Protein 6GPA (pdb70)

InterPro domains:
  IPR011683 Glycosyl hydrolase family 53 [PF07745] (46-301)
  IPR011683 Glycosyl hydrolase family 53 [PTHR34983] (1-351)
  IPR017853 Glycoside hydrolase superfamily [SSF51445] (43-347)

Solvent-accessible surface area: 24020 Å² total; per-residue (Å²): 124,128,88,80,168,52,56,0,46,0,0,0,0,2,14,0,15,46,0,28,9,100,28,61,96,8,45,4,60,56,167,99,99,104,105,48,58,0,0,34,0,0,63,75,68,2,16,3,3,0,0,1,0,2,0,26,22,72,17,185,90,4,27,6,14,44,14,6,0,13,30,0,0,65,24,0,48,162,12,8,1,10,2,0,0,0,0,7,1,1,33,65,79,2,43,47,64,116,9,89,16,0,117,76,20,82,174,69,64,52,90,68,4,56,92,20,0,20,105,22,0,71,57,1,0,66,4,0,134,22,33,52,1,88,2,59,6,0,0,2,0,8,19,3,15,27,0,4,2,61,104,42,0,14,16,122,51,36,117,60,5,4,31,0,5,26,16,0,36,68,2,0,54,66,37,4,97,129,2,92,0,0,5,0,0,35,33,0,42,53,64,154,12,0,36,73,3,0,62,23,2,142,80,52,51,17,89,16,31,3,0,0,0,2,2,54,0,39,93,0,78,134,120,62,99,124,44,20,33,88,88,8,0,60,54,0,35,45,0,0,125,46,0,61,153,89,27,126,63,44,0,0,0,0,11,0,1,0,9,47,99,45,26,98,19,1,59,84,0,0,65,63,0,51,158,14,71,9,76,0,0,0,0,26,0,0,1,1,44,78,40,29,91,127,46,37,59,37,1,2,3,74,110,66,8,13,29,74,0,3,48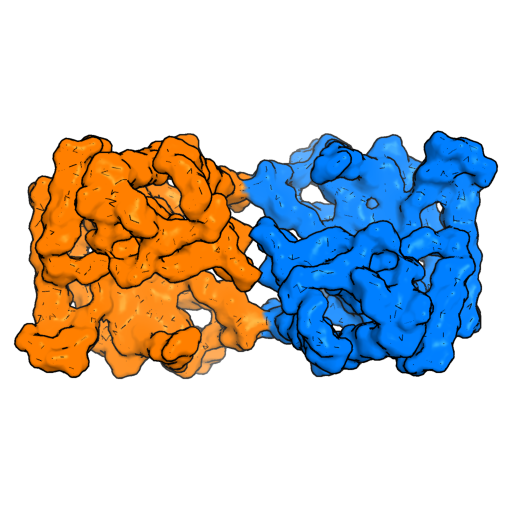,18,7,149,199,51,57,0,69,0,0,1,0,2,14,0,14,49,0,26,7,103,29,48,67,8,50,1,58,46,171,104,87,92,87,40,61,0,0,37,0,0,90,81,62,2,16,4,31,0,0,1,0,3,0,25,22,72,17,197,113,3,29,6,14,46,15,5,0,14,28,0,0,55,16,0,84,170,28,65,7,38,3,0,0,0,0,7,1,1,28,55,83,3,42,46,62,114,8,83,16,0,109,64,19,87,149,67,62,55,94,71,2,61,96,17,0,22,102,23,0,82,62,2,0,68,4,0,128,38,31,50,1,90,1,46,6,0,0,1,0,6,18,3,12,29,0,4,1,60,100,36,0,18,14,122,48,44,99,54,4,5,28,0,5,26,15,0,34,68,1,0,56,58,39,5,93,129,1,89,0,0,5,0,0,35,36,0,29,53,64,186,18,0,41,95,3,0,64,25,2,100,86,65,50,15,89,5,38,5,0,0,0,2,2,51,0,41,89,0,83,124,129,66,79,118,50,8,32,103,86,1,4,70,44,0,29,46,0,1,130,51,0,48,139,89,14,121,54,42,0,0,0,0,11,0,1,0,5,45,93,63,21,98,19,1,58,87,1,0,59,95,0,55,148,14,85,9,64,0,0,0,0,25,0,0,1,0,39,78,40,28,98,147,45,48,53,38,1,4,4,82,106,61,6,12,28,75,0,2,49,14,10,144

B-factor: mean 11.2, std 7.57, range [1.04, 49.15]

Radius of gyration: 27.36 Å; Cα contacts (8 Å, |Δi|>4): 1375; chains: 2; bounding box: 63×51×84 Å

Structure (mmCIF, N/CA/C/O backbone):
data_6GPA
#
_entry.id   6GPA
#
_cell.length_a   47.544
_cell.length_b   45.632
_cell.length_c   138.760
_cell.angle_alpha   90.000
_cell.angle_beta   99.800
_cell.angle_gamma   90.000
#
_symmetry.space_group_name_H-M   'P 1 21 1'
#
loop_
_entity.id
_entity.type
_entity.pdbx_description
1 polymer 'Arabinogalactan endo-beta-1,4-galactanase'
2 non-polymer beta-D-galactopyranose
3 water water
#
loop_
_atom_site.group_PDB
_atom_site.id
_atom_site.type_symbol
_atom_site.label_atom_id
_atom_site.label_alt_id
_atom_site.label_comp_id
_atom_site.label_asym_id
_atom_site.label_entity_id
_atom_site.label_seq_id
_atom_site.pdbx_PDB_ins_code
_atom_site.Cartn_x
_atom_site.Cartn_y
_atom_site.Cartn_z
_atom_site.occupancy
_atom_site.B_iso_or_equiv
_atom_site.auth_seq_id
_atom_site.auth_comp_id
_atom_site.auth_asym_id
_atom_site.auth_atom_id
_atom_site.pdbx_PDB_model_num
ATOM 1 N N . VAL A 1 1 ? 2.153 -29.057 -44.727 1.00 23.42 38 VAL A N 1
ATOM 2 C CA . VAL A 1 1 ? 1.558 -28.161 -45.765 1.00 23.10 38 VAL A CA 1
ATOM 3 C C . VAL A 1 1 ? 2.695 -27.676 -46.669 1.00 22.68 38 VAL A C 1
ATOM 4 O O . VAL A 1 1 ? 3.823 -27.499 -46.217 1.00 24.30 38 VAL A O 1
ATOM 8 N N . VAL A 1 2 ? 2.396 -27.516 -47.962 1.00 21.39 39 VAL A N 1
ATOM 9 C CA . VAL A 1 2 ? 3.362 -26.994 -48.897 1.00 22.21 39 VAL A CA 1
ATOM 10 C C . VAL A 1 2 ? 2.669 -25.874 -49.669 1.00 20.06 39 VAL A C 1
ATOM 11 O O . VAL A 1 2 ? 1.455 -25.866 -49.769 1.00 19.60 39 VAL A O 1
ATOM 15 N N . LYS A 1 3 ? 3.483 -24.938 -50.160 1.00 19.11 40 LYS A N 1
ATOM 16 C CA . LYS A 1 3 ? 3.016 -23.856 -50.984 1.00 17.96 40 LYS A CA 1
ATOM 17 C C . LYS A 1 3 ? 2.555 -24.426 -52.322 1.00 19.06 40 LYS A C 1
ATOM 18 O O . LYS A 1 3 ? 3.194 -25.321 -52.857 1.00 17.08 40 LYS A O 1
ATOM 24 N N . GLU A 1 4 ? 1.445 -23.876 -52.838 1.00 19.62 41 GLU A N 1
ATOM 25 C CA . GLU A 1 4 ? 0.954 -24.184 -54.172 1.00 19.83 41 GLU A CA 1
ATOM 26 C C . GLU A 1 4 ? 1.823 -23.467 -55.212 1.00 21.61 41 GLU A C 1
ATOM 27 O O . GLU A 1 4 ? 2.559 -22.508 -54.912 1.00 21.60 41 GLU A O 1
ATOM 33 N N . GLU A 1 5 ? 1.795 -23.995 -56.435 1.00 21.62 42 GLU A N 1
ATOM 34 C CA . GLU A 1 5 ? 2.357 -23.333 -57.584 1.00 20.90 42 GLU A CA 1
ATOM 35 C C . GLU A 1 5 ? 1.178 -22.853 -58.453 1.00 17.88 42 GLU A C 1
ATOM 36 O O . GLU A 1 5 ? 0.011 -23.215 -58.209 1.00 17.37 42 GLU A O 1
ATOM 42 N N . GLY A 1 6 ? 1.505 -22.049 -59.463 1.00 13.84 43 GLY A N 1
ATOM 43 C CA . GLY A 1 6 ? 0.567 -21.628 -60.492 1.00 12.28 43 GLY A CA 1
ATOM 44 C C . GLY A 1 6 ? -0.235 -20.402 -60.055 1.00 10.55 43 GLY A C 1
ATOM 45 O O . GLY A 1 6 ? 0.258 -19.570 -59.301 1.00 9.56 43 GLY A O 1
ATOM 46 N N . PHE A 1 7 ? -1.489 -20.345 -60.519 1.00 8.89 44 PHE A N 1
ATOM 47 C CA . PHE A 1 7 ? -2.353 -19.204 -60.351 1.00 7.64 44 PHE A CA 1
ATOM 48 C C . PHE A 1 7 ? -2.458 -18.831 -58.865 1.00 7.38 44 PHE A C 1
ATOM 49 O O . PHE A 1 7 ? -2.762 -19.668 -57.998 1.00 7.16 44 PHE A O 1
ATOM 57 N N . ALA A 1 8 ? -2.267 -17.546 -58.583 1.00 6.54 45 ALA A N 1
ATOM 58 C CA . ALA A 1 8 ? -2.303 -17.042 -57.224 1.00 6.30 45 ALA A CA 1
ATOM 59 C C . ALA A 1 8 ? -3.751 -16.657 -56.885 1.00 6.14 45 ALA A C 1
ATOM 60 O O . ALA A 1 8 ? -4.385 -15.836 -57.577 1.00 5.91 45 ALA A O 1
ATOM 62 N N . ARG A 1 9 ? -4.305 -17.337 -55.866 1.00 5.84 46 ARG A N 1
ATOM 63 C CA . ARG A 1 9 ? -5.623 -17.006 -55.346 1.00 5.65 46 ARG A CA 1
ATOM 64 C C . ARG A 1 9 ? -5.352 -16.359 -53.999 1.00 5.08 46 ARG A C 1
ATOM 65 O O . ARG A 1 9 ? -5.104 -17.042 -53.012 1.00 4.45 46 ARG A O 1
ATOM 73 N N . GLY A 1 10 ? -5.413 -15.033 -53.974 1.00 4.48 47 GLY A N 1
ATOM 74 C CA . GLY A 1 10 ? -4.807 -14.325 -52.875 1.00 4.14 47 GLY A CA 1
ATOM 75 C C . GLY A 1 10 ? -5.778 -13.539 -52.027 1.00 3.82 47 GLY A C 1
ATOM 76 O O . GLY A 1 10 ? -6.876 -13.229 -52.441 1.00 3.78 47 GLY A O 1
ATOM 77 N N . ALA A 1 11 ? -5.297 -13.142 -50.845 1.00 3.69 48 ALA A N 1
ATOM 78 C CA . ALA A 1 11 ? -5.959 -12.140 -50.032 1.00 3.62 48 ALA A CA 1
ATOM 79 C C . ALA A 1 11 ? -4.916 -11.204 -49.428 1.00 3.74 48 ALA A C 1
ATOM 80 O O . ALA A 1 11 ? -3.882 -11.667 -48.953 1.00 3.39 48 ALA A O 1
ATOM 82 N N . ASP A 1 12 ? -5.223 -9.907 -49.427 1.00 3.79 49 ASP A N 1
ATOM 83 C CA . ASP A 1 12 ? -4.499 -8.957 -48.600 1.00 4.15 49 ASP A CA 1
ATOM 84 C C . ASP A 1 12 ? -5.139 -8.971 -47.204 1.00 4.15 49 ASP A C 1
ATOM 85 O O . ASP A 1 12 ? -6.330 -8.729 -47.067 1.00 4.17 49 ASP A O 1
ATOM 90 N N . VAL A 1 13 ? -4.373 -9.338 -46.179 1.00 4.19 50 VAL A N 1
ATOM 91 C CA . VAL A 1 13 ? -4.874 -9.398 -44.845 1.00 4.34 50 VAL A CA 1
ATOM 92 C C . VAL A 1 13 ? -4.034 -8.498 -43.924 1.00 4.36 50 VAL A C 1
ATOM 93 O O . VAL A 1 13 ? -3.874 -8.776 -42.742 1.00 4.42 50 VAL A O 1
ATOM 97 N N . SER A 1 14 ? -3.557 -7.350 -44.438 1.00 4.34 51 SER A N 1
ATOM 98 C CA . SER A 1 14 ? -2.674 -6.490 -43.626 1.00 4.39 51 SER A CA 1
ATOM 99 C C . SER A 1 14 ? -3.333 -6.043 -42.322 1.00 4.31 51 SER A C 1
ATOM 100 O O . SER A 1 14 ? -2.622 -5.883 -41.348 1.00 4.27 51 SER A O 1
ATOM 103 N N . TRP A 1 15 ? -4.666 -5.834 -42.297 1.00 4.13 52 TRP A N 1
ATOM 104 C CA . TRP A 1 15 ? -5.376 -5.345 -41.125 1.00 4.16 52 TRP A CA 1
ATOM 105 C C . TRP A 1 15 ? -5.453 -6.412 -40.023 1.00 4.22 52 TRP A C 1
ATOM 106 O O . TRP A 1 15 ? -5.835 -6.087 -38.883 1.00 4.30 52 TRP A O 1
ATOM 117 N N . LEU A 1 16 ? -5.079 -7.663 -40.336 1.00 4.49 53 LEU A N 1
ATOM 118 C CA . LEU A 1 16 ? -5.419 -8.791 -39.476 1.00 4.67 53 LEU A CA 1
ATOM 119 C C . LEU A 1 16 ? -4.832 -8.603 -38.071 1.00 4.84 53 LEU A C 1
ATOM 120 O O . LEU A 1 16 ? -5.546 -8.866 -37.103 1.00 4.91 53 LEU A O 1
ATOM 125 N N . THR A 1 17 ? -3.559 -8.211 -37.942 1.00 5.04 54 THR A N 1
ATOM 126 C CA . THR A 1 17 ? -2.964 -8.089 -36.585 1.00 5.32 54 THR A CA 1
ATOM 127 C C . THR A 1 17 ? -3.704 -7.014 -35.752 1.00 5.71 54 THR A C 1
ATOM 128 O O . THR A 1 17 ? -3.887 -7.188 -34.558 1.00 5.63 54 THR A O 1
ATOM 132 N N . GLN A 1 18 ? -4.119 -5.908 -36.358 1.00 6.21 55 GLN A N 1
ATOM 133 C CA . GLN A 1 18 ? -4.849 -4.817 -35.659 1.00 6.75 55 GLN A CA 1
ATOM 134 C C . GLN A 1 18 ? -6.214 -5.337 -35.225 1.00 6.59 55 GLN A C 1
ATOM 135 O O . GLN A 1 18 ? -6.629 -5.071 -34.099 1.00 6.05 55 GLN A O 1
ATOM 141 N N . MET A 1 19 ? -6.917 -6.042 -36.138 1.00 6.18 56 MET A N 1
ATOM 142 C CA . MET A 1 19 ? -8.233 -6.604 -35.848 1.00 6.52 56 MET A CA 1
ATOM 143 C C . MET A 1 19 ? -8.153 -7.611 -34.683 1.00 6.57 56 MET A C 1
ATOM 144 O O . MET A 1 19 ? -9.017 -7.616 -33.805 1.00 6.91 56 MET A O 1
ATOM 149 N N . GLU A 1 20 ? -7.125 -8.467 -34.675 1.00 6.78 57 GLU A N 1
ATOM 150 C CA . GLU A 1 20 ? -6.934 -9.442 -33.622 1.00 7.30 57 GLU A CA 1
ATOM 151 C C . GLU A 1 20 ? -6.758 -8.722 -32.275 1.00 7.35 57 GLU A C 1
ATOM 152 O O . GLU A 1 20 ? -7.330 -9.122 -31.310 1.00 7.25 57 GLU A O 1
ATOM 158 N N . ALA A 1 21 ? -5.969 -7.650 -32.271 1.00 7.32 58 ALA A N 1
ATOM 159 C CA . ALA A 1 21 ? -5.686 -6.829 -31.079 1.00 8.29 58 ALA A CA 1
ATOM 160 C C . ALA A 1 21 ? -6.947 -6.132 -30.567 1.00 9.11 58 ALA A C 1
ATOM 161 O O . ALA A 1 21 ? -7.091 -5.903 -29.353 1.00 9.65 58 ALA A O 1
ATOM 163 N N . GLU A 1 22 ? -7.846 -5.781 -31.495 1.00 9.88 59 GLU A N 1
ATOM 164 C CA . GLU A 1 22 ? -9.062 -5.104 -31.202 1.00 11.13 59 GLU A CA 1
ATOM 165 C C . GLU A 1 22 ? -10.150 -6.110 -30.780 1.00 10.97 59 GLU A C 1
ATOM 166 O O . GLU A 1 22 ? -11.212 -5.702 -30.348 1.00 12.62 59 GLU A O 1
ATOM 172 N N . GLY A 1 23 ? -9.907 -7.403 -30.984 1.00 10.35 60 GLY A N 1
ATOM 173 C CA . GLY A 1 23 ? -10.709 -8.482 -30.483 1.00 10.59 60 GLY A CA 1
ATOM 174 C C . GLY A 1 23 ? -11.660 -9.089 -31.513 1.00 10.95 60 GLY A C 1
ATOM 175 O O . GLY A 1 23 ? -12.480 -9.862 -31.156 1.00 10.83 60 GLY A O 1
ATOM 176 N N . LEU A 1 24 ? -11.519 -8.792 -32.809 1.00 11.46 61 LEU A N 1
ATOM 177 C CA . LEU A 1 24 ? -12.423 -9.414 -33.795 1.00 12.07 61 LEU A CA 1
ATOM 178 C C . LEU A 1 24 ? -12.159 -10.913 -33.876 1.00 11.57 61 LEU A C 1
ATOM 179 O O . LEU A 1 24 ? -11.018 -11.368 -33.781 1.00 11.35 61 LEU A O 1
ATOM 184 N N . LYS A 1 25 ? -13.244 -11.660 -34.074 1.00 11.74 62 LYS A N 1
ATOM 185 C CA . LYS A 1 25 ? -13.218 -13.073 -34.305 1.00 12.99 62 LYS A CA 1
ATOM 186 C C . LYS A 1 25 ? -13.798 -13.400 -35.685 1.00 11.52 62 LYS A C 1
ATOM 187 O O . LYS A 1 25 ? -14.594 -12.634 -36.207 1.00 11.28 62 LYS A O 1
ATOM 193 N N . PHE A 1 26 ? -13.371 -14.537 -36.230 1.00 10.21 63 PHE A N 1
ATOM 1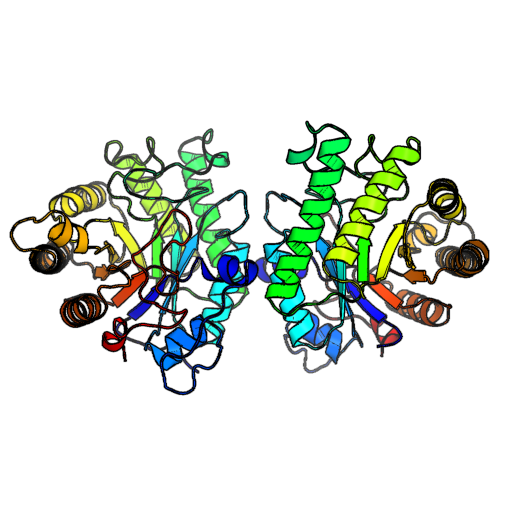94 C CA . PHE A 1 26 ? -13.778 -15.001 -37.528 1.00 10.76 63 PHE A CA 1
ATOM 195 C C . PHE A 1 26 ? -14.259 -16.440 -37.362 1.00 11.58 63 PHE A C 1
ATOM 196 O O . PHE A 1 26 ? -13.694 -17.186 -36.541 1.00 11.26 63 PHE A O 1
ATOM 204 N N . TYR A 1 27 ? -15.304 -16.809 -38.138 1.00 11.84 64 TYR A N 1
ATOM 205 C CA . TYR A 1 27 ? -15.915 -18.122 -37.996 1.00 12.10 64 TYR A CA 1
ATOM 206 C C . TYR A 1 27 ? -16.040 -18.800 -39.356 1.00 11.62 64 TYR A C 1
ATOM 207 O O . TYR A 1 27 ? -16.081 -18.132 -40.353 1.00 10.22 64 TYR A O 1
ATOM 216 N N . THR A 1 28 ? -16.083 -20.130 -39.342 1.00 11.10 65 THR A N 1
ATOM 217 C CA . THR A 1 28 ? -16.344 -20.937 -40.542 1.00 11.53 65 THR A CA 1
ATOM 218 C C . THR A 1 28 ? -17.734 -20.630 -41.074 1.00 11.84 65 THR A C 1
ATOM 219 O O . THR A 1 28 ? -18.673 -20.410 -40.325 1.00 11.34 65 THR A O 1
ATOM 223 N N . PRO A 1 29 ? -17.921 -20.637 -42.406 1.00 12.44 66 PRO A N 1
ATOM 224 C CA . PRO A 1 29 ? -19.215 -20.292 -42.994 1.00 14.25 66 PRO A CA 1
ATOM 225 C C . PRO A 1 29 ? -20.185 -21.483 -43.099 1.00 16.50 66 PRO A C 1
ATOM 226 O O . PRO A 1 29 ? -21.275 -21.305 -43.580 1.00 20.30 66 PRO A O 1
ATOM 230 N N . ASP A 1 30 ? -19.778 -22.661 -42.628 1.00 18.33 67 ASP A N 1
ATOM 231 C CA . ASP A 1 30 ? -20.579 -23.893 -42.670 1.00 20.72 67 ASP A CA 1
ATOM 232 C C . ASP A 1 30 ? -21.547 -23.965 -41.469 1.00 21.93 67 ASP A C 1
ATOM 233 O O . ASP A 1 30 ? -21.737 -23.005 -40.707 1.00 20.23 67 ASP A O 1
ATOM 238 N N . GLU A 1 31 ? -22.182 -25.124 -41.285 1.00 24.84 68 GLU A N 1
ATOM 239 C CA . GLU A 1 31 ? -23.203 -25.294 -40.218 1.00 29.34 68 GLU A CA 1
ATOM 240 C C . GLU A 1 31 ? -22.574 -25.186 -38.814 1.00 28.62 68 GLU A C 1
ATOM 241 O O . GLU A 1 31 ? -23.257 -24.759 -37.902 1.00 28.52 68 GLU A O 1
ATOM 247 N N . ASN A 1 32 ? -21.303 -25.599 -38.659 1.00 28.77 69 ASN A N 1
ATOM 248 C CA . ASN A 1 32 ? -20.619 -25.721 -37.365 1.00 31.37 69 ASN A CA 1
ATOM 249 C C . ASN A 1 32 ? -20.208 -24.355 -36.788 1.00 33.08 69 ASN A C 1
ATOM 250 O O . ASN A 1 32 ? -20.040 -24.226 -35.575 1.00 34.38 69 ASN A O 1
ATOM 255 N N . ARG A 1 33 ? -19.997 -23.357 -37.655 1.00 28.74 70 ARG A N 1
ATOM 256 C CA . ARG A 1 33 ? -19.602 -21.998 -37.262 1.00 28.23 70 ARG A CA 1
ATOM 257 C C . ARG A 1 33 ? -18.513 -22.065 -36.177 1.00 26.64 70 ARG A C 1
ATOM 258 O O . ARG A 1 33 ? -18.673 -21.568 -35.067 1.00 30.39 70 ARG A O 1
ATOM 266 N N . GLN A 1 34 ? -17.391 -22.692 -36.515 1.00 26.09 71 GLN A N 1
ATOM 267 C CA . GLN A 1 34 ? -16.259 -22.750 -35.606 1.00 27.68 71 GLN A CA 1
ATOM 268 C C . GLN A 1 34 ? -15.463 -21.436 -35.723 1.00 25.47 71 GLN A C 1
ATOM 269 O O . GLN A 1 34 ? -15.188 -20.944 -36.820 1.00 21.50 71 GLN A O 1
ATOM 275 N N . GLU A 1 35 ? -15.169 -20.853 -34.555 1.00 24.08 72 GLU A N 1
ATOM 276 C CA . GLU A 1 35 ? -14.215 -19.770 -34.379 1.00 22.69 72 GLU A CA 1
ATOM 277 C C . GLU A 1 35 ? -12.851 -20.238 -34.910 1.00 20.29 72 GLU A C 1
ATOM 278 O O . GLU A 1 35 ? -12.437 -21.366 -34.670 1.00 20.72 72 GLU A O 1
ATOM 284 N N . MET A 1 36 ? -12.148 -19.375 -35.653 1.00 17.48 73 MET A N 1
ATOM 285 C CA . MET A 1 36 ? -10.960 -19.807 -36.366 1.00 15.50 73 MET A CA 1
ATOM 286 C C . MET A 1 36 ? -10.026 -18.606 -36.612 1.00 13.61 73 MET A C 1
ATOM 287 O O . MET A 1 36 ? -10.500 -17.465 -36.749 1.00 11.76 73 MET A O 1
ATOM 292 N N . GLU A 1 37 ? -8.715 -18.877 -36.671 1.00 12.08 74 GLU A N 1
ATOM 293 C CA . GLU A 1 37 ? -7.715 -17.878 -37.081 1.00 12.02 74 GLU A CA 1
ATOM 294 C C . GLU A 1 37 ? -7.950 -17.572 -38.564 1.00 11.26 74 GLU A C 1
ATOM 295 O O . GLU A 1 37 ? -8.224 -18.473 -39.356 1.00 10.17 74 GLU A O 1
ATOM 301 N N . CYS A 1 38 ? -7.864 -16.292 -38.936 1.00 10.22 75 CYS A N 1
ATOM 302 C CA . CYS A 1 38 ? -8.341 -15.819 -40.241 1.00 10.72 75 CYS A CA 1
ATOM 303 C C . CYS A 1 38 ? -7.563 -16.389 -41.442 1.00 10.24 75 CYS A C 1
ATOM 304 O O . CYS A 1 38 ? -8.193 -16.767 -42.451 1.00 9.00 75 CYS A O 1
ATOM 307 N N . MET A 1 39 ? -6.219 -16.434 -41.402 1.00 10.31 76 MET A N 1
ATOM 308 C CA . MET A 1 39 ? -5.475 -17.001 -42.546 1.00 11.27 76 MET A CA 1
ATOM 309 C C . MET A 1 39 ? -5.847 -18.484 -42.763 1.00 11.29 76 MET A C 1
ATOM 310 O O . MET A 1 39 ? -6.019 -18.988 -43.901 1.00 10.18 76 MET A O 1
ATOM 315 N N . ASP A 1 40 ? -5.956 -19.216 -41.657 1.00 11.39 77 ASP A N 1
ATOM 316 C CA . ASP A 1 40 ? -6.255 -20.626 -41.723 1.00 12.72 77 ASP A CA 1
ATOM 317 C C . ASP A 1 40 ? -7.660 -20.782 -42.315 1.00 10.81 77 ASP A C 1
ATOM 318 O O . ASP A 1 40 ? -7.902 -21.661 -43.141 1.00 9.68 77 ASP A O 1
ATOM 323 N N . LEU A 1 41 ? -8.573 -19.881 -41.928 1.00 9.08 78 LEU A N 1
ATOM 324 C CA . LEU A 1 41 ? -9.942 -19.900 -42.449 1.00 8.69 78 LEU A CA 1
ATOM 325 C C . LEU A 1 41 ? -9.927 -19.634 -43.965 1.00 8.24 78 LEU A C 1
ATOM 326 O O . LEU A 1 41 ? -10.627 -20.310 -44.734 1.00 7.99 78 LEU A O 1
ATOM 331 N N . LEU A 1 42 ? -9.128 -18.653 -44.401 1.00 7.34 79 LEU A N 1
ATOM 332 C CA . LEU A 1 42 ? -9.110 -18.307 -45.815 1.00 7.41 79 LEU A CA 1
ATOM 333 C C . LEU A 1 42 ? -8.523 -19.460 -46.635 1.00 7.52 79 LEU A C 1
ATOM 334 O O . LEU A 1 42 ? -8.992 -19.761 -47.741 1.00 7.55 79 LEU A O 1
ATOM 339 N N . ARG A 1 43 ? -7.496 -20.127 -46.107 1.00 8.23 80 ARG A N 1
ATOM 340 C CA . ARG A 1 43 ? -6.860 -21.231 -46.813 1.00 9.42 80 ARG A CA 1
ATOM 341 C C . ARG A 1 43 ? -7.837 -22.403 -46.931 1.00 9.24 80 ARG A C 1
ATOM 342 O O . ARG A 1 43 ? -8.017 -22.961 -47.982 1.00 8.02 80 ARG A O 1
ATOM 350 N N . ASP A 1 44 ? -8.484 -22.734 -45.831 1.00 10.48 81 ASP A N 1
ATOM 351 C CA . ASP A 1 44 ? -9.193 -24.010 -45.714 1.00 12.59 81 ASP A CA 1
ATOM 352 C C . ASP A 1 44 ? -10.638 -23.898 -46.217 1.00 12.64 81 ASP A C 1
ATOM 353 O O . ASP A 1 44 ? -11.198 -24.931 -46.600 1.00 12.13 81 ASP A O 1
ATOM 358 N N . TYR A 1 45 ? -11.243 -22.697 -46.203 1.00 11.69 82 TYR A N 1
ATOM 359 C CA . TYR A 1 45 ? -12.644 -22.550 -46.587 1.00 13.10 82 TYR A CA 1
ATOM 360 C C . TYR A 1 45 ? -12.846 -21.619 -47.774 1.00 13.03 82 TYR A C 1
ATOM 361 O O . TYR A 1 45 ? -13.971 -21.510 -48.252 1.00 15.17 82 TYR A O 1
ATOM 370 N N . CYS A 1 46 ? -11.815 -20.887 -48.181 1.00 11.75 83 CYS A N 1
ATOM 371 C CA . CYS A 1 46 ? -11.985 -19.892 -49.260 1.00 11.20 83 CYS A CA 1
ATOM 372 C C . CYS A 1 46 ? -10.964 -20.079 -50.372 1.00 9.89 83 CYS A C 1
ATOM 373 O O . CYS A 1 46 ? -10.819 -19.172 -51.208 1.00 10.21 83 CYS A O 1
ATOM 376 N N . GLY A 1 47 ? -10.211 -21.179 -50.324 1.00 8.16 84 GLY A N 1
ATOM 377 C CA . GLY A 1 47 ? -9.311 -21.587 -51.388 1.00 7.41 84 GLY A CA 1
ATOM 378 C C . GLY A 1 47 ? -8.110 -20.669 -51.615 1.00 6.41 84 GLY A C 1
ATOM 379 O O . GLY A 1 47 ? -7.550 -20.649 -52.701 1.00 6.21 84 GLY A O 1
ATOM 380 N N . VAL A 1 48 ? -7.743 -19.882 -50.608 1.00 5.49 85 VAL A N 1
ATOM 381 C CA . VAL A 1 48 ? -6.667 -18.885 -50.739 1.00 4.96 85 VAL A CA 1
ATOM 382 C C . VAL A 1 48 ? -5.317 -19.618 -50.606 1.00 4.48 85 VAL A C 1
ATOM 383 O O . VAL A 1 48 ? -5.163 -20.486 -49.726 1.00 4.36 85 VAL A O 1
ATOM 387 N N . ASN A 1 49 ? -4.366 -19.296 -51.497 1.00 4.05 86 ASN A N 1
ATOM 388 C CA . ASN A 1 49 ? -3.007 -19.923 -51.515 1.00 3.89 86 ASN A CA 1
ATOM 389 C C . ASN A 1 49 ? -1.898 -18.853 -51.406 1.00 3.55 86 ASN A C 1
ATOM 390 O O . ASN A 1 49 ? -0.721 -19.209 -51.406 1.00 3.44 86 ASN A O 1
ATOM 395 N N . SER A 1 50 ? -2.276 -17.562 -51.325 1.00 3.34 87 SER A N 1
ATOM 396 C CA . SER A 1 50 ? -1.364 -16.450 -51.368 1.00 3.20 87 SER A CA 1
ATOM 397 C C . SER A 1 50 ? -1.892 -15.316 -50.487 1.00 3.08 87 SER A C 1
ATOM 398 O O . SER A 1 50 ? -3.087 -15.091 -50.378 1.00 3.01 87 SER A O 1
ATOM 401 N N . ILE A 1 51 ? -0.950 -14.592 -49.884 1.00 3.03 88 ILE A N 1
ATOM 402 C CA . ILE A 1 51 ? -1.219 -13.502 -48.951 1.00 3.04 88 ILE A CA 1
ATOM 403 C C . ILE A 1 51 ? -0.393 -12.278 -49.378 1.00 2.94 88 ILE A C 1
ATOM 404 O O . ILE A 1 51 ? 0.802 -12.374 -49.579 1.00 2.94 88 ILE A O 1
ATOM 409 N N . ARG A 1 52 ? -1.024 -11.109 -49.392 1.00 2.77 89 ARG A N 1
ATOM 410 C CA . ARG A 1 52 ? -0.401 -9.852 -49.686 1.00 2.69 89 ARG A CA 1
ATOM 411 C C . ARG A 1 52 ? -0.358 -8.989 -48.422 1.00 2.72 89 ARG A C 1
ATOM 412 O O . ARG A 1 52 ? -1.316 -8.949 -47.661 1.00 2.73 89 ARG A O 1
ATOM 420 N N . LEU A 1 53 ? 0.748 -8.274 -48.220 1.00 2.73 90 LEU A N 1
ATOM 421 C CA . LEU A 1 53 ? 0.948 -7.410 -47.053 1.00 2.78 90 LEU A CA 1
ATOM 422 C C . LEU A 1 53 ? 1.514 -6.043 -47.435 1.00 2.76 90 LEU A C 1
ATOM 423 O O . LEU A 1 53 ? 2.500 -5.998 -48.091 1.00 2.79 90 LEU A O 1
ATOM 428 N N . ARG A 1 54 ? 0.928 -4.962 -46.921 1.00 2.88 91 ARG A N 1
ATOM 429 C CA . ARG A 1 54 ? 1.470 -3.615 -47.168 1.00 3.00 91 ARG A CA 1
ATOM 430 C C . ARG A 1 54 ? 2.570 -3.265 -46.166 1.00 3.10 91 ARG A C 1
ATOM 431 O O . ARG A 1 54 ? 2.562 -3.688 -45.026 1.00 3.00 91 ARG A O 1
ATOM 439 N N . VAL A 1 55 ? 3.473 -2.393 -46.600 1.00 3.22 92 VAL A N 1
ATOM 440 C CA . VAL A 1 55 ? 4.569 -1.925 -45.782 1.00 3.39 92 VAL A CA 1
ATOM 441 C C . VAL A 1 55 ? 4.562 -0.406 -45.741 1.00 3.44 92 VAL A C 1
ATOM 442 O O . VAL A 1 55 ? 4.573 0.242 -46.779 1.00 3.23 92 VAL A O 1
ATOM 446 N N . TRP A 1 56 ? 4.520 0.118 -44.519 1.00 3.76 93 TRP A N 1
ATOM 447 C CA . TRP A 1 56 ? 4.665 1.544 -44.246 1.00 3.95 93 TRP A CA 1
ATOM 448 C C . TRP A 1 56 ? 5.961 1.749 -43.472 1.00 4.41 93 TRP A C 1
ATOM 449 O O . TRP A 1 56 ? 6.390 0.833 -42.792 1.00 4.42 93 TRP A O 1
ATOM 460 N N . VAL A 1 57 ? 6.595 2.912 -43.646 1.00 4.70 94 VAL A N 1
ATOM 461 C CA . VAL A 1 57 ? 7.963 3.094 -43.233 1.00 5.46 94 VAL A CA 1
ATOM 462 C C . VAL A 1 57 ? 8.038 3.409 -41.727 1.00 6.13 94 VAL A C 1
ATOM 463 O O . VAL A 1 57 ? 8.590 2.600 -40.944 1.00 6.70 94 VAL A O 1
ATOM 467 N N . ASN A 1 58 ? 7.468 4.536 -41.313 1.00 7.11 95 ASN A N 1
ATOM 468 C CA . ASN A 1 58 ? 7.502 4.960 -39.901 1.00 8.02 95 ASN A CA 1
ATOM 469 C C . ASN A 1 58 ? 6.097 5.270 -39.414 1.00 8.74 95 ASN A C 1
ATOM 470 O O . ASN A 1 58 ? 5.806 6.402 -39.030 1.00 9.43 95 ASN A O 1
ATOM 475 N N . PRO A 1 59 ? 5.164 4.290 -39.454 1.00 9.05 96 PRO A N 1
ATOM 476 C CA . PRO A 1 59 ? 3.778 4.542 -39.081 1.00 9.67 96 PRO A CA 1
ATOM 477 C C . PRO A 1 59 ? 3.625 4.763 -37.570 1.00 11.35 96 PRO A C 1
ATOM 478 O O . PRO A 1 59 ? 4.200 4.015 -36.755 1.00 10.35 96 PRO A O 1
ATOM 482 N N . LYS A 1 60 ? 2.798 5.744 -37.218 1.00 13.58 97 LYS A N 1
ATOM 483 C CA . LYS A 1 60 ? 2.636 6.226 -35.865 1.00 17.13 97 LYS A CA 1
ATOM 484 C C . LYS A 1 60 ? 2.222 5.079 -34.923 1.00 16.35 97 LYS A C 1
ATOM 485 O O . LYS A 1 60 ? 2.807 4.899 -33.861 1.00 16.60 97 LYS A O 1
ATOM 491 N N . ASP A 1 61 ? 1.243 4.278 -35.344 1.00 16.09 98 ASP A N 1
ATOM 492 C CA . ASP A 1 61 ? 0.676 3.207 -34.492 1.00 16.45 98 ASP A CA 1
ATOM 493 C C . ASP A 1 61 ? 1.401 1.862 -34.700 1.00 13.12 98 ASP A C 1
ATOM 494 O O . ASP A 1 61 ? 0.994 0.824 -34.159 1.00 13.32 98 ASP A O 1
ATOM 499 N N . GLY A 1 62 ? 2.450 1.843 -35.509 1.00 10.03 99 GLY A N 1
ATOM 500 C CA . GLY A 1 62 ? 3.238 0.635 -35.697 1.00 8.85 99 GLY A CA 1
ATOM 501 C C . GLY A 1 62 ? 2.691 -0.343 -36.734 1.00 8.05 99 GLY A C 1
ATOM 502 O O . GLY A 1 62 ? 3.458 -1.106 -37.295 1.00 7.25 99 GLY A O 1
ATOM 503 N N . TRP A 1 63 ? 1.382 -0.389 -36.973 1.00 7.64 100 TRP A N 1
ATOM 504 C CA . TRP A 1 63 ? 0.862 -1.403 -37.887 1.00 7.18 100 TRP A CA 1
ATOM 505 C C . TRP A 1 63 ? 1.425 -1.140 -39.292 1.00 6.31 100 TRP A C 1
ATOM 506 O O . TRP A 1 63 ? 1.630 -0.028 -39.693 1.00 5.77 100 TRP A O 1
ATOM 517 N N . ASN A 1 64 ? 1.756 -2.225 -40.001 1.00 5.76 101 ASN A N 1
ATOM 518 C CA . ASN A 1 64 ? 2.299 -2.242 -41.330 1.00 5.65 101 ASN A CA 1
ATOM 519 C C . ASN A 1 64 ? 3.780 -1.880 -41.358 1.00 5.48 101 ASN A C 1
ATOM 520 O O . ASN A 1 64 ? 4.348 -1.813 -42.446 1.00 5.04 101 ASN A O 1
ATOM 525 N N . ASN A 1 65 ? 4.416 -1.674 -40.186 1.00 5.13 102 ASN A N 1
ATOM 526 C CA . ASN A 1 65 ? 5.835 -1.487 -40.176 1.00 5.56 102 ASN A CA 1
ATOM 527 C C . ASN A 1 65 ? 6.512 -2.836 -40.426 1.00 5.74 102 ASN A C 1
ATOM 528 O O . ASN A 1 65 ? 5.846 -3.876 -40.517 1.00 5.49 102 ASN A O 1
ATOM 533 N N . MET A 1 66 ? 7.830 -2.800 -40.609 1.00 6.63 103 MET A N 1
ATOM 534 C CA . MET A 1 66 ? 8.619 -4.030 -40.918 1.00 7.45 103 MET A CA 1
ATOM 535 C C . MET A 1 66 ? 8.288 -5.134 -39.915 1.00 6.77 103 MET A C 1
ATOM 536 O O . MET A 1 66 ? 8.065 -6.297 -40.279 1.00 6.27 103 MET A O 1
ATOM 541 N N . ASN A 1 67 ? 8.234 -4.736 -38.639 1.00 6.48 104 ASN A N 1
ATOM 542 C CA . ASN A 1 67 ? 8.061 -5.681 -37.509 1.00 6.10 104 ASN A CA 1
ATOM 543 C C . ASN A 1 67 ? 6.745 -6.441 -37.650 1.00 5.55 104 ASN A C 1
ATOM 544 O O . ASN A 1 67 ? 6.705 -7.657 -37.554 1.00 5.75 104 ASN A O 1
ATOM 549 N N . ASP A 1 68 ? 5.671 -5.702 -37.949 1.00 4.99 105 ASP A N 1
ATOM 550 C CA . ASP A 1 68 ? 4.354 -6.268 -38.086 1.00 4.58 105 ASP A CA 1
ATOM 551 C C . ASP A 1 68 ? 4.270 -7.155 -39.342 1.00 4.54 105 ASP A C 1
ATOM 552 O O . ASP A 1 68 ? 3.589 -8.213 -39.373 1.00 4.40 105 ASP A O 1
ATOM 557 N N . VAL A 1 69 ? 4.931 -6.708 -40.406 1.00 4.43 106 VAL A N 1
ATOM 558 C CA . VAL A 1 69 ? 4.909 -7.419 -41.629 1.00 4.46 106 VAL A CA 1
ATOM 559 C C . VAL A 1 69 ? 5.584 -8.781 -41.471 1.00 4.37 106 VAL A C 1
ATOM 560 O O . VAL A 1 69 ? 5.103 -9.783 -42.042 1.00 4.30 106 VAL A O 1
ATOM 564 N N . ILE A 1 70 ? 6.675 -8.813 -40.709 1.00 4.35 107 ILE A N 1
ATOM 565 C CA . ILE A 1 70 ? 7.392 -10.043 -40.428 1.00 4.39 107 ILE A CA 1
ATOM 566 C C . ILE A 1 70 ? 6.465 -11.048 -39.765 1.00 4.48 107 ILE A C 1
ATOM 567 O O . ILE A 1 70 ? 6.456 -12.241 -40.132 1.00 4.25 107 ILE A O 1
ATOM 572 N N . VAL A 1 71 ? 5.688 -10.582 -38.784 1.00 4.72 108 VAL A N 1
ATOM 573 C CA . VAL A 1 71 ? 4.766 -11.455 -38.022 1.00 5.00 108 VAL A CA 1
ATOM 574 C C . VAL A 1 71 ? 3.806 -12.145 -39.000 1.00 4.96 108 VAL A C 1
ATOM 575 O O . VAL A 1 71 ? 3.626 -13.388 -38.986 1.00 4.80 108 VAL A O 1
ATOM 579 N N . LYS A 1 72 ? 3.166 -11.335 -39.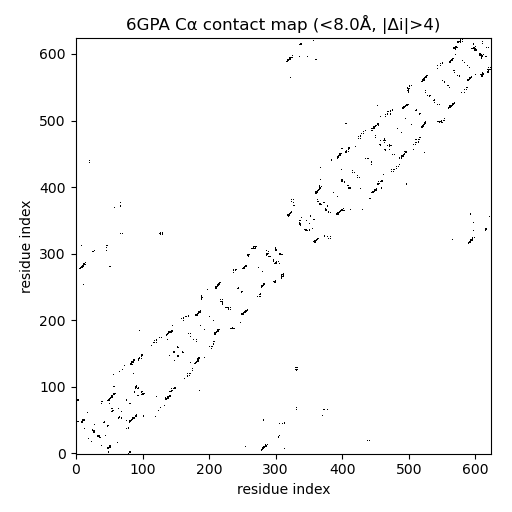855 1.00 5.12 109 LYS A N 1
ATOM 580 C CA . LYS A 1 72 ? 2.092 -11.863 -40.738 1.00 5.23 109 LYS A CA 1
ATOM 581 C C . LYS A 1 72 ? 2.704 -12.755 -41.820 1.00 5.05 109 LYS A C 1
ATOM 582 O O . LYS A 1 72 ? 2.117 -13.769 -42.230 1.00 4.52 109 LYS A O 1
ATOM 588 N N . ALA A 1 73 ? 3.880 -12.374 -42.304 1.00 5.24 110 ALA A N 1
ATOM 589 C CA . ALA A 1 73 ? 4.567 -13.139 -43.380 1.00 5.68 110 ALA A CA 1
ATOM 590 C C . ALA A 1 73 ? 5.046 -14.488 -42.835 1.00 5.95 110 ALA A C 1
ATOM 591 O O . ALA A 1 73 ? 4.916 -15.527 -43.517 1.00 6.06 110 ALA A O 1
ATOM 593 N N . LYS A 1 74 ? 5.533 -14.507 -41.595 1.00 5.98 111 LYS A N 1
ATOM 594 C CA . LYS A 1 74 ? 5.897 -15.782 -40.961 1.00 6.54 111 LYS A CA 1
ATOM 595 C C . LYS A 1 74 ? 4.700 -16.710 -40.804 1.00 6.59 111 LYS A C 1
ATOM 596 O O . LYS A 1 74 ? 4.825 -17.937 -41.008 1.00 6.41 111 LYS A O 1
ATOM 602 N N . ARG A 1 75 ? 3.545 -16.139 -40.451 1.00 7.03 112 ARG A N 1
ATOM 603 C CA . ARG A 1 75 ? 2.324 -16.911 -40.259 1.00 7.32 112 ARG A CA 1
ATOM 604 C C . ARG A 1 75 ? 1.871 -17.474 -41.607 1.00 6.99 112 ARG A C 1
ATOM 605 O O . ARG A 1 75 ? 1.520 -18.668 -41.698 1.00 6.90 112 ARG A O 1
ATOM 613 N N . ALA A 1 76 ? 1.888 -16.640 -42.643 1.00 6.64 113 ALA A N 1
ATOM 614 C CA . ALA A 1 76 ? 1.573 -17.095 -44.030 1.00 6.64 113 ALA A CA 1
ATOM 615 C C . ALA A 1 76 ? 2.473 -18.278 -44.417 1.00 6.86 113 ALA A C 1
ATOM 616 O O . ALA A 1 76 ? 2.013 -19.311 -44.929 1.00 6.21 113 ALA A O 1
ATOM 618 N N . GLU A 1 77 ? 3.768 -18.109 -44.197 1.00 7.55 114 GLU A N 1
ATOM 619 C CA . GLU A 1 77 ? 4.765 -19.106 -44.566 1.00 8.68 114 GLU A CA 1
ATOM 620 C C . GLU A 1 77 ? 4.482 -20.431 -43.840 1.00 8.23 114 GLU A C 1
ATOM 621 O O . GLU A 1 77 ? 4.476 -21.492 -44.460 1.00 7.78 114 GLU A O 1
ATOM 627 N N . ARG A 1 78 ? 4.258 -20.365 -42.532 1.00 8.37 115 ARG A N 1
ATOM 628 C CA . ARG A 1 78 ? 3.999 -21.556 -41.704 1.00 9.36 115 ARG A CA 1
ATOM 629 C C . ARG A 1 78 ? 2.756 -22.310 -42.207 1.00 8.78 115 ARG A C 1
ATOM 630 O O . ARG A 1 78 ? 2.737 -23.567 -42.169 1.00 8.41 115 ARG A O 1
ATOM 638 N N . LEU A 1 79 ? 1.737 -21.570 -42.679 1.00 7.67 116 LEU A N 1
ATOM 639 C CA . LEU A 1 79 ? 0.464 -22.138 -43.208 1.00 7.62 116 LEU A CA 1
ATOM 640 C C . LEU A 1 79 ? 0.577 -22.527 -44.687 1.00 7.22 116 LEU A C 1
ATOM 641 O O . LEU A 1 79 ? -0.458 -22.957 -45.265 1.00 7.49 116 LEU A O 1
ATOM 646 N N . GLY A 1 80 ? 1.754 -22.379 -45.303 1.00 6.10 117 GLY A N 1
ATOM 647 C CA . GLY A 1 80 ? 1.993 -22.849 -46.667 1.00 6.03 117 GLY A CA 1
ATOM 648 C C . GLY A 1 80 ? 1.421 -21.913 -47.706 1.00 5.70 117 GLY A C 1
ATOM 649 O O . GLY A 1 80 ? 0.973 -22.361 -48.781 1.00 5.74 117 GLY A O 1
ATOM 650 N N . LEU A 1 81 ? 1.444 -20.614 -47.404 1.00 5.29 118 LEU A N 1
ATOM 651 C CA . LEU A 1 81 ? 0.905 -19.564 -48.267 1.00 5.42 118 LEU A CA 1
ATOM 652 C C . LEU A 1 81 ? 2.071 -18.770 -48.869 1.00 5.27 118 LEU A C 1
ATOM 653 O O . LEU A 1 81 ? 3.049 -18.469 -48.179 1.00 5.58 118 LEU A O 1
ATOM 658 N N . ARG A 1 82 ? 1.986 -18.479 -50.175 1.00 4.64 119 ARG A N 1
ATOM 659 C CA . ARG A 1 82 ? 2.941 -17.631 -50.895 1.00 4.75 119 ARG A CA 1
ATOM 660 C C . ARG A 1 82 ? 2.725 -16.166 -50.482 1.00 4.76 119 ARG A C 1
ATOM 661 O O . ARG A 1 82 ? 1.627 -15.792 -50.190 1.00 5.02 119 ARG A O 1
ATOM 669 N N . THR A 1 83 ? 3.750 -15.322 -50.544 1.00 5.01 120 THR A N 1
ATOM 670 C CA . THR A 1 83 ? 3.623 -13.959 -50.022 1.00 5.18 120 THR A CA 1
ATOM 671 C C . THR A 1 83 ? 3.989 -12.948 -51.105 1.00 4.84 120 THR A C 1
ATOM 672 O O . THR A 1 83 ? 4.871 -13.143 -51.891 1.00 3.99 120 THR A O 1
ATOM 676 N N . MET A 1 84 ? 3.247 -11.844 -51.088 1.00 4.78 121 MET A N 1
ATOM 677 C CA . MET A 1 84 ? 3.521 -10.661 -51.866 1.00 5.28 121 MET A CA 1
ATOM 678 C C . MET A 1 84 ? 3.723 -9.526 -50.872 1.00 4.78 121 MET A C 1
ATOM 679 O O . MET A 1 84 ? 2.909 -9.363 -50.004 1.00 4.75 121 MET A O 1
ATOM 684 N N . ILE A 1 85 ? 4.804 -8.770 -51.014 1.00 4.57 122 ILE A N 1
ATOM 685 C CA . ILE A 1 85 ? 5.065 -7.637 -50.158 1.00 4.51 122 ILE A CA 1
ATOM 686 C C . ILE A 1 85 ? 4.816 -6.369 -50.966 1.00 4.53 122 ILE A C 1
ATOM 687 O O . ILE A 1 85 ? 5.379 -6.218 -52.018 1.00 4.53 122 ILE A O 1
ATOM 692 N N . ASP A 1 86 ? 4.003 -5.464 -50.433 1.00 4.47 123 ASP A N 1
ATOM 693 C CA . ASP A 1 86 ? 3.619 -4.248 -51.156 1.00 4.73 123 ASP A CA 1
ATOM 694 C C . ASP A 1 86 ? 4.151 -3.003 -50.455 1.00 4.38 123 ASP A C 1
ATOM 695 O O . ASP A 1 86 ? 3.598 -2.560 -49.470 1.00 4.41 123 ASP A O 1
ATOM 700 N N . PHE A 1 87 ? 5.237 -2.443 -50.981 1.00 4.20 124 PHE A N 1
ATOM 701 C CA . PHE A 1 87 ? 5.836 -1.236 -50.437 1.00 3.89 124 PHE A CA 1
ATOM 702 C C . PHE A 1 87 ? 5.056 -0.006 -50.898 1.00 3.86 124 PHE A C 1
ATOM 703 O O . PHE A 1 87 ? 5.012 0.268 -52.087 1.00 4.07 124 PHE A O 1
ATOM 711 N N . HIS A 1 88 ? 4.496 0.737 -49.938 1.00 3.73 125 HIS A N 1
ATOM 712 C CA . HIS A 1 88 ? 3.769 1.990 -50.162 1.00 3.74 125 HIS A CA 1
ATOM 713 C C . HIS A 1 88 ? 4.728 3.179 -50.280 1.00 4.01 125 HIS A C 1
ATOM 714 O O . HIS A 1 88 ? 4.321 4.229 -50.854 1.00 4.23 125 HIS A O 1
ATOM 721 N N . PHE A 1 89 ? 5.914 3.059 -49.667 1.00 4.35 126 PHE A N 1
ATOM 722 C CA . PHE A 1 89 ? 6.908 4.170 -49.609 1.00 4.81 126 PHE A CA 1
ATOM 723 C C . PHE A 1 89 ? 6.249 5.433 -49.044 1.00 4.97 126 PHE A C 1
ATOM 724 O O . PHE A 1 89 ? 6.270 6.521 -49.639 1.00 5.31 126 PHE A O 1
ATOM 732 N N . SER A 1 90 ? 5.635 5.245 -47.895 1.00 5.12 127 SER A N 1
ATOM 733 C CA . SER A 1 90 ? 4.912 6.274 -47.174 1.00 5.14 127 SER A CA 1
ATOM 734 C C . SER A 1 90 ? 4.801 5.786 -45.744 1.00 5.26 127 SER A C 1
ATOM 735 O O . SER A 1 90 ? 5.025 4.602 -45.492 1.00 4.81 127 SER A O 1
ATOM 738 N N . ASP A 1 91 ? 4.422 6.705 -44.854 1.00 5.46 128 ASP A N 1
ATOM 739 C CA . ASP A 1 91 ? 4.154 6.380 -43.459 1.00 6.11 128 ASP A CA 1
ATOM 740 C C . ASP A 1 91 ? 2.701 5.946 -43.271 1.00 5.89 128 ASP A C 1
ATOM 741 O O . ASP A 1 91 ? 2.350 5.471 -42.185 1.00 5.65 128 ASP A O 1
ATOM 746 N N . THR A 1 92 ? 1.868 6.173 -44.307 1.00 5.98 129 THR A N 1
ATOM 747 C CA . THR A 1 92 ? 0.455 5.934 -44.293 1.00 6.19 129 THR A CA 1
ATOM 748 C C . THR A 1 92 ? 0.020 5.451 -45.685 1.00 5.96 129 THR A C 1
ATOM 749 O O . THR A 1 92 ? 0.843 5.091 -46.537 1.00 5.72 129 THR A O 1
ATOM 753 N N . TRP A 1 93 ? -1.291 5.385 -45.875 1.00 5.74 130 TRP A N 1
ATOM 754 C CA . TRP A 1 93 ? -1.891 4.854 -47.089 1.00 5.67 130 TRP A CA 1
ATOM 755 C C . TRP A 1 93 ? -1.308 5.570 -48.297 1.00 5.77 130 TRP A C 1
ATOM 756 O O . TRP A 1 93 ? -1.352 6.789 -48.328 1.00 6.06 130 TRP A O 1
ATOM 767 N N . ALA A 1 94 ? -0.877 4.803 -49.309 1.00 5.73 131 ALA A N 1
ATOM 768 C CA . ALA A 1 94 ? -0.511 5.306 -50.620 1.00 5.98 131 ALA A CA 1
ATOM 769 C C . ALA A 1 94 ? -1.582 4.885 -51.615 1.00 6.39 131 ALA A C 1
ATOM 770 O O . ALA A 1 94 ? -1.946 3.711 -51.689 1.00 6.55 131 ALA A O 1
ATOM 772 N N . ASP A 1 95 ? -2.123 5.865 -52.325 1.00 6.87 132 ASP A N 1
ATOM 773 C CA . ASP A 1 95 ? -3.157 5.649 -53.317 1.00 7.88 132 ASP A CA 1
ATOM 774 C C . ASP A 1 95 ? -3.092 6.796 -54.319 1.00 7.74 132 ASP A C 1
ATOM 775 O O . ASP A 1 95 ? -2.273 7.689 -54.198 1.00 7.37 132 ASP A O 1
ATOM 780 N N . PRO A 1 96 ? -3.909 6.788 -55.377 1.00 8.25 133 PRO A N 1
ATOM 781 C CA . PRO A 1 96 ? -3.740 7.788 -56.440 1.00 8.95 133 PRO A CA 1
ATOM 782 C C . PRO A 1 96 ? -3.821 9.234 -55.948 1.00 9.67 133 PRO A C 1
ATOM 783 O O . PRO A 1 96 ? -3.198 10.121 -56.559 1.00 10.80 133 PRO A O 1
ATOM 787 N N . GLY A 1 97 ? -4.559 9.479 -54.863 1.00 9.60 134 GLY A N 1
ATOM 788 C CA . GLY A 1 97 ? -4.714 10.866 -54.380 1.00 10.06 134 GLY A CA 1
ATOM 789 C C . GLY A 1 97 ? -3.715 11.206 -53.286 1.00 10.34 134 GLY A C 1
ATOM 790 O O . GLY A 1 97 ? -3.687 12.339 -52.828 1.00 10.72 134 GLY A O 1
ATOM 791 N N . HIS A 1 98 ? -2.951 10.212 -52.820 1.00 10.27 135 HIS A N 1
ATOM 792 C CA . HIS A 1 98 ? -2.088 10.342 -51.624 1.00 11.03 135 HIS A CA 1
ATOM 793 C C . HIS A 1 98 ? -0.824 9.511 -51.818 1.00 9.95 135 HIS A C 1
ATOM 794 O O . HIS A 1 98 ? -0.841 8.303 -51.580 1.00 9.43 135 HIS A O 1
ATOM 801 N N . GLN A 1 99 ? 0.248 10.143 -52.291 1.00 8.38 136 GLN A N 1
ATOM 802 C CA . GLN A 1 99 ? 1.527 9.465 -52.440 1.00 7.92 136 GLN A CA 1
ATOM 803 C C . GLN A 1 99 ? 2.552 10.340 -51.719 1.00 8.39 136 GLN A C 1
ATOM 804 O O . GLN A 1 99 ? 3.297 11.063 -52.341 1.00 8.02 136 GLN A O 1
ATOM 810 N N . GLU A 1 100 ? 2.529 10.312 -50.395 1.00 9.22 137 GLU A N 1
ATOM 811 C CA . GLU A 1 100 ? 3.403 11.198 -49.631 1.00 9.95 137 GLU A CA 1
ATOM 812 C C . GLU A 1 100 ? 4.602 10.392 -49.117 1.00 9.15 137 GLU A C 1
ATOM 813 O O . GLU A 1 100 ? 4.427 9.395 -48.434 1.00 8.76 137 GLU A O 1
ATOM 819 N N . MET A 1 101 ? 5.825 10.838 -49.398 1.00 8.69 138 MET A N 1
ATOM 820 C CA . MET A 1 101 ? 6.972 10.116 -48.883 1.00 9.11 138 MET A CA 1
ATOM 821 C C . MET A 1 101 ? 6.993 10.180 -47.356 1.00 8.31 138 MET A C 1
ATOM 822 O O . MET A 1 101 ? 6.347 11.014 -46.732 1.00 7.60 138 MET A O 1
ATOM 827 N N . PRO A 1 102 ? 7.685 9.236 -46.694 1.00 8.31 139 PRO A N 1
ATOM 828 C CA . PRO A 1 102 ? 7.816 9.255 -45.235 1.00 8.01 139 PRO A CA 1
ATOM 829 C C . PRO A 1 102 ? 8.387 10.617 -44.813 1.00 8.57 139 PRO A C 1
ATOM 830 O O . PRO A 1 102 ? 9.221 11.194 -45.539 1.00 7.78 139 PRO A O 1
ATOM 834 N N . GLU A 1 103 ? 7.906 11.129 -43.677 1.00 10.01 140 GLU A N 1
ATOM 835 C CA . GLU A 1 103 ? 8.333 12.426 -43.164 1.00 11.54 140 GLU A CA 1
ATOM 836 C C . GLU A 1 103 ? 9.858 12.465 -42.992 1.00 11.91 140 GLU A C 1
ATOM 837 O O . GLU A 1 103 ? 10.464 13.476 -43.315 1.00 12.91 140 GLU A O 1
ATOM 843 N N . ALA A 1 104 ? 10.484 11.362 -42.569 1.00 10.63 141 ALA A N 1
ATOM 844 C CA . ALA A 1 104 ? 11.935 11.307 -42.346 1.00 10.91 141 ALA A CA 1
ATOM 845 C C . ALA A 1 104 ? 12.746 11.450 -43.643 1.00 10.98 141 ALA A C 1
ATOM 846 O O . ALA A 1 104 ? 13.951 11.712 -43.557 1.00 10.24 141 ALA A O 1
ATOM 848 N N . TRP A 1 105 ? 12.123 11.283 -44.827 1.00 9.70 142 TRP A N 1
ATOM 849 C CA . TRP A 1 105 ? 12.866 11.332 -46.085 1.00 9.71 142 TRP A CA 1
ATOM 850 C C . TRP A 1 105 ? 12.761 12.705 -46.751 1.00 10.20 142 TRP A C 1
ATOM 851 O O . TRP A 1 105 ? 13.436 12.933 -47.753 1.00 10.66 142 TRP A O 1
ATOM 862 N N . LYS A 1 106 ? 11.952 13.606 -46.195 1.00 11.79 143 LYS A N 1
ATOM 863 C CA . LYS A 1 106 ? 11.510 14.839 -46.908 1.00 14.36 143 LYS A CA 1
ATOM 864 C C . LYS A 1 106 ? 12.611 15.879 -47.151 1.00 16.21 143 LYS A C 1
ATOM 865 O O . LYS A 1 106 ? 12.413 16.754 -48.005 1.00 16.56 143 LYS A O 1
ATOM 871 N N . GLU A 1 107 ? 13.739 15.807 -46.448 1.00 18.69 144 GLU A N 1
ATOM 872 C CA . GLU A 1 107 ? 14.808 16.813 -46.641 1.00 19.62 144 GLU A CA 1
ATOM 873 C C . GLU A 1 107 ? 16.069 16.170 -47.240 1.00 18.10 144 GLU A C 1
ATOM 874 O O . GLU A 1 107 ? 17.110 16.796 -47.312 1.00 18.84 144 GLU A O 1
ATOM 880 N N . LEU A 1 108 ? 15.976 14.916 -47.698 1.00 14.56 145 LEU A N 1
ATOM 881 C CA . LEU A 1 108 ? 17.126 14.238 -48.303 1.00 13.64 145 LEU A CA 1
ATOM 882 C C . LEU A 1 108 ? 17.326 14.795 -49.711 1.00 12.87 145 LEU A C 1
ATOM 883 O O . LEU A 1 108 ? 16.341 15.136 -50.378 1.00 11.90 145 LEU A O 1
ATOM 888 N N . SER A 1 109 ? 18.590 14.839 -50.149 1.00 12.59 146 SER A N 1
ATOM 889 C CA . SER A 1 109 ? 18.923 14.998 -51.541 1.00 12.92 146 SER A CA 1
ATOM 890 C C . SER A 1 109 ? 18.256 13.867 -52.344 1.00 13.40 146 SER A C 1
ATOM 891 O O . SER A 1 109 ? 17.808 12.859 -51.778 1.00 14.04 146 SER A O 1
ATOM 894 N N . PHE A 1 110 ? 18.137 14.048 -53.655 1.00 12.75 147 PHE A N 1
ATOM 895 C CA . PHE A 1 110 ? 17.582 13.006 -54.489 1.00 13.02 147 PHE A CA 1
ATOM 896 C C . PHE A 1 110 ? 18.438 11.732 -54.390 1.00 13.12 147 PHE A C 1
ATOM 897 O O . PHE A 1 110 ? 17.916 10.604 -54.254 1.00 12.20 147 PHE A O 1
ATOM 905 N N . ASP A 1 111 ? 19.756 11.899 -54.383 1.00 14.38 148 ASP A N 1
ATOM 906 C CA . ASP A 1 111 ? 20.639 10.765 -54.237 1.00 15.96 148 ASP A CA 1
ATOM 907 C C . ASP A 1 111 ? 20.449 10.061 -52.882 1.00 14.74 148 ASP A C 1
ATOM 908 O O . ASP A 1 111 ? 20.475 8.832 -52.826 1.00 13.68 148 ASP A O 1
ATOM 913 N N . ASP A 1 112 ? 20.258 10.804 -51.797 1.00 13.22 149 ASP A N 1
ATOM 914 C CA . ASP A 1 112 ? 20.040 10.165 -50.509 1.00 13.67 149 ASP A CA 1
ATOM 915 C C . ASP A 1 112 ? 18.635 9.570 -50.371 1.00 11.20 149 ASP A C 1
ATOM 916 O O . ASP A 1 112 ? 18.449 8.656 -49.560 1.00 9.72 149 ASP A O 1
ATOM 921 N N . LEU A 1 113 ? 17.656 10.142 -51.085 1.00 9.59 150 LEU A N 1
ATOM 922 C CA . LEU A 1 113 ? 16.302 9.634 -51.106 1.00 9.59 150 LEU A CA 1
ATOM 923 C C . LEU A 1 113 ? 16.294 8.258 -51.779 1.00 9.46 150 LEU A C 1
ATOM 924 O O . LEU A 1 113 ? 15.617 7.320 -51.315 1.00 8.62 150 LEU A O 1
ATOM 929 N N . LYS A 1 114 ? 17.051 8.138 -52.870 1.00 9.93 151 LYS A N 1
ATOM 930 C CA . LYS A 1 114 ? 17.118 6.841 -53.553 1.00 10.53 151 LYS A CA 1
ATOM 931 C C . LYS A 1 114 ? 17.724 5.810 -52.605 1.00 9.65 151 LYS A C 1
ATOM 932 O O . LYS A 1 114 ? 17.262 4.683 -52.529 1.00 9.26 151 LYS A O 1
ATOM 938 N N . ILE A 1 115 ? 18.759 6.223 -51.881 1.00 9.18 152 ILE A N 1
ATOM 939 C CA . ILE A 1 115 ? 19.446 5.332 -50.980 1.00 9.14 152 ILE A CA 1
ATOM 940 C C . ILE A 1 115 ? 18.520 4.939 -49.827 1.00 7.94 152 ILE A C 1
ATOM 941 O O . ILE A 1 115 ? 18.494 3.759 -49.412 1.00 7.92 152 ILE A O 1
ATOM 946 N N . ALA A 1 116 ? 17.741 5.889 -49.294 1.00 7.15 153 ALA A N 1
ATOM 947 C CA . ALA A 1 116 ? 16.810 5.543 -48.188 1.00 6.80 153 ALA A CA 1
ATOM 948 C C . ALA A 1 116 ? 15.723 4.567 -48.662 1.00 6.48 153 ALA A C 1
ATOM 949 O O . ALA A 1 116 ? 15.349 3.671 -47.903 1.00 5.73 153 ALA A O 1
ATOM 951 N N . LEU A 1 117 ? 15.174 4.799 -49.864 1.00 6.28 154 LEU A N 1
ATOM 952 C CA . LEU A 1 117 ? 14.188 3.908 -50.454 1.00 6.37 154 LEU A CA 1
ATOM 953 C C . LEU A 1 117 ? 14.783 2.496 -50.572 1.00 6.89 154 LEU A C 1
ATOM 954 O O . LEU A 1 117 ? 14.166 1.478 -50.136 1.00 6.59 154 LEU A O 1
ATOM 959 N N . SER A 1 118 ? 15.956 2.430 -51.194 1.00 7.36 155 SER A N 1
ATOM 960 C CA . SER A 1 118 ? 16.718 1.141 -51.375 1.00 8.47 155 SER A CA 1
ATOM 961 C C . SER A 1 118 ? 16.974 0.435 -50.030 1.00 8.32 155 SER A C 1
ATOM 962 O O . SER A 1 118 ? 16.730 -0.782 -49.857 1.00 7.35 155 SER A O 1
ATOM 965 N N . GLU A 1 119 ? 17.406 1.204 -49.044 1.00 8.66 156 GLU A N 1
ATOM 966 C CA . GLU A 1 119 ? 17.738 0.623 -47.758 1.00 9.76 156 GLU A CA 1
ATOM 967 C C . GLU A 1 119 ? 16.475 0.086 -47.063 1.00 7.64 156 GLU A C 1
ATOM 968 O O . GLU A 1 119 ? 16.539 -0.976 -46.456 1.00 6.78 156 GLU A O 1
ATOM 974 N N . HIS A 1 120 ? 15.347 0.814 -47.155 1.00 6.38 157 HIS A N 1
ATOM 975 C CA . HIS A 1 120 ? 14.046 0.373 -46.609 1.00 5.71 157 HIS A CA 1
ATOM 976 C C . HIS A 1 120 ? 13.657 -0.986 -47.220 1.00 5.06 157 HIS A C 1
ATOM 977 O O . HIS A 1 120 ? 13.326 -1.943 -46.490 1.00 4.82 157 HIS A O 1
ATOM 984 N N . VAL A 1 121 ? 13.690 -1.061 -48.543 1.00 4.86 158 VAL A N 1
ATOM 985 C CA . VAL A 1 121 ? 13.330 -2.327 -49.263 1.00 4.91 158 VAL A CA 1
ATOM 986 C C . VAL A 1 121 ? 14.225 -3.477 -48.800 1.00 5.06 158 VAL A C 1
ATOM 987 O O . VAL A 1 121 ? 13.725 -4.545 -48.359 1.00 4.89 158 VAL A O 1
ATOM 991 N N . LYS A 1 122 ? 15.529 -3.265 -48.868 1.00 5.74 159 LYS A N 1
ATOM 992 C CA . LYS A 1 122 ? 16.486 -4.311 -48.500 1.00 6.76 159 LYS A CA 1
ATOM 993 C C . LYS A 1 122 ? 16.330 -4.712 -47.022 1.00 6.77 159 LYS A C 1
ATOM 994 O O . LYS A 1 122 ? 16.345 -5.898 -46.697 1.00 6.82 159 LYS A O 1
ATOM 1000 N N . SER A 1 123 ? 16.150 -3.760 -46.113 1.00 6.58 160 SER A N 1
ATOM 1001 C CA . SER A 1 123 ? 16.077 -4.116 -44.719 1.00 7.08 160 SER A CA 1
ATOM 1002 C C . SER A 1 123 ? 14.842 -4.986 -44.430 1.00 6.46 160 SER A C 1
ATOM 1003 O O . SER A 1 123 ? 14.920 -5.949 -43.653 1.00 6.29 160 SER A O 1
ATOM 1006 N N . VAL A 1 124 ? 13.724 -4.697 -45.099 1.00 5.64 161 VAL A N 1
ATOM 1007 C CA . VAL A 1 124 ? 12.524 -5.478 -44.922 1.00 5.30 161 VAL A CA 1
ATOM 1008 C C . VAL A 1 124 ? 12.721 -6.880 -45.510 1.00 5.00 161 VAL A C 1
ATOM 1009 O O . VAL A 1 124 ? 12.351 -7.893 -44.860 1.00 5.01 161 VAL A O 1
ATOM 1013 N N . LEU A 1 125 ? 13.254 -6.966 -46.727 1.00 4.66 162 LEU A N 1
ATOM 1014 C CA . LEU A 1 125 ? 13.398 -8.250 -47.365 1.00 4.71 162 LEU A CA 1
ATOM 1015 C C . LEU A 1 125 ? 14.450 -9.096 -46.645 1.00 4.71 162 LEU A C 1
ATOM 1016 O O . LEU A 1 125 ? 14.333 -10.313 -46.589 1.00 4.82 162 LEU A O 1
ATOM 1021 N N . THR A 1 126 ? 15.479 -8.440 -46.123 1.00 4.86 163 THR A N 1
ATOM 1022 C CA . THR A 1 126 ? 16.538 -9.141 -45.437 1.00 5.19 163 THR A CA 1
ATOM 1023 C C . THR A 1 126 ? 15.980 -9.762 -44.162 1.00 4.95 163 THR A C 1
ATOM 1024 O O . THR A 1 126 ? 16.359 -10.908 -43.829 1.00 4.97 163 THR A O 1
ATOM 1028 N N . ALA A 1 127 ? 15.129 -9.003 -43.437 1.00 4.91 164 ALA A N 1
ATOM 1029 C CA . ALA A 1 127 ? 14.520 -9.477 -42.166 1.00 4.89 164 ALA A CA 1
ATOM 1030 C C . ALA A 1 127 ? 13.606 -10.666 -42.478 1.00 4.90 164 ALA A C 1
ATOM 1031 O O . ALA A 1 127 ? 13.642 -11.686 -41.782 1.00 4.86 164 ALA A O 1
ATOM 1033 N N . LEU A 1 128 ? 12.840 -10.571 -43.574 1.00 5.04 165 LEU A N 1
ATOM 1034 C CA . LEU A 1 128 ? 11.983 -11.702 -44.022 1.00 5.48 165 LEU A CA 1
ATOM 1035 C C . LEU A 1 128 ? 12.850 -12.929 -44.326 1.00 5.93 165 LEU A C 1
ATOM 1036 O O . LEU A 1 128 ? 12.496 -14.025 -43.901 1.00 6.07 165 LEU A O 1
ATOM 1041 N N . LYS A 1 129 ? 13.949 -12.751 -45.055 1.00 6.66 166 LYS A N 1
ATOM 1042 C CA . LYS A 1 129 ? 14.860 -13.863 -45.364 1.00 7.81 166 LYS A CA 1
ATOM 1043 C C . LYS A 1 129 ? 15.348 -14.519 -44.058 1.00 7.29 166 LYS A C 1
ATOM 1044 O O . LYS A 1 129 ? 15.341 -15.743 -43.914 1.00 8.13 166 LYS A O 1
ATOM 1050 N N . ALA A 1 130 ? 15.724 -13.699 -43.091 1.00 6.87 167 ALA A N 1
ATOM 1051 C CA . ALA A 1 130 ? 16.263 -14.190 -41.812 1.00 6.93 167 ALA A CA 1
ATOM 1052 C C . ALA A 1 130 ? 15.238 -15.075 -41.092 1.00 6.76 167 ALA A C 1
ATOM 1053 O O . ALA A 1 130 ? 15.637 -16.029 -40.418 1.00 7.25 167 ALA A O 1
ATOM 1055 N N . VAL A 1 131 ? 13.938 -14.769 -41.202 1.00 6.24 168 VAL A N 1
ATOM 1056 C CA . VAL A 1 131 ? 12.923 -15.539 -40.463 1.00 6.47 168 VAL A CA 1
ATOM 1057 C C . VAL A 1 131 ? 12.289 -16.632 -41.338 1.00 6.61 168 VAL A C 1
ATOM 1058 O O . VAL A 1 131 ? 11.352 -17.305 -40.898 1.00 6.53 168 VAL A O 1
ATOM 1062 N N . GLY A 1 132 ? 12.824 -16.845 -42.547 1.00 6.80 169 GLY A N 1
ATOM 1063 C CA . GLY A 1 132 ? 12.489 -18.014 -43.333 1.00 6.85 169 GLY A CA 1
ATOM 1064 C C . GLY A 1 132 ? 11.512 -17.711 -44.456 1.00 6.80 169 GLY A C 1
ATOM 1065 O O . GLY A 1 132 ? 10.965 -18.631 -45.040 1.00 6.69 169 GLY A O 1
ATOM 1066 N N . VAL A 1 133 ? 11.283 -16.422 -44.766 1.00 6.59 170 VAL A N 1
ATOM 1067 C CA . VAL A 1 133 ? 10.244 -16.038 -45.740 1.00 6.81 170 VAL A CA 1
ATOM 1068 C C . VAL A 1 133 ? 10.924 -15.456 -46.982 1.00 6.95 170 VAL A C 1
ATOM 1069 O O . VAL A 1 133 ? 11.714 -14.495 -46.870 1.00 7.56 170 VAL A O 1
ATOM 1073 N N . THR A 1 134 ? 10.592 -16.007 -48.153 1.00 6.92 171 THR A N 1
ATOM 1074 C CA . THR A 1 134 ? 11.049 -15.431 -49.424 1.00 6.90 171 THR A CA 1
ATOM 1075 C C . THR A 1 134 ? 9.819 -15.054 -50.246 1.00 6.25 171 THR A C 1
ATOM 1076 O O . THR A 1 134 ? 9.127 -15.926 -50.759 1.00 5.82 171 THR A O 1
ATOM 1080 N N . PRO A 1 135 ? 9.502 -13.760 -50.397 1.00 5.91 172 PRO A N 1
ATOM 1081 C CA . PRO A 1 135 ? 8.311 -13.360 -51.131 1.00 5.60 172 PRO A CA 1
ATOM 1082 C C . PRO A 1 135 ? 8.424 -13.781 -52.585 1.00 5.18 172 PRO A C 1
ATOM 1083 O O . PRO A 1 135 ? 9.497 -13.714 -53.142 1.00 5.45 172 PRO A O 1
ATOM 1087 N N . GLU A 1 136 ? 7.299 -14.173 -53.171 1.00 5.01 173 GLU A N 1
ATOM 1088 C CA . GLU A 1 136 ? 7.242 -14.544 -54.569 1.00 4.96 173 GLU A CA 1
ATOM 1089 C C . GLU A 1 136 ? 7.162 -13.299 -55.461 1.00 4.20 173 GLU A C 1
ATOM 1090 O O . GLU A 1 136 ? 7.651 -13.304 -56.589 1.00 3.90 173 GLU A O 1
ATOM 1096 N N . TRP A 1 137 ? 6.528 -12.252 -54.926 1.00 3.78 174 TRP A N 1
ATOM 1097 C CA . TRP A 1 137 ? 6.252 -11.008 -55.631 1.00 3.47 174 TRP A CA 1
ATOM 1098 C C . TRP A 1 137 ? 6.529 -9.830 -54.719 1.00 3.26 174 TRP A C 1
ATOM 1099 O O . TRP A 1 137 ? 6.219 -9.919 -53.554 1.00 3.01 174 TRP A O 1
ATOM 1110 N N . VAL A 1 138 ? 6.956 -8.704 -55.293 1.00 3.08 175 VAL A N 1
ATOM 1111 C CA . VAL A 1 138 ? 7.082 -7.512 -54.486 1.00 3.15 175 VAL A CA 1
ATOM 1112 C C . VAL A 1 138 ? 6.538 -6.334 -55.270 1.00 3.29 175 VAL A C 1
ATOM 1113 O O . VAL A 1 138 ? 6.966 -6.125 -56.383 1.00 3.24 175 VAL A O 1
ATOM 1117 N N . GLN A 1 139 ? 5.687 -5.508 -54.664 1.00 3.50 176 GLN A N 1
ATOM 1118 C CA . GLN A 1 139 ? 5.330 -4.281 -55.371 1.00 3.81 176 GLN A CA 1
ATOM 1119 C C . GLN A 1 139 ? 6.253 -3.150 -54.948 1.00 3.97 176 GLN A C 1
ATOM 1120 O O . GLN A 1 139 ? 6.423 -2.899 -53.755 1.00 3.99 176 GLN A O 1
ATOM 1126 N N . VAL A 1 140 ? 6.725 -2.433 -55.965 1.00 4.29 177 VAL A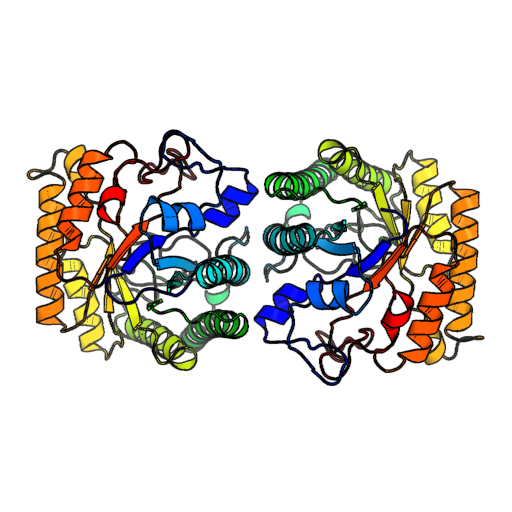 N 1
ATOM 1127 C CA . VAL A 1 140 ? 7.475 -1.174 -55.795 1.00 4.52 177 VAL A CA 1
ATOM 1128 C C . VAL A 1 140 ? 6.494 -0.009 -55.987 1.00 4.33 177 VAL A C 1
ATOM 1129 O O . VAL A 1 140 ? 6.241 0.462 -57.151 1.00 4.21 177 VAL A O 1
ATOM 1133 N N . GLY A 1 141 ? 5.884 0.379 -54.868 1.00 4.00 178 GLY A N 1
ATOM 1134 C CA . GLY A 1 141 ? 4.792 1.308 -54.833 1.00 4.07 178 GLY A CA 1
ATOM 1135 C C . GLY A 1 141 ? 3.419 0.643 -54.832 1.00 4.04 178 GLY A C 1
ATOM 1136 O O . GLY A 1 141 ? 3.236 -0.524 -55.197 1.00 3.86 178 GLY A O 1
ATOM 1137 N N . ASN A 1 142 ? 2.399 1.421 -54.466 1.00 4.10 179 ASN A N 1
ATOM 1138 C CA . ASN A 1 142 ? 1.007 0.972 -54.415 1.00 4.33 179 ASN A CA 1
ATOM 1139 C C . ASN A 1 142 ? 0.116 1.983 -55.124 1.00 4.62 179 ASN A C 1
ATOM 1140 O O . ASN A 1 142 ? 0.068 3.152 -54.701 1.00 4.25 179 ASN A O 1
ATOM 1145 N N . GLU A 1 143 ? -0.588 1.524 -56.160 1.00 5.02 180 GLU A N 1
ATOM 1146 C CA . GLU A 1 143 ? -1.466 2.355 -56.985 1.00 5.78 180 GLU A CA 1
ATOM 1147 C C . GLU A 1 143 ? -0.770 3.685 -57.312 1.00 5.47 180 GLU A C 1
ATOM 1148 O O . GLU A 1 143 ? -1.323 4.787 -57.098 1.00 5.36 180 GLU A O 1
ATOM 1154 N N . THR A 1 144 ? 0.356 3.565 -58.005 1.00 5.26 181 THR A N 1
ATOM 1155 C CA . THR A 1 144 ? 1.193 4.723 -58.342 1.00 5.39 181 THR A CA 1
ATOM 1156 C C . THR A 1 144 ? 0.740 5.364 -59.664 1.00 5.44 181 THR A C 1
ATOM 1157 O O . THR A 1 144 ? 1.554 5.803 -60.438 1.00 5.29 181 THR A O 1
ATOM 1161 N N . THR A 1 145 ? -0.573 5.474 -59.859 1.00 5.74 182 THR A N 1
ATOM 1162 C CA . THR A 1 145 ? -1.138 6.056 -61.062 1.00 6.16 182 THR A CA 1
ATOM 1163 C C . THR A 1 145 ? -0.500 7.415 -61.385 1.00 6.23 182 THR A C 1
ATOM 1164 O O . THR A 1 145 ? -0.231 7.662 -62.559 1.00 5.88 182 THR A O 1
ATOM 1168 N N . PRO A 1 146 ? -0.334 8.354 -60.417 1.00 5.99 183 PRO A N 1
ATOM 1169 C CA . PRO A 1 146 ? 0.292 9.660 -60.685 1.00 6.16 183 PRO A CA 1
ATOM 1170 C C . PRO A 1 146 ? 1.804 9.739 -60.424 1.00 5.97 183 PRO A C 1
ATOM 1171 O O . PRO A 1 146 ? 2.444 10.796 -60.574 1.00 5.73 183 PRO A O 1
ATOM 1175 N N . GLY A 1 147 ? 2.394 8.582 -60.154 1.00 6.08 184 GLY A N 1
ATOM 1176 C CA . GLY A 1 147 ? 3.738 8.502 -59.628 1.00 6.07 184 GLY A CA 1
ATOM 1177 C C . GLY A 1 147 ? 3.702 8.110 -58.175 1.00 6.22 184 GLY A C 1
ATOM 1178 O O . GLY A 1 147 ? 2.669 7.702 -57.678 1.00 5.97 184 GLY A O 1
ATOM 1179 N N . MET A 1 148 ? 4.862 8.218 -57.532 1.00 7.01 185 MET A N 1
ATOM 1180 C CA . MET A 1 148 ? 5.032 7.939 -56.111 1.00 8.12 185 MET A CA 1
ATOM 1181 C C . MET A 1 148 ? 5.777 9.117 -55.473 1.00 7.72 185 MET A C 1
ATOM 1182 O O . MET A 1 148 ? 6.403 9.912 -56.160 1.00 7.16 185 MET A O 1
ATOM 1187 N N . MET A 1 149 ? 5.663 9.240 -54.153 1.00 7.80 186 MET A N 1
ATOM 1188 C CA . MET A 1 149 ? 6.436 10.213 -53.385 1.00 8.46 186 MET A CA 1
ATOM 1189 C C . MET A 1 149 ? 6.417 11.579 -54.090 1.00 7.89 186 MET A C 1
ATOM 1190 O O . MET A 1 149 ? 7.452 12.184 -54.414 1.00 7.27 186 MET A O 1
ATOM 1195 N N . LEU A 1 150 ? 5.202 12.060 -54.301 1.00 8.07 187 LEU A N 1
ATOM 1196 C CA . LEU A 1 150 ? 4.965 13.318 -55.027 1.00 8.73 187 LEU A CA 1
ATOM 1197 C C . LEU A 1 150 ? 5.378 14.481 -54.131 1.00 8.91 187 LEU A C 1
ATOM 1198 O O . LEU A 1 150 ? 5.169 14.419 -52.911 1.00 8.65 187 LEU A O 1
ATOM 1203 N N . PRO A 1 151 ? 5.942 15.545 -54.728 1.00 9.26 188 PRO A N 1
ATOM 1204 C CA . PRO A 1 151 ? 6.022 15.766 -56.160 1.00 9.53 188 PRO A CA 1
ATOM 1205 C C . PRO A 1 151 ? 7.225 15.127 -56.874 1.00 9.48 188 PRO A C 1
ATOM 1206 O O . PRO A 1 151 ? 7.303 15.142 -58.113 1.00 9.01 188 PRO A O 1
ATOM 1210 N N . VAL A 1 152 ? 8.201 14.657 -56.095 1.00 9.47 189 VAL A N 1
ATOM 1211 C CA . VAL A 1 152 ? 9.515 14.252 -56.621 1.00 9.84 189 VAL A CA 1
ATOM 1212 C C . VAL A 1 152 ? 9.356 13.097 -57.618 1.00 9.21 189 VAL A C 1
ATOM 1213 O O . VAL A 1 152 ? 9.992 13.117 -58.639 1.00 9.22 189 VAL A O 1
ATOM 1217 N N . GLY A 1 153 ? 8.551 12.078 -57.278 1.00 8.12 190 GLY A N 1
ATOM 1218 C CA . GLY A 1 153 ? 8.334 10.901 -58.132 1.00 7.73 190 GLY A CA 1
ATOM 1219 C C . GLY A 1 153 ? 7.109 11.019 -59.011 1.00 7.68 190 GLY A C 1
ATOM 1220 O O . GLY A 1 153 ? 6.586 10.036 -59.462 1.00 7.66 190 GLY A O 1
ATOM 1221 N N . SER A 1 154 ? 6.657 12.253 -59.272 1.00 7.36 191 SER A N 1
ATOM 1222 C CA . SER A 1 154 ? 5.552 12.499 -60.164 1.00 7.69 191 SER A CA 1
ATOM 1223 C C . SER A 1 154 ? 5.885 12.004 -61.577 1.00 7.72 191 SER A C 1
ATOM 1224 O O . SER A 1 154 ? 7.045 12.065 -62.026 1.00 7.70 191 SER A O 1
ATOM 1227 N N . VAL A 1 155 ? 4.843 11.583 -62.310 1.00 8.14 192 VAL A N 1
ATOM 1228 C CA . VAL A 1 155 ? 4.960 11.242 -63.719 1.00 9.19 192 VAL A CA 1
ATOM 1229 C C . VAL A 1 155 ? 5.481 12.467 -64.488 1.00 10.07 192 VAL A C 1
ATOM 1230 O O . VAL A 1 155 ? 5.996 12.295 -65.580 1.00 9.79 192 VAL A O 1
ATOM 1234 N N . ASP A 1 156 ? 5.331 13.673 -63.909 1.00 11.85 193 ASP A N 1
ATOM 1235 C CA . ASP A 1 156 ? 5.812 14.947 -64.542 1.00 13.28 193 ASP A CA 1
ATOM 1236 C C . ASP A 1 156 ? 7.325 15.101 -64.412 1.00 12.74 193 ASP A C 1
ATOM 1237 O O . ASP A 1 156 ? 7.900 15.978 -65.088 1.00 11.31 193 ASP A O 1
ATOM 1242 N N . ASN A 1 157 ? 7.949 14.251 -63.565 1.00 11.17 194 ASN A N 1
ATOM 1243 C CA . ASN A 1 157 ? 9.411 14.097 -63.391 1.00 10.54 194 ASN A CA 1
ATOM 1244 C C . ASN A 1 157 ? 9.799 12.668 -63.796 1.00 9.61 194 ASN A C 1
ATOM 1245 O O . ASN A 1 157 ? 10.198 11.836 -62.958 1.00 8.06 194 ASN A O 1
ATOM 1250 N N . PRO A 1 158 ? 9.600 12.324 -65.088 1.00 8.63 195 PRO A N 1
ATOM 1251 C CA . PRO A 1 158 ? 9.720 10.940 -65.562 1.00 8.75 195 PRO A CA 1
ATOM 1252 C C . PRO A 1 158 ? 11.099 10.349 -65.273 1.00 8.49 195 PRO A C 1
ATOM 1253 O O . PRO A 1 158 ? 11.191 9.179 -64.925 1.00 7.94 195 PRO A O 1
ATOM 1257 N N . GLU A 1 159 ? 12.148 11.170 -65.348 1.00 8.54 196 GLU A N 1
ATOM 1258 C CA . GLU A 1 159 ? 13.495 10.669 -65.057 1.00 8.94 196 GLU A CA 1
ATOM 1259 C C . GLU A 1 159 ? 13.605 10.270 -63.576 1.00 8.49 196 GLU A C 1
ATOM 1260 O O . GLU A 1 159 ? 14.146 9.193 -63.247 1.00 7.71 196 GLU A O 1
ATOM 1266 N N . GLN A 1 160 ? 13.076 11.120 -62.697 1.00 7.97 197 GLN A N 1
ATOM 1267 C CA . GLN A 1 160 ? 13.184 10.901 -61.282 1.00 8.03 197 GLN A CA 1
ATOM 1268 C C . GLN A 1 160 ? 12.285 9.741 -60.859 1.00 7.27 197 GLN A C 1
ATOM 1269 O O . GLN A 1 160 ? 12.706 8.890 -60.064 1.00 6.72 197 GLN A O 1
ATOM 1275 N N . LEU A 1 161 ? 11.068 9.716 -61.389 1.00 6.15 198 LEU A N 1
ATOM 1276 C CA . LEU A 1 161 ? 10.171 8.574 -61.117 1.00 6.03 198 LEU A CA 1
ATOM 1277 C C . LEU A 1 161 ? 10.858 7.264 -61.499 1.00 5.45 198 LEU A C 1
ATOM 1278 O O . LEU A 1 161 ? 10.876 6.308 -60.705 1.00 5.34 198 LEU A O 1
ATOM 1283 N N . THR A 1 162 ? 11.419 7.215 -62.709 1.00 5.08 199 THR A N 1
ATOM 1284 C CA . THR A 1 162 ? 12.067 6.011 -63.176 1.00 5.16 199 THR A CA 1
ATOM 1285 C C . THR A 1 162 ? 13.232 5.621 -62.240 1.00 4.90 199 THR A C 1
ATOM 1286 O O . THR A 1 162 ? 13.404 4.416 -61.883 1.00 4.68 199 THR A O 1
ATOM 1290 N N . ALA A 1 163 ? 14.025 6.612 -61.818 1.00 4.76 200 ALA A N 1
ATOM 1291 C CA . ALA A 1 163 ? 15.179 6.363 -60.943 1.00 4.75 200 ALA A CA 1
ATOM 1292 C C . ALA A 1 163 ? 14.742 5.782 -59.594 1.00 4.82 200 ALA A C 1
ATOM 1293 O O . ALA A 1 163 ? 15.405 4.874 -59.055 1.00 4.83 200 ALA A O 1
ATOM 1295 N N . LEU A 1 164 ? 13.625 6.282 -59.053 1.00 4.68 201 LEU A N 1
ATOM 1296 C CA . LEU A 1 164 ? 13.076 5.758 -57.794 1.00 4.61 201 LEU A CA 1
ATOM 1297 C C . LEU A 1 164 ? 12.576 4.327 -58.031 1.00 4.68 201 LEU A C 1
ATOM 1298 O O . LEU A 1 164 ? 12.857 3.434 -57.220 1.00 4.76 201 LEU A O 1
ATOM 1303 N N . ASN A 1 165 ? 11.818 4.126 -59.115 1.00 4.50 202 ASN A N 1
ATOM 1304 C CA . ASN A 1 165 ? 11.363 2.802 -59.494 1.00 4.72 202 ASN A CA 1
ATOM 1305 C C . ASN A 1 165 ? 12.554 1.825 -59.534 1.00 4.52 202 ASN A C 1
ATOM 1306 O O . ASN A 1 165 ? 12.485 0.680 -58.984 1.00 4.37 202 ASN A O 1
ATOM 1311 N N . ASN A 1 166 ? 13.626 2.224 -60.208 1.00 4.51 203 ASN A N 1
ATOM 1312 C CA . ASN A 1 166 ? 14.759 1.311 -60.436 1.00 4.77 203 ASN A CA 1
ATOM 1313 C C . ASN A 1 166 ? 15.530 1.051 -59.137 1.00 4.66 203 ASN A C 1
ATOM 1314 O O . ASN A 1 166 ? 16.045 -0.051 -58.959 1.00 4.50 203 ASN A O 1
ATOM 1319 N N . ALA A 1 167 ? 15.662 2.067 -58.263 1.00 4.56 204 ALA A N 1
ATOM 1320 C CA . ALA A 1 167 ? 16.228 1.834 -56.903 1.00 4.45 204 ALA A CA 1
ATOM 1321 C C . ALA A 1 167 ? 15.447 0.730 -56.187 1.00 4.51 204 ALA A C 1
ATOM 1322 O O . ALA A 1 167 ? 16.071 -0.173 -55.547 1.00 4.62 204 ALA A O 1
ATOM 1324 N N . GLY A 1 168 ? 14.109 0.790 -56.293 1.00 4.23 205 GLY A N 1
ATOM 1325 C CA . GLY A 1 168 ? 13.271 -0.234 -55.716 1.00 4.12 205 GLY A CA 1
ATOM 1326 C C . GLY A 1 168 ? 13.530 -1.594 -56.346 1.00 4.07 205 GLY A C 1
ATOM 1327 O O . GLY A 1 168 ? 13.691 -2.610 -55.643 1.00 3.70 205 GLY A O 1
ATOM 1328 N N . TYR A 1 169 ? 13.487 -1.651 -57.685 1.00 4.11 206 TYR A N 1
ATOM 1329 C CA . TYR A 1 169 ? 13.676 -2.927 -58.386 1.00 4.40 206 TYR A CA 1
ATOM 1330 C C . TYR A 1 169 ? 15.022 -3.547 -57.966 1.00 4.39 206 TYR A C 1
ATOM 1331 O O . TYR A 1 169 ? 15.120 -4.740 -57.622 1.00 3.92 206 TYR A O 1
ATOM 1340 N N . ASP A 1 170 ? 16.072 -2.730 -58.022 1.00 4.50 207 ASP A N 1
ATOM 1341 C CA . ASP A 1 170 ? 17.428 -3.196 -57.710 1.00 5.05 207 ASP A CA 1
ATOM 1342 C C . ASP A 1 170 ? 17.480 -3.754 -56.287 1.00 4.53 207 ASP A C 1
ATOM 1343 O O . ASP A 1 170 ? 18.108 -4.776 -56.060 1.00 4.50 207 ASP A O 1
ATOM 1348 N N . ALA A 1 171 ? 16.809 -3.076 -55.353 1.00 4.15 208 ALA A N 1
ATOM 1349 C CA . ALA A 1 171 ? 16.853 -3.446 -53.954 1.00 4.05 208 ALA A CA 1
ATOM 1350 C C . ALA A 1 171 ? 16.154 -4.800 -53.766 1.00 4.04 208 ALA A C 1
ATOM 1351 O O . ALA A 1 171 ? 16.583 -5.656 -52.984 1.00 3.99 208 ALA A O 1
ATOM 1353 N N . VAL A 1 172 ? 15.075 -5.032 -54.522 1.00 4.04 209 VAL A N 1
ATOM 1354 C CA . VAL A 1 172 ? 14.361 -6.301 -54.393 1.00 4.18 209 VAL A CA 1
ATOM 1355 C C . VAL A 1 172 ? 15.284 -7.419 -54.869 1.00 4.35 209 VAL A C 1
ATOM 1356 O O . VAL A 1 172 ? 15.409 -8.427 -54.207 1.00 4.13 209 VAL A O 1
ATOM 1360 N N . LYS A 1 173 ? 15.829 -7.264 -56.078 1.00 4.64 210 LYS A N 1
ATOM 1361 C CA . LYS A 1 173 ? 16.655 -8.318 -56.703 1.00 5.06 210 LYS A CA 1
ATOM 1362 C C . LYS A 1 173 ? 17.918 -8.590 -55.870 1.00 5.31 210 LYS A C 1
ATOM 1363 O O . LYS A 1 173 ? 18.361 -9.729 -55.843 1.00 5.85 210 LYS A O 1
ATOM 1369 N N . ALA A 1 174 ? 18.405 -7.590 -55.127 1.00 5.21 211 ALA A N 1
ATOM 1370 C CA . ALA A 1 174 ? 19.592 -7.743 -54.322 1.00 5.54 211 ALA A CA 1
ATOM 1371 C C . ALA A 1 174 ? 19.379 -8.878 -53.311 1.00 5.93 211 ALA A C 1
ATOM 1372 O O . ALA A 1 174 ? 20.270 -9.720 -53.122 1.00 6.34 211 ALA A O 1
ATOM 1374 N N . ILE A 1 175 ? 18.219 -8.883 -52.659 1.00 6.18 212 ILE A N 1
ATOM 1375 C CA . ILE A 1 175 ? 17.939 -9.766 -51.504 1.00 6.85 212 ILE A CA 1
ATOM 1376 C C . ILE A 1 175 ? 17.191 -11.005 -51.999 1.00 7.72 212 ILE A C 1
ATOM 1377 O O . ILE A 1 175 ? 17.389 -12.102 -51.473 1.00 7.44 212 ILE A O 1
ATOM 1382 N N . CYS A 1 176 ? 16.317 -10.809 -52.995 1.00 7.92 213 CYS A N 1
ATOM 1383 C CA . CYS A 1 176 ? 15.376 -11.843 -53.462 1.00 8.10 213 CYS A CA 1
ATOM 1384 C C . CYS A 1 176 ? 15.490 -11.925 -54.980 1.00 8.32 213 CYS A C 1
ATOM 1385 O O . CYS A 1 176 ? 14.686 -11.313 -55.689 1.00 7.79 213 CYS A O 1
ATOM 1388 N N . PRO A 1 177 ? 16.527 -12.599 -55.518 1.00 8.30 214 PRO A N 1
ATOM 1389 C CA . PRO A 1 177 ? 16.805 -12.524 -56.950 1.00 8.87 214 PRO A CA 1
ATOM 1390 C C . PRO A 1 177 ? 15.645 -13.077 -57.795 1.00 8.78 214 PRO A C 1
ATOM 1391 O O . PRO A 1 177 ? 15.506 -12.706 -58.955 1.00 9.27 214 PRO A O 1
ATOM 1395 N N . ASP A 1 178 ? 14.803 -13.952 -57.236 1.00 8.78 215 ASP A N 1
ATOM 1396 C CA . ASP A 1 178 ? 13.755 -14.565 -58.063 1.00 9.64 215 ASP A CA 1
ATOM 1397 C C . ASP A 1 178 ? 12.371 -13.911 -57.850 1.00 8.32 215 ASP A C 1
ATOM 1398 O O . ASP A 1 178 ? 11.411 -14.278 -58.534 1.00 7.31 215 ASP A O 1
ATOM 1403 N N . ALA A 1 179 ? 12.280 -12.919 -56.957 1.00 7.08 216 ALA A N 1
ATOM 1404 C CA . ALA A 1 179 ? 11.033 -12.240 -56.700 1.00 6.67 216 ALA A CA 1
ATOM 1405 C C . ALA A 1 179 ? 10.620 -11.448 -57.941 1.00 6.57 216 ALA A C 1
ATOM 1406 O O . ALA A 1 179 ? 11.454 -10.736 -58.480 1.00 6.69 216 ALA A O 1
ATOM 1408 N N . LYS A 1 180 ? 9.344 -11.542 -58.330 1.00 6.31 217 LYS A N 1
ATOM 1409 C CA . LYS A 1 180 ? 8.835 -10.739 -59.452 1.00 6.49 217 LYS A CA 1
ATOM 1410 C C . LYS A 1 180 ? 8.460 -9.344 -58.931 1.00 5.53 217 LYS A C 1
ATOM 1411 O O . LYS A 1 180 ? 7.724 -9.211 -57.991 1.00 5.10 217 LYS A O 1
ATOM 1417 N N . VAL A 1 181 ? 9.005 -8.311 -59.547 1.00 4.76 218 VAL A N 1
ATOM 1418 C CA . VAL A 1 181 ? 8.751 -6.942 -59.128 1.00 4.28 218 VAL A CA 1
ATOM 1419 C C . VAL A 1 181 ? 7.552 -6.398 -59.925 1.00 4.06 218 VAL A C 1
ATOM 1420 O O . VAL A 1 181 ? 7.553 -6.440 -61.175 1.00 3.60 218 VAL A O 1
ATOM 1424 N N . ILE A 1 182 ? 6.552 -5.912 -59.178 1.00 3.81 219 ILE A N 1
ATOM 1425 C CA . ILE A 1 182 ? 5.297 -5.401 -59.709 1.00 3.84 219 ILE A CA 1
ATOM 1426 C C . ILE A 1 182 ? 5.281 -3.854 -59.607 1.00 3.79 219 ILE A C 1
ATOM 1427 O O . ILE A 1 182 ? 5.542 -3.285 -58.541 1.00 3.45 219 ILE A O 1
ATOM 1432 N N . VAL A 1 183 ? 4.924 -3.209 -60.726 1.00 3.89 220 VAL A N 1
ATOM 1433 C CA . VAL A 1 183 ? 4.390 -1.854 -60.768 1.00 4.06 220 VAL A CA 1
ATOM 1434 C C . VAL A 1 183 ? 2.864 -1.935 -60.812 1.00 4.10 220 VAL A C 1
ATOM 1435 O O . VAL A 1 183 ? 2.287 -2.448 -61.781 1.00 3.88 220 VAL A O 1
ATOM 1439 N N . HIS A 1 184 ? 2.210 -1.333 -59.809 1.00 4.05 221 HIS A N 1
ATOM 1440 C CA . HIS A 1 184 ? 0.783 -1.517 -59.580 1.00 4.19 221 HIS A CA 1
ATOM 1441 C C . HIS A 1 184 ? 0.055 -0.173 -59.720 1.00 4.47 221 HIS A C 1
ATOM 1442 O O . HIS A 1 184 ? 0.314 0.776 -58.946 1.00 4.19 221 HIS A O 1
ATOM 1449 N N . LEU A 1 185 ? -0.838 -0.091 -60.704 1.00 4.85 222 LEU A N 1
ATOM 1450 C CA . LEU A 1 185 ? -1.730 1.053 -60.835 1.00 5.41 222 LEU A CA 1
ATOM 1451 C C . LEU A 1 185 ? -3.167 0.686 -60.422 1.00 5.91 222 LEU A C 1
ATOM 1452 O O . LEU A 1 185 ? -3.555 -0.485 -60.331 1.00 6.03 222 LEU A O 1
ATOM 1457 N N . ASP A 1 186 ? -4.006 1.717 -60.232 1.00 6.50 223 ASP A N 1
ATOM 1458 C CA . ASP A 1 186 ? -5.412 1.542 -59.965 1.00 7.26 223 ASP A CA 1
ATOM 1459 C C . ASP A 1 186 ? -6.147 1.405 -61.299 1.00 7.30 223 ASP A C 1
ATOM 1460 O O . ASP A 1 186 ? -5.505 1.320 -62.363 1.00 6.71 223 ASP A O 1
ATOM 1465 N N . ALA A 1 187 ? -7.486 1.381 -61.228 1.00 7.25 224 ALA A N 1
ATOM 1466 C CA . ALA A 1 187 ? -8.388 1.495 -62.418 1.00 7.19 224 ALA A CA 1
ATOM 1467 C C . ALA A 1 187 ? -7.888 0.617 -63.577 1.00 6.95 224 ALA A C 1
ATOM 1468 O O . ALA A 1 187 ? -7.534 1.106 -64.657 1.00 6.84 224 ALA A O 1
ATOM 1470 N N . GLY A 1 188 ? -7.910 -0.705 -63.374 1.00 6.95 225 GLY A N 1
ATOM 1471 C CA . GLY A 1 188 ? -7.492 -1.657 -64.420 1.00 6.90 225 GLY A CA 1
ATOM 1472 C C . GLY A 1 188 ? -8.306 -1.551 -65.711 1.00 7.19 225 GLY A C 1
ATOM 1473 O O . GLY A 1 188 ? -7.841 -2.008 -66.750 1.00 6.80 225 GLY A O 1
ATOM 1474 N N . ASN A 1 189 ? -9.487 -0.915 -65.635 1.00 7.56 226 ASN A N 1
ATOM 1475 C CA . ASN A 1 189 ? -10.355 -0.613 -66.795 1.00 8.12 226 ASN A CA 1
ATOM 1476 C C . ASN A 1 189 ? -9.809 0.514 -67.681 1.00 9.08 226 ASN A C 1
ATOM 1477 O O . ASN A 1 189 ? -10.411 0.786 -68.738 1.00 9.45 226 ASN A O 1
ATOM 1482 N N . ASP A 1 190 ? -8.740 1.200 -67.261 1.00 9.96 227 ASP A N 1
ATOM 1483 C CA . ASP A 1 190 ? -8.352 2.501 -67.892 1.00 11.45 227 ASP A CA 1
ATOM 1484 C C . ASP A 1 190 ? -6.982 2.404 -68.580 1.00 10.12 227 ASP A C 1
ATOM 1485 O O . ASP A 1 190 ? -5.966 2.699 -67.986 1.00 9.89 227 ASP A O 1
ATOM 1490 N N . GLN A 1 191 ? -6.995 2.066 -69.870 1.00 9.64 228 GLN A N 1
ATOM 1491 C CA . GLN A 1 191 ? -5.812 1.918 -70.673 1.00 9.05 228 GLN A CA 1
ATOM 1492 C C . GLN A 1 191 ? -4.936 3.171 -70.594 1.00 8.39 228 GLN A C 1
ATOM 1493 O O . GLN A 1 191 ? -3.729 3.053 -70.515 1.00 7.79 228 GLN A O 1
ATOM 1499 N N . TRP A 1 192 ? -5.533 4.361 -70.620 1.00 8.22 229 TRP A N 1
ATOM 1500 C CA . TRP A 1 192 ? -4.737 5.562 -70.728 1.00 8.18 229 TRP A CA 1
ATOM 1501 C C . TRP A 1 192 ? -3.724 5.665 -69.568 1.00 8.03 229 TRP A C 1
ATOM 1502 O O . TRP A 1 192 ? -2.573 6.035 -69.783 1.00 7.56 229 TRP A O 1
ATOM 1513 N N . VAL A 1 193 ? -4.174 5.375 -68.347 1.00 8.50 230 VAL A N 1
ATOM 1514 C CA . VAL A 1 193 ? -3.331 5.414 -67.136 1.00 9.07 230 VAL A CA 1
ATOM 1515 C C . VAL A 1 193 ? -2.112 4.477 -67.293 1.00 7.55 230 VAL A C 1
ATOM 1516 O O . VAL A 1 193 ? -1.001 4.814 -66.905 1.00 6.74 230 VAL A O 1
ATOM 1520 N N . TYR A 1 194 ? -2.331 3.347 -67.947 1.00 6.67 231 TYR A N 1
ATOM 1521 C CA . TYR A 1 194 ? -1.310 2.295 -68.120 1.00 6.28 231 TYR A CA 1
ATOM 1522 C C . TYR A 1 194 ? -0.322 2.725 -69.210 1.00 6.31 231 TYR A C 1
ATOM 1523 O O . TYR A 1 194 ? 0.885 2.642 -69.026 1.00 5.87 231 TYR A O 1
ATOM 1532 N N . ASN A 1 195 ? -0.858 3.241 -70.324 1.00 6.31 232 ASN A N 1
ATOM 1533 C CA . ASN A 1 195 ? -0.044 3.793 -71.379 1.00 6.72 232 ASN A CA 1
ATOM 1534 C C . ASN A 1 195 ? 0.919 4.861 -70.833 1.00 6.77 232 ASN A C 1
ATOM 1535 O O . ASN A 1 195 ? 2.114 4.871 -71.165 1.00 6.53 232 ASN A O 1
ATOM 1540 N N . ARG A 1 196 ? 0.398 5.799 -70.054 1.00 7.21 233 ARG A N 1
ATOM 1541 C CA . ARG A 1 196 ? 1.213 6.914 -69.628 1.00 7.15 233 ARG A CA 1
ATOM 1542 C C . ARG A 1 196 ? 2.368 6.415 -68.761 1.00 7.01 233 ARG A C 1
ATOM 1543 O O . ARG A 1 196 ? 3.521 6.793 -68.969 1.00 6.66 233 ARG A O 1
ATOM 1551 N N . MET A 1 197 ? 2.075 5.538 -67.795 1.00 6.66 234 MET A N 1
ATOM 1552 C CA . MET A 1 197 ? 3.106 5.102 -66.879 1.00 6.45 234 MET A CA 1
ATOM 1553 C C . MET A 1 197 ? 4.145 4.240 -67.599 1.00 6.10 234 MET A C 1
ATOM 1554 O O . MET A 1 197 ? 5.344 4.395 -67.406 1.00 5.83 234 MET A O 1
ATOM 1559 N N . PHE A 1 198 ? 3.677 3.209 -68.307 1.00 5.77 235 PHE A N 1
ATOM 1560 C CA . PHE A 1 198 ? 4.569 2.237 -68.869 1.00 5.78 235 PHE A CA 1
ATOM 1561 C C . PHE A 1 198 ? 5.367 2.813 -70.057 1.00 6.26 235 PHE A C 1
ATOM 1562 O O . PHE A 1 198 ? 6.466 2.339 -70.321 1.00 6.14 235 PHE A O 1
ATOM 1570 N N . ASP A 1 199 ? 4.844 3.838 -70.752 1.00 7.04 236 ASP A N 1
ATOM 1571 C CA . ASP A 1 199 ? 5.618 4.548 -71.773 1.00 7.93 236 ASP A CA 1
ATOM 1572 C C . ASP A 1 199 ? 6.707 5.412 -71.124 1.00 7.88 236 ASP A C 1
ATOM 1573 O O . ASP A 1 199 ? 7.804 5.567 -71.691 1.00 8.16 236 ASP A O 1
ATOM 1578 N N . ILE A 1 200 ? 6.422 5.991 -69.954 1.00 8.32 237 ILE A N 1
ATOM 1579 C CA . ILE A 1 200 ? 7.497 6.668 -69.158 1.00 8.35 237 ILE A CA 1
ATOM 1580 C C . ILE A 1 200 ? 8.603 5.672 -68.807 1.00 8.52 237 ILE A C 1
ATOM 1581 O O . ILE A 1 200 ? 9.793 5.978 -68.943 1.00 8.51 237 ILE A O 1
ATOM 1586 N N . LEU A 1 201 ? 8.234 4.490 -68.306 1.00 8.65 238 LEU A N 1
ATOM 1587 C CA . LEU A 1 201 ? 9.277 3.542 -67.928 1.00 9.12 238 LEU A CA 1
ATOM 1588 C C . LEU A 1 201 ? 10.054 3.074 -69.173 1.00 9.58 238 LEU A C 1
ATOM 1589 O O . LEU A 1 201 ? 11.282 2.968 -69.136 1.00 8.77 238 LEU A O 1
ATOM 1594 N N . GLN A 1 202 ? 9.363 2.863 -70.294 1.00 10.54 239 GLN A N 1
ATOM 1595 C CA . GLN A 1 202 ? 10.038 2.454 -71.537 1.00 12.34 239 GLN A CA 1
ATOM 1596 C C . GLN A 1 202 ? 11.062 3.523 -71.952 1.00 11.93 239 GLN A C 1
ATOM 1597 O O . GLN A 1 202 ? 12.175 3.183 -72.327 1.00 12.88 239 GLN A O 1
ATOM 1603 N N . ALA A 1 203 ? 10.675 4.799 -71.860 1.00 11.03 240 ALA A N 1
ATOM 1604 C CA . ALA A 1 203 ? 11.467 5.909 -72.341 1.00 11.09 240 ALA A CA 1
ATOM 1605 C C . ALA A 1 203 ? 12.701 6.140 -71.465 1.00 11.23 240 ALA A C 1
ATOM 1606 O O . ALA A 1 203 ? 13.576 6.851 -71.893 1.00 13.02 240 ALA A O 1
ATOM 1608 N N . ASN A 1 204 ? 12.755 5.608 -70.237 1.00 10.47 241 ASN A N 1
ATOM 1609 C CA . ASN A 1 204 ? 13.778 5.984 -69.290 1.00 10.07 241 ASN A CA 1
ATOM 1610 C C . ASN A 1 204 ? 14.486 4.756 -68.697 1.00 9.97 241 ASN A C 1
ATOM 1611 O O . ASN A 1 204 ? 15.242 4.882 -67.726 1.00 11.07 241 ASN A O 1
ATOM 1616 N N . GLY A 1 205 ? 14.234 3.576 -69.260 1.00 9.51 242 GLY A N 1
ATOM 1617 C CA . GLY A 1 205 ? 14.881 2.304 -68.867 1.00 9.20 242 GLY A CA 1
ATOM 1618 C C . GLY A 1 205 ? 14.389 1.788 -67.525 1.00 8.49 242 GLY A C 1
ATOM 1619 O O . GLY A 1 205 ? 15.170 1.272 -66.726 1.00 8.41 242 GLY A O 1
ATOM 1620 N N . GLY A 1 206 ? 13.092 1.935 -67.272 1.00 7.88 243 GLY A N 1
ATOM 1621 C CA . GLY A 1 206 ? 12.456 1.457 -66.069 1.00 7.89 243 GLY A CA 1
ATOM 1622 C C . GLY A 1 206 ? 12.373 -0.061 -66.041 1.00 7.72 243 GLY A C 1
ATOM 1623 O O . GLY A 1 206 ? 12.095 -0.698 -67.050 1.00 8.68 243 GLY A O 1
ATOM 1624 N N . LYS A 1 207 ? 12.710 -0.630 -64.885 1.00 7.30 244 LYS A N 1
ATOM 1625 C CA . LYS A 1 207 ? 12.791 -2.080 -64.656 1.00 7.33 244 LYS A CA 1
ATOM 1626 C C . LYS A 1 207 ? 11.543 -2.520 -63.882 1.00 6.67 244 LYS A C 1
ATOM 1627 O O . LYS A 1 207 ? 11.155 -1.845 -62.916 1.00 6.43 244 LYS A O 1
ATOM 1633 N N . TYR A 1 208 ? 10.881 -3.579 -64.370 1.00 5.86 245 TYR A N 1
ATOM 1634 C CA . TYR A 1 208 ? 9.765 -4.204 -63.719 1.00 5.72 245 TYR A CA 1
ATOM 1635 C C . TYR A 1 208 ? 9.549 -5.554 -64.399 1.00 5.32 245 TYR A C 1
ATOM 1636 O O . TYR A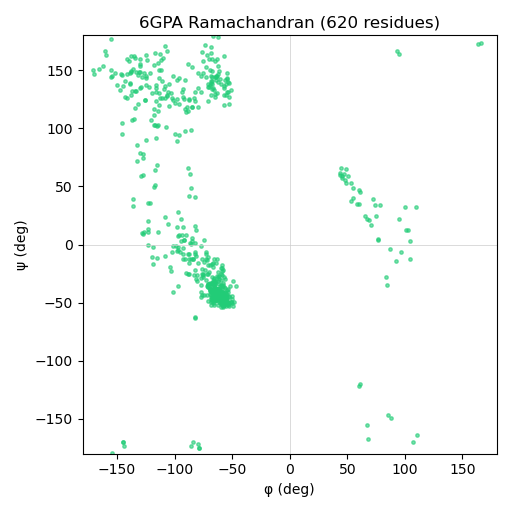 1 208 ? 9.883 -5.693 -65.552 1.00 4.76 245 TYR A O 1
ATOM 1645 N N . ASP A 1 209 ? 9.016 -6.536 -63.665 1.00 5.15 246 ASP A N 1
ATOM 1646 C CA . ASP A 1 209 ? 8.758 -7.847 -64.209 1.00 5.33 246 ASP A CA 1
ATOM 1647 C C . ASP A 1 209 ? 7.275 -8.088 -64.498 1.00 5.16 246 ASP A C 1
ATOM 1648 O O . ASP A 1 209 ? 6.959 -9.041 -65.205 1.00 4.78 246 ASP A O 1
ATOM 1653 N N . MET A 1 210 ? 6.385 -7.306 -63.889 1.00 5.09 247 MET A N 1
ATOM 1654 C CA . MET A 1 210 ? 4.976 -7.601 -63.872 1.00 5.39 247 MET A CA 1
ATOM 1655 C C . MET A 1 210 ? 4.182 -6.303 -63.668 1.00 4.80 247 MET A C 1
ATOM 1656 O O . MET A 1 210 ? 4.603 -5.393 -62.933 1.00 4.35 247 MET A O 1
ATOM 1661 N N . ILE A 1 211 ? 3.039 -6.254 -64.331 1.00 4.29 248 ILE A N 1
ATOM 1662 C CA . ILE A 1 211 ? 2.063 -5.153 -64.252 1.00 4.16 248 ILE A CA 1
ATOM 1663 C C . ILE A 1 211 ? 0.913 -5.568 -63.330 1.00 4.11 248 ILE A C 1
ATOM 1664 O O . ILE A 1 211 ? 0.306 -6.629 -63.524 1.00 3.90 248 ILE A O 1
ATOM 1669 N N . GLY A 1 212 ? 0.670 -4.741 -62.300 1.00 4.05 249 GLY A N 1
ATOM 1670 C CA . GLY A 1 212 ? -0.351 -4.945 -61.304 1.00 4.26 249 GLY A CA 1
ATOM 1671 C C . GLY A 1 212 ? -1.527 -4.016 -61.518 1.00 4.45 249 GLY A C 1
ATOM 1672 O O . GLY A 1 212 ? -1.335 -2.849 -61.851 1.00 4.69 249 GLY A O 1
ATOM 1673 N N . MET A 1 213 ? -2.737 -4.542 -61.359 1.00 4.93 250 MET A N 1
ATOM 1674 C CA . MET A 1 213 ? -3.970 -3.756 -61.488 1.00 5.49 250 MET A CA 1
ATOM 1675 C C . MET A 1 213 ? -4.841 -3.909 -60.251 1.00 5.42 250 MET A C 1
ATOM 1676 O O . MET A 1 213 ? -4.869 -4.942 -59.624 1.00 5.52 250 MET A O 1
ATOM 1681 N N . SER A 1 214 ? -5.566 -2.840 -59.924 1.00 5.55 251 SER A N 1
ATOM 1682 C CA . SER A 1 214 ? -6.711 -2.883 -59.021 1.00 5.61 251 SER A CA 1
ATOM 1683 C C . SER A 1 214 ? -7.995 -2.945 -59.861 1.00 5.77 251 SER A C 1
ATOM 1684 O O . SER A 1 214 ? -8.114 -2.295 -60.893 1.00 5.93 251 SER A O 1
ATOM 1687 N N . LEU A 1 215 ? -8.962 -3.718 -59.391 1.00 5.88 252 LEU A N 1
ATOM 1688 C CA . LEU A 1 215 ? -10.265 -3.781 -60.027 1.00 5.88 252 LEU A CA 1
ATOM 1689 C C . LEU A 1 215 ? -11.349 -3.722 -58.939 1.00 5.69 252 LEU A C 1
ATOM 1690 O O . LEU A 1 215 ? -11.576 -4.690 -58.181 1.00 5.39 252 LEU A O 1
ATOM 1695 N N . TYR A 1 216 ? -12.038 -2.580 -58.883 1.00 5.39 253 TYR A N 1
ATOM 1696 C CA . TYR A 1 216 ? -13.144 -2.361 -57.991 1.00 5.56 253 TYR A CA 1
ATOM 1697 C C . TYR A 1 216 ? -14.291 -1.746 -58.795 1.00 5.29 253 TYR A C 1
ATOM 1698 O O . TYR A 1 216 ? -14.392 -0.536 -58.905 1.00 4.99 253 TYR A O 1
ATOM 1707 N N . PRO A 1 217 ? -15.115 -2.576 -59.437 1.00 5.39 254 PRO A N 1
ATOM 1708 C CA . PRO A 1 217 ? -16.023 -2.069 -60.473 1.00 5.88 254 PRO A CA 1
ATOM 1709 C C . PRO A 1 217 ? -17.435 -1.677 -60.038 1.00 6.23 254 PRO A C 1
ATOM 1710 O O . PRO A 1 217 ? -18.196 -1.156 -60.879 1.00 6.21 254 PRO A O 1
ATOM 1714 N N . TYR A 1 218 ? -17.781 -1.882 -58.757 1.00 6.88 255 TYR A N 1
ATOM 1715 C CA . TYR A 1 218 ? -19.172 -1.773 -58.331 1.00 7.89 255 TYR A CA 1
ATOM 1716 C C . TYR A 1 218 ? -19.682 -0.331 -58.416 1.00 7.35 255 TYR A C 1
ATOM 1717 O O . TYR A 1 218 ? -20.865 -0.148 -58.676 1.00 6.84 255 TYR A O 1
ATOM 1726 N N . TRP A 1 219 ? -18.796 0.654 -58.279 1.00 7.25 256 TRP A N 1
ATOM 1727 C CA . TRP A 1 219 ? -19.160 2.079 -58.427 1.00 7.97 256 TRP A CA 1
ATOM 1728 C C . TRP A 1 219 ? -20.011 2.333 -59.683 1.00 7.92 256 TRP A C 1
ATOM 1729 O O . TRP A 1 219 ? -20.879 3.224 -59.665 1.00 8.41 256 TRP A O 1
ATOM 1740 N N . ALA A 1 220 ? -19.749 1.612 -60.772 1.00 7.80 257 ALA A N 1
ATOM 1741 C CA . ALA A 1 220 ? -20.436 1.862 -62.068 1.00 8.69 257 ALA A CA 1
ATOM 1742 C C . ALA A 1 220 ? -21.898 1.440 -61.970 1.00 9.21 257 ALA A C 1
ATOM 1743 O O . ALA A 1 220 ? -22.747 2.080 -62.566 1.00 9.73 257 ALA A O 1
ATOM 1745 N N . GLU A 1 221 ? -22.184 0.378 -61.196 1.00 10.33 258 GLU A N 1
ATOM 1746 C CA . GLU A 1 221 ? -23.556 -0.004 -60.930 1.00 11.05 258 GLU A CA 1
ATOM 1747 C C . GLU A 1 221 ? -24.221 1.093 -60.090 1.00 11.75 258 GLU A C 1
ATOM 1748 O O . GLU A 1 221 ? -25.333 1.564 -60.393 1.00 10.27 258 GLU A O 1
ATOM 1754 N N . GLN A 1 222 ? -23.547 1.488 -59.015 1.00 12.16 259 GLN A N 1
ATOM 1755 C CA . GLN A 1 222 ? -24.128 2.401 -58.076 1.00 14.04 259 GLN A CA 1
ATOM 1756 C C . GLN A 1 222 ? -24.393 3.772 -58.716 1.00 12.65 259 GLN A C 1
ATOM 1757 O O . GLN A 1 222 ? -25.406 4.394 -58.416 1.00 12.53 259 GLN A O 1
ATOM 1763 N N . GLU A 1 223 ? -23.468 4.258 -59.541 1.00 12.15 260 GLU A N 1
ATOM 1764 C CA . GLU A 1 223 ? -23.604 5.559 -60.226 1.00 12.92 260 GLU A CA 1
ATOM 1765 C C . GLU A 1 223 ? -24.466 5.436 -61.496 1.00 12.32 260 GLU A C 1
ATOM 1766 O O . GLU A 1 223 ? -24.731 6.436 -62.170 1.00 11.25 260 GLU A O 1
ATOM 1772 N N . GLY A 1 224 ? -24.961 4.231 -61.773 1.00 11.17 261 GLY A N 1
ATOM 1773 C CA . GLY A 1 224 ? -25.822 4.007 -62.928 1.00 11.32 261 GLY A CA 1
ATOM 1774 C C . GLY A 1 224 ? -25.124 4.343 -64.228 1.00 11.30 261 GLY A C 1
ATOM 1775 O O . GLY A 1 224 ? -25.771 4.823 -65.151 1.00 11.06 261 GLY A O 1
ATOM 1776 N N . LYS A 1 225 ? -23.810 4.082 -64.312 1.00 10.89 262 LYS A N 1
ATOM 1777 C CA . LYS A 1 225 ? -23.070 4.247 -65.547 1.00 11.44 262 LYS A CA 1
ATOM 1778 C C . LYS A 1 225 ? -23.582 3.187 -66.527 1.00 10.99 262 LYS A C 1
ATOM 1779 O O . LYS A 1 225 ? -23.728 2.004 -66.163 1.00 11.25 262 LYS A O 1
ATOM 1785 N N . THR A 1 226 ? -23.852 3.572 -67.773 1.00 9.40 263 THR A N 1
ATOM 1786 C CA . THR A 1 226 ? -24.216 2.584 -68.785 1.00 8.83 263 THR A CA 1
ATOM 1787 C C . THR A 1 226 ? -23.189 1.445 -68.796 1.00 8.69 263 THR A C 1
ATOM 1788 O O . THR A 1 226 ? -21.969 1.676 -68.779 1.00 7.99 263 THR A O 1
ATOM 1792 N N . GLY A 1 227 ? -23.722 0.217 -68.805 1.00 8.00 264 GLY A N 1
ATOM 1793 C CA . GLY A 1 227 ? -22.976 -1.023 -68.851 1.00 7.83 264 GLY A CA 1
ATOM 1794 C C . GLY A 1 227 ? -22.667 -1.625 -67.479 1.00 7.23 264 GLY A C 1
ATOM 1795 O O . GLY A 1 227 ? -22.253 -2.788 -67.408 1.00 7.43 264 GLY A O 1
ATOM 1796 N N . GLY A 1 228 ? -22.827 -0.873 -66.394 1.00 6.62 265 GLY A N 1
ATOM 1797 C CA . GLY A 1 228 ? -22.709 -1.444 -65.080 1.00 6.37 265 GLY A CA 1
ATOM 1798 C C . GLY A 1 228 ? -21.280 -1.879 -64.769 1.00 6.26 265 GLY A C 1
ATOM 1799 O O . GLY A 1 228 ? -20.311 -1.472 -65.426 1.00 5.36 265 GLY A O 1
ATOM 1800 N N . TRP A 1 229 ? -21.154 -2.656 -63.692 1.00 6.07 266 TRP A N 1
ATOM 1801 C CA . TRP A 1 229 ? -19.877 -3.167 -63.299 1.00 6.34 266 TRP A CA 1
ATOM 1802 C C . TRP A 1 229 ? -19.335 -4.136 -64.349 1.00 6.48 266 TRP A C 1
ATOM 1803 O O . TRP A 1 229 ? -18.139 -4.277 -64.450 1.00 6.14 266 TRP A O 1
ATOM 1814 N N . LEU A 1 230 ? -20.196 -4.836 -65.108 1.00 7.23 267 LEU A N 1
ATOM 1815 C CA . LEU A 1 230 ? -19.681 -5.752 -66.097 1.00 8.16 267 LEU A CA 1
ATOM 1816 C C . LEU A 1 230 ? -18.803 -5.025 -67.140 1.00 8.36 267 LEU A C 1
ATOM 1817 O O . LEU A 1 230 ? -17.816 -5.591 -67.630 1.00 7.42 267 LEU A O 1
ATOM 1822 N N . LYS A 1 231 ? -19.211 -3.811 -67.556 1.00 8.37 268 LYS A N 1
ATOM 1823 C CA . LYS A 1 231 ? -18.464 -3.079 -68.554 1.00 8.81 268 LYS A CA 1
ATOM 1824 C C . LYS A 1 231 ? -17.068 -2.705 -68.027 1.00 7.67 268 LYS A C 1
ATOM 1825 O O . LYS A 1 231 ? -16.101 -2.758 -68.754 1.00 7.63 268 LYS A O 1
ATOM 1831 N N . VAL A 1 232 ? -16.971 -2.374 -66.750 1.00 6.80 269 VAL A N 1
ATOM 1832 C CA . VAL A 1 232 ? -15.723 -2.028 -66.162 1.00 6.41 269 VAL A CA 1
ATOM 1833 C C . VAL A 1 232 ? -14.835 -3.281 -66.143 1.00 6.27 269 VAL A C 1
ATOM 1834 O O . VAL A 1 232 ? -13.701 -3.203 -66.459 1.00 5.91 269 VAL A O 1
ATOM 1838 N N . ALA A 1 233 ? -15.399 -4.450 -65.831 1.00 6.06 270 ALA A N 1
ATOM 1839 C CA . ALA A 1 233 ? -14.638 -5.711 -65.841 1.00 6.44 270 ALA A CA 1
ATOM 1840 C C . ALA A 1 233 ? -14.183 -6.063 -67.275 1.00 6.86 270 ALA A C 1
ATOM 1841 O O . ALA A 1 233 ? -13.031 -6.412 -67.508 1.00 6.73 270 ALA A O 1
ATOM 1843 N N . ASP A 1 234 ? -15.069 -5.938 -68.266 1.00 7.24 271 ASP A N 1
ATOM 1844 C CA . ASP A 1 234 ? -14.722 -6.214 -69.656 1.00 7.94 271 ASP A CA 1
ATOM 1845 C C . ASP A 1 234 ? -13.634 -5.254 -70.148 1.00 7.34 271 ASP A C 1
ATOM 1846 O O . ASP A 1 234 ? -12.758 -5.668 -70.912 1.00 6.31 271 ASP A O 1
ATOM 1851 N N . ASP A 1 235 ? -13.715 -3.986 -69.729 1.00 7.08 272 ASP A N 1
ATOM 1852 C CA . ASP A 1 235 ? -12.706 -2.997 -70.100 1.00 7.53 272 ASP A CA 1
ATOM 1853 C C . ASP A 1 235 ? -11.348 -3.340 -69.430 1.00 6.95 272 ASP A C 1
ATOM 1854 O O . ASP A 1 235 ? -10.286 -3.073 -69.997 1.00 6.40 272 ASP A O 1
ATOM 1859 N N . CYS A 1 236 ? -11.401 -3.916 -68.229 1.00 6.58 273 CYS A N 1
ATOM 1860 C CA . CYS A 1 236 ? -10.210 -4.403 -67.534 1.00 6.98 273 CYS A CA 1
ATOM 1861 C C . CYS A 1 236 ? -9.608 -5.593 -68.300 1.00 6.74 273 CYS A C 1
ATOM 1862 O O . CYS A 1 236 ? -8.412 -5.607 -68.540 1.00 6.71 273 CYS A O 1
ATOM 1865 N N . ILE A 1 237 ? -10.435 -6.552 -68.725 1.00 6.80 274 ILE A N 1
ATOM 1866 C CA . ILE A 1 237 ? -9.956 -7.699 -69.552 1.00 6.82 274 ILE A CA 1
ATOM 1867 C C . ILE A 1 237 ? -9.284 -7.178 -70.839 1.00 6.56 274 ILE A C 1
ATOM 1868 O O . ILE A 1 237 ? -8.223 -7.643 -71.189 1.00 6.66 274 ILE A O 1
ATOM 1873 N N . ALA A 1 238 ? -9.883 -6.187 -71.506 1.00 6.18 275 ALA A N 1
ATOM 1874 C CA . ALA A 1 238 ? -9.321 -5.576 -72.716 1.00 5.98 275 ALA A CA 1
ATOM 1875 C C . ALA A 1 238 ? -7.958 -4.946 -72.402 1.00 5.69 275 ALA A C 1
ATOM 1876 O O . ALA A 1 238 ? -7.043 -5.061 -73.205 1.00 5.48 275 ALA A O 1
ATOM 1878 N N . ASN A 1 239 ? -7.856 -4.243 -71.268 1.00 5.47 276 ASN A N 1
ATOM 1879 C CA . ASN A 1 239 ? -6.638 -3.576 -70.862 1.00 5.54 276 ASN A CA 1
ATOM 1880 C C . ASN A 1 239 ? -5.551 -4.619 -70.540 1.00 5.68 276 ASN A C 1
ATOM 1881 O O . ASN A 1 239 ? -4.416 -4.421 -70.881 1.00 5.63 276 ASN A O 1
ATOM 1886 N N . ILE A 1 240 ? -5.917 -5.723 -69.884 1.00 5.93 277 ILE A N 1
ATOM 1887 C CA . ILE A 1 240 ? -4.970 -6.831 -69.619 1.00 6.44 277 ILE A CA 1
ATOM 1888 C C . ILE A 1 240 ? -4.352 -7.303 -70.940 1.00 7.07 277 ILE A C 1
ATOM 1889 O O . ILE A 1 240 ? -3.127 -7.308 -71.105 1.00 7.40 277 ILE A O 1
ATOM 1894 N N . LYS A 1 241 ? -5.200 -7.619 -71.912 1.00 8.37 278 LYS A N 1
ATOM 1895 C CA . LYS A 1 241 ? -4.745 -8.043 -73.250 1.00 9.72 278 LYS A CA 1
ATOM 1896 C C . LYS A 1 241 ? -3.815 -6.991 -73.869 1.00 9.07 278 LYS A C 1
ATOM 1897 O O . LYS A 1 241 ? -2.766 -7.329 -74.369 1.00 8.34 278 LYS A O 1
ATOM 1903 N N . HIS A 1 242 ? -4.248 -5.723 -73.850 1.00 8.17 279 HIS A N 1
ATOM 1904 C CA . HIS A 1 242 ? -3.496 -4.567 -74.375 1.00 7.71 279 HIS A CA 1
ATOM 1905 C C . HIS A 1 242 ? -2.097 -4.431 -73.744 1.00 7.09 279 HIS A C 1
ATOM 1906 O O . HIS A 1 242 ? -1.134 -4.290 -74.477 1.00 6.81 279 HIS A O 1
ATOM 1913 N N . VAL A 1 243 ? -1.952 -4.445 -72.408 1.00 6.72 280 VAL A N 1
ATOM 1914 C CA . VAL A 1 243 ? -0.603 -4.226 -71.809 1.00 6.64 280 VAL A CA 1
ATOM 1915 C C . VAL A 1 243 ? 0.297 -5.449 -72.071 1.00 7.30 280 VAL A C 1
ATOM 1916 O O . VAL A 1 243 ? 1.478 -5.308 -72.255 1.00 7.16 280 VAL A O 1
ATOM 1920 N N . LYS A 1 244 ? -0.262 -6.658 -72.095 1.00 8.05 281 LYS A N 1
ATOM 1921 C CA . LYS A 1 244 ? 0.544 -7.842 -72.418 1.00 9.35 281 LYS A CA 1
ATOM 1922 C C . LYS A 1 244 ? 1.158 -7.722 -73.828 1.00 9.71 281 LYS A C 1
ATOM 1923 O O . LYS A 1 244 ? 2.357 -7.940 -74.030 1.00 9.34 281 LYS A O 1
ATOM 1929 N N . GLN A 1 245 ? 0.328 -7.339 -74.797 1.00 10.64 282 GLN A N 1
ATOM 1930 C CA . GLN A 1 245 ? 0.740 -7.190 -76.147 1.00 12.11 282 GLN A CA 1
ATOM 1931 C C . GLN A 1 245 ? 1.776 -6.066 -76.286 1.00 11.07 282 GLN A C 1
ATOM 1932 O O . GLN A 1 245 ? 2.769 -6.213 -76.970 1.00 10.97 282 GLN A O 1
ATOM 1938 N N . LYS A 1 246 ? 1.502 -4.913 -75.691 1.00 9.35 283 LYS A N 1
ATOM 1939 C CA . LYS A 1 246 ? 2.306 -3.738 -75.911 1.00 9.30 283 LYS A CA 1
ATOM 1940 C C . LYS A 1 246 ? 3.637 -3.779 -75.123 1.00 9.38 283 LYS A C 1
ATOM 1941 O O . LYS A 1 246 ? 4.646 -3.299 -75.582 1.00 8.93 283 LYS A O 1
ATOM 1947 N N . TYR A 1 247 ? 3.640 -4.351 -73.920 1.00 8.84 284 TYR A N 1
ATOM 1948 C CA . TYR A 1 247 ? 4.795 -4.292 -73.056 1.00 9.44 284 TYR A CA 1
ATOM 1949 C C . TYR A 1 247 ? 5.398 -5.666 -72.798 1.00 10.51 284 TYR A C 1
ATOM 1950 O O . TYR A 1 247 ? 6.472 -5.707 -72.225 1.00 11.49 284 TYR A O 1
ATOM 1959 N N . ASN A 1 248 ? 4.696 -6.737 -73.165 1.00 11.79 285 ASN A N 1
ATOM 1960 C CA . ASN A 1 248 ? 5.218 -8.090 -73.078 1.00 13.52 285 ASN A CA 1
ATOM 1961 C C . ASN A 1 248 ? 5.564 -8.445 -71.629 1.00 12.83 285 ASN A C 1
ATOM 1962 O O . ASN A 1 248 ? 6.657 -8.986 -71.345 1.00 14.97 285 ASN A O 1
ATOM 1967 N N . LYS A 1 249 ? 4.673 -8.128 -70.700 1.00 11.08 286 LYS A N 1
ATOM 1968 C CA . LYS A 1 249 ? 4.897 -8.456 -69.307 1.00 10.35 286 LYS A CA 1
ATOM 1969 C C . LYS A 1 249 ? 3.642 -9.136 -68.797 1.00 9.02 286 LYS A C 1
ATOM 1970 O O . LYS A 1 249 ? 2.550 -8.833 -69.280 1.00 9.33 286 LYS A O 1
ATOM 1976 N N . PRO A 1 250 ? 3.764 -10.073 -67.834 1.00 7.98 287 PRO A N 1
ATOM 1977 C CA . PRO A 1 250 ? 2.608 -10.709 -67.193 1.00 7.32 287 PRO A CA 1
ATOM 1978 C C . PRO A 1 250 ? 1.898 -9.676 -66.295 1.00 6.74 287 PRO A C 1
ATOM 1979 O O . PRO A 1 250 ? 2.518 -8.660 -65.932 1.00 6.71 287 PRO A O 1
ATOM 1983 N N . VAL A 1 251 ? 0.628 -9.949 -65.994 1.00 6.10 288 VAL A N 1
ATOM 1984 C CA . VAL A 1 251 ? -0.312 -9.096 -65.244 1.00 5.35 288 VAL A CA 1
ATOM 1985 C C . VAL A 1 251 ? -0.836 -9.853 -64.023 1.00 5.34 288 VAL A C 1
ATOM 1986 O O . VAL A 1 251 ? -1.215 -11.009 -64.118 1.00 4.89 288 VAL A O 1
ATOM 1990 N N . MET A 1 252 ? -0.862 -9.154 -62.878 1.00 5.30 289 MET A N 1
ATOM 1991 C CA . MET A 1 252 ? -1.446 -9.618 -61.631 1.00 5.65 289 MET A CA 1
ATOM 1992 C C . MET A 1 252 ? -2.615 -8.690 -61.294 1.00 5.37 289 MET A C 1
ATOM 1993 O O . MET A 1 252 ? -2.486 -7.480 -61.485 1.00 5.09 289 MET A O 1
ATOM 1998 N N . ILE A 1 253 ? -3.747 -9.238 -60.839 1.00 5.18 290 ILE A N 1
ATOM 1999 C CA . ILE A 1 253 ? -4.770 -8.371 -60.264 1.00 5.13 290 ILE A CA 1
ATOM 2000 C C . ILE A 1 253 ? -4.476 -8.309 -58.778 1.00 5.29 290 ILE A C 1
ATOM 2001 O O . ILE A 1 253 ? -4.803 -9.234 -58.024 1.00 5.44 290 ILE A O 1
ATOM 2006 N N . CYS A 1 254 ? -3.780 -7.232 -58.409 1.00 5.37 291 CYS A N 1
ATOM 2007 C CA . CYS A 1 254 ? -3.190 -7.072 -57.077 1.00 5.72 291 CYS A CA 1
ATOM 2008 C C . CYS A 1 254 ? -4.260 -6.729 -56.050 1.00 5.43 291 CYS A C 1
ATOM 2009 O O . CYS A 1 254 ? -4.061 -6.986 -54.866 1.00 4.89 291 CYS A O 1
ATOM 2012 N N . GLU A 1 255 ? -5.368 -6.122 -56.495 1.00 5.10 292 GLU A N 1
ATOM 2013 C CA . GLU A 1 255 ? -6.491 -5.887 -55.624 1.00 5.51 292 GLU A CA 1
ATOM 2014 C C . GLU A 1 255 ? -7.800 -6.037 -56.396 1.00 5.28 292 GLU A C 1
ATOM 2015 O O . GLU A 1 255 ? -7.911 -5.517 -57.511 1.00 5.63 292 GLU A O 1
ATOM 2021 N N . ILE A 1 256 ? -8.770 -6.713 -55.780 1.00 4.87 293 ILE A N 1
ATOM 2022 C CA . ILE A 1 256 ? -10.124 -6.820 -56.300 1.00 4.77 293 ILE A CA 1
ATOM 2023 C C . ILE A 1 256 ? -11.055 -6.731 -55.097 1.00 4.67 293 ILE A C 1
ATOM 2024 O O . ILE A 1 256 ? -10.678 -7.140 -53.971 1.00 4.42 293 ILE A O 1
ATOM 2029 N N . GLY A 1 257 ? -12.232 -6.143 -55.315 1.00 4.41 294 GLY A N 1
ATOM 2030 C CA . GLY A 1 257 ? -13.219 -6.069 -54.309 1.00 4.61 294 GLY A CA 1
ATOM 2031 C C . GLY A 1 257 ? -14.557 -5.567 -54.819 1.00 4.76 294 GLY A C 1
ATOM 2032 O O . GLY A 1 257 ? -14.608 -4.797 -55.799 1.00 4.47 294 GLY A O 1
ATOM 2033 N N . MET A 1 258 ? -15.611 -6.040 -54.150 1.00 5.13 295 MET A N 1
ATOM 2034 C CA . MET A 1 258 ? -17.014 -5.659 -54.322 1.00 5.88 295 MET A CA 1
ATOM 2035 C C . MET A 1 258 ? -17.645 -5.461 -52.951 1.00 5.79 295 MET A C 1
ATOM 2036 O O . MET A 1 258 ? -17.117 -5.929 -51.932 1.00 5.45 295 MET A O 1
ATOM 2041 N N . PRO A 1 259 ? -18.801 -4.765 -52.879 1.00 6.02 296 PRO A N 1
ATOM 2042 C CA . PRO A 1 259 ? -19.521 -4.616 -51.621 1.00 6.19 296 PRO A CA 1
ATOM 2043 C C . PRO A 1 259 ? -19.797 -5.971 -50.956 1.00 6.11 296 PRO A C 1
ATOM 2044 O O . PRO A 1 259 ? -20.115 -6.955 -51.637 1.00 5.71 296 PRO A O 1
ATOM 2048 N N . TYR A 1 260 ? -19.640 -5.989 -49.633 1.00 6.33 297 TYR A N 1
ATOM 2049 C CA . TYR A 1 260 ? -19.791 -7.209 -48.834 1.00 6.60 297 TYR A CA 1
ATOM 2050 C C . TYR A 1 260 ? -21.180 -7.809 -49.085 1.00 6.87 297 TYR A C 1
ATOM 2051 O O . TYR A 1 260 ? -21.352 -9.051 -48.951 1.00 6.54 297 TYR A O 1
ATOM 2060 N N . ASP A 1 261 ? -22.166 -6.939 -49.400 1.00 7.51 298 ASP A N 1
ATOM 2061 C CA . ASP A 1 261 ? -23.581 -7.349 -49.618 1.00 8.70 298 ASP A CA 1
ATOM 2062 C C . ASP A 1 261 ? -23.901 -7.641 -51.087 1.00 8.97 298 ASP A C 1
ATOM 2063 O O . ASP A 1 261 ? -25.097 -7.709 -51.423 1.00 9.27 298 ASP A O 1
ATOM 2068 N N . GLN A 1 262 ? -22.860 -7.805 -51.911 1.00 8.68 299 GLN A N 1
ATOM 2069 C CA . GLN A 1 262 ? -22.955 -8.206 -53.319 1.00 9.03 299 GLN A CA 1
ATOM 2070 C C . GLN A 1 262 ? -22.240 -9.550 -53.526 1.00 8.56 299 GLN A C 1
ATOM 2071 O O . GLN A 1 262 ? -21.487 -9.701 -54.443 1.00 8.29 299 GLN A O 1
ATOM 2077 N N . ALA A 1 263 ? -22.548 -10.531 -52.674 1.00 8.27 300 ALA A N 1
ATOM 2078 C CA . ALA A 1 263 ? -21.887 -11.826 -52.633 1.00 8.32 300 ALA A CA 1
ATOM 2079 C C . ALA A 1 263 ? -21.940 -12.540 -53.982 1.00 8.16 300 ALA A C 1
ATOM 2080 O O . ALA A 1 263 ? -20.936 -13.075 -54.435 1.00 7.74 300 ALA A O 1
ATOM 2082 N N . GLU A 1 264 ? -23.133 -12.579 -54.576 1.00 8.96 301 GLU A N 1
ATOM 2083 C CA . GLU A 1 264 ? -23.390 -13.314 -55.813 1.00 9.42 301 GLU A CA 1
ATOM 2084 C C . GLU A 1 264 ? -22.647 -12.618 -56.962 1.00 8.37 301 GLU A C 1
ATOM 2085 O O . GLU A 1 264 ? -21.936 -13.273 -57.704 1.00 7.78 301 GLU A O 1
ATOM 2091 N N . ALA A 1 265 ? -22.796 -11.292 -57.090 1.00 7.68 302 ALA A N 1
ATOM 2092 C CA . ALA A 1 265 ? -22.119 -10.554 -58.140 1.00 7.15 302 ALA A CA 1
ATOM 2093 C C . ALA A 1 265 ? -20.587 -10.644 -58.006 1.00 6.61 302 ALA A C 1
ATOM 2094 O O . ALA A 1 265 ? -19.864 -10.705 -58.978 1.00 6.10 302 ALA A O 1
ATOM 2096 N N . CYS A 1 266 ? -20.109 -10.606 -56.765 1.00 6.43 303 CYS A N 1
ATOM 2097 C CA . CYS A 1 266 ? -18.701 -10.716 -56.486 1.00 6.32 303 CYS A CA 1
ATOM 2098 C C . CYS A 1 266 ? -18.195 -12.094 -56.889 1.00 6.12 303 CYS A C 1
ATOM 2099 O O . CYS A 1 266 ? -17.184 -12.193 -57.542 1.00 5.81 303 CYS A O 1
ATOM 2102 N N . LYS A 1 267 ? -18.941 -13.139 -56.530 1.00 6.16 304 LYS A N 1
ATOM 2103 C CA . LYS A 1 267 ? -18.576 -14.473 -56.980 1.00 6.43 304 LYS A CA 1
ATOM 2104 C C . LYS A 1 267 ? -18.462 -14.523 -58.510 1.00 5.87 304 LYS A C 1
ATOM 2105 O O . LYS A 1 267 ? -17.545 -15.159 -59.059 1.00 5.29 304 LYS A O 1
ATOM 2111 N N . GLN A 1 268 ? -19.448 -13.944 -59.202 1.00 5.66 305 GLN A N 1
ATOM 2112 C CA . GLN A 1 268 ? -19.434 -13.958 -60.674 1.00 5.81 305 GLN A CA 1
ATOM 2113 C C . GLN A 1 268 ? -18.240 -13.157 -61.205 1.00 5.25 305 GLN A C 1
ATOM 2114 O O . GLN A 1 268 ? -17.573 -13.585 -62.125 1.00 5.26 305 GLN A O 1
ATOM 2120 N N . LEU A 1 269 ? -17.968 -11.973 -60.653 1.00 4.80 306 LEU A N 1
ATOM 2121 C CA . LEU A 1 269 ? -16.831 -11.183 -61.122 1.00 4.73 306 LEU A CA 1
ATOM 2122 C C . LEU A 1 269 ? -15.531 -11.996 -61.014 1.00 4.57 306 LEU A C 1
ATOM 2123 O O . LEU A 1 269 ? -14.718 -12.000 -61.926 1.00 4.30 306 LEU A O 1
ATOM 2128 N N . ILE A 1 270 ? -15.303 -12.624 -59.866 1.00 4.74 307 ILE A N 1
ATOM 2129 C CA . ILE A 1 270 ? -14.063 -13.299 -59.669 1.00 4.97 307 ILE A CA 1
ATOM 2130 C C . ILE A 1 270 ? -13.984 -14.505 -60.617 1.00 4.98 307 ILE A C 1
ATOM 2131 O O . ILE A 1 270 ? -12.936 -14.783 -61.162 1.00 4.95 307 ILE A O 1
ATOM 2136 N N . THR A 1 271 ? -15.084 -15.232 -60.763 1.00 5.34 308 THR A N 1
ATOM 2137 C CA . THR A 1 271 ? -15.162 -16.388 -61.686 1.00 5.48 308 THR A CA 1
ATOM 2138 C C . THR A 1 271 ? -14.777 -15.937 -63.101 1.00 5.51 308 THR A C 1
ATOM 2139 O O . THR A 1 271 ? -14.012 -16.619 -63.785 1.00 5.53 308 THR A O 1
ATOM 2143 N N . LYS A 1 272 ? -15.305 -14.781 -63.509 1.00 5.82 309 LYS A N 1
ATOM 2144 C CA . LYS A 1 272 ? -15.062 -14.168 -64.831 1.00 6.00 309 LYS A CA 1
ATOM 2145 C C . LYS A 1 272 ? -13.583 -13.810 -64.987 1.00 6.21 309 LYS A C 1
ATOM 2146 O O . LYS A 1 272 ? -12.940 -14.165 -65.993 1.00 6.17 309 LYS A O 1
ATOM 2152 N N . MET A 1 273 ? -13.021 -13.157 -63.969 1.00 6.42 310 MET A N 1
ATOM 2153 C CA . MET A 1 273 ? -11.671 -12.652 -64.053 1.00 6.65 310 MET A CA 1
ATOM 2154 C C . MET A 1 273 ? -10.651 -13.793 -63.955 1.00 6.76 310 MET A C 1
ATOM 2155 O O . MET A 1 273 ? -9.561 -13.643 -64.419 1.00 6.74 310 MET A O 1
ATOM 2160 N N . MET A 1 274 ? -11.041 -14.932 -63.375 1.00 7.23 311 MET A N 1
ATOM 2161 C CA . MET A 1 274 ? -10.153 -16.040 -63.262 1.00 8.03 311 MET A CA 1
ATOM 2162 C C . MET A 1 274 ? -9.811 -16.620 -64.644 1.00 8.51 311 MET A C 1
ATOM 2163 O O . MET A 1 274 ? -8.786 -17.331 -64.770 1.00 8.07 311 MET A O 1
ATOM 2168 N N . GLN A 1 275 ? -10.630 -16.321 -65.661 1.00 8.17 312 GLN A N 1
ATOM 2169 C CA . GLN A 1 275 ? -10.307 -16.782 -67.016 1.00 9.10 312 GLN A CA 1
ATOM 2170 C C . GLN A 1 275 ? -9.502 -15.737 -67.811 1.00 9.61 312 GLN A C 1
ATOM 2171 O O . GLN A 1 275 ? -8.995 -16.070 -68.887 1.00 10.89 312 GLN A O 1
ATOM 2177 N N . ALA A 1 276 ? -9.328 -14.517 -67.283 1.00 9.54 313 ALA A N 1
ATOM 2178 C CA . ALA A 1 276 ? -8.468 -13.501 -67.906 1.00 9.92 313 ALA A CA 1
ATOM 2179 C C . ALA A 1 276 ? -6.990 -13.911 -67.831 1.00 10.26 313 ALA A C 1
ATOM 2180 O O . ALA A 1 276 ? -6.592 -14.784 -67.036 1.00 9.62 313 ALA A O 1
ATOM 2182 N N . ASP A 1 277 ? -6.159 -13.233 -68.636 1.00 10.61 314 ASP A N 1
ATOM 2183 C CA . ASP A 1 277 ? -4.791 -13.638 -68.870 1.00 11.23 314 ASP A CA 1
ATOM 2184 C C . ASP A 1 277 ? -3.893 -13.036 -67.778 1.00 9.07 314 ASP A C 1
ATOM 2185 O O . ASP A 1 277 ? -2.964 -12.286 -68.068 1.00 8.05 314 ASP A O 1
ATOM 2190 N N . VAL A 1 278 ? -4.172 -13.411 -66.531 1.00 7.38 315 VAL A N 1
ATOM 2191 C CA . VAL A 1 278 ? -3.463 -12.893 -65.379 1.00 7.08 315 VAL A CA 1
ATOM 2192 C C . VAL A 1 278 ? -2.891 -14.062 -64.580 1.00 6.84 315 VAL A C 1
ATOM 2193 O O . VAL A 1 278 ? -3.288 -15.221 -64.736 1.00 7.18 315 VAL A O 1
ATOM 2197 N N . GLU A 1 279 ? -1.949 -13.746 -63.717 1.00 6.90 316 GLU A N 1
ATOM 2198 C CA . GLU A 1 279 ? -1.218 -14.779 -62.996 1.00 7.04 316 GLU A CA 1
ATOM 2199 C C . GLU A 1 279 ? -1.805 -14.969 -61.593 1.00 6.18 316 GLU A C 1
ATOM 2200 O O . GLU A 1 279 ? -1.344 -15.819 -60.855 1.00 6.59 316 GLU A O 1
ATOM 2206 N N . GLY A 1 280 ? -2.821 -14.179 -61.243 1.00 5.06 317 GLY A N 1
ATOM 2207 C CA . GLY A 1 280 ? -3.497 -14.297 -59.996 1.00 4.71 317 GLY A CA 1
ATOM 2208 C C . GLY A 1 280 ? -4.368 -13.092 -59.713 1.00 4.20 317 GLY A C 1
ATOM 2209 O O . GLY A 1 280 ? -4.374 -12.126 -60.479 1.00 3.96 317 GLY A O 1
ATOM 2210 N N . ILE A 1 281 ? -5.128 -13.228 -58.626 1.00 3.91 318 ILE A N 1
ATOM 2211 C CA . ILE A 1 281 ? -6.107 -12.285 -58.147 1.00 3.72 318 ILE A CA 1
ATOM 2212 C C . ILE A 1 281 ? -6.047 -12.246 -56.626 1.00 3.62 318 ILE A C 1
ATOM 2213 O O . ILE A 1 281 ? -6.229 -13.296 -56.024 1.00 3.65 318 ILE A O 1
ATOM 2218 N N . PHE A 1 282 ? -5.887 -11.044 -56.050 1.00 3.27 319 PHE A N 1
ATOM 2219 C CA . PHE A 1 282 ? -5.878 -10.874 -54.620 1.00 3.26 319 PHE A CA 1
ATOM 2220 C C . PHE A 1 282 ? -7.081 -10.040 -54.147 1.00 3.24 319 PHE A C 1
ATOM 2221 O O . PHE A 1 282 ? -7.224 -8.831 -54.516 1.00 3.04 319 PHE A O 1
ATOM 2229 N N . TYR A 1 283 ? -7.965 -10.695 -53.377 1.00 3.14 320 TYR A N 1
ATOM 2230 C CA . TYR A 1 283 ? -9.067 -9.995 -52.726 1.00 3.18 320 TYR A CA 1
ATOM 2231 C C . TYR A 1 283 ? -8.503 -9.071 -51.641 1.00 3.03 320 TYR A C 1
ATOM 2232 O O . TYR A 1 283 ? -7.693 -9.501 -50.809 1.00 2.93 320 TYR A O 1
ATOM 2241 N N . TRP A 1 284 ? -8.893 -7.797 -51.664 1.00 2.97 321 TRP A N 1
ATOM 2242 C CA . TRP A 1 284 ? -8.350 -6.851 -50.684 1.00 3.01 321 TRP A CA 1
ATOM 2243 C C . TRP A 1 284 ? -9.139 -6.896 -49.366 1.00 3.12 321 TRP A C 1
ATOM 2244 O O . TRP A 1 284 ? -10.292 -6.552 -49.308 1.00 3.26 321 TRP A O 1
ATOM 2255 N N . GLU A 1 285 ? -8.457 -7.254 -48.278 1.00 3.25 322 GLU A N 1
ATOM 2256 C CA . GLU A 1 285 ? -9.003 -7.283 -46.914 1.00 3.43 322 GLU A CA 1
ATOM 2257 C C . GLU A 1 285 ? -10.390 -7.939 -46.902 1.00 3.59 322 GLU A C 1
ATOM 2258 O O . GLU A 1 285 ? -11.358 -7.353 -46.426 1.00 3.82 322 GLU A O 1
ATOM 2264 N N . PRO A 1 286 ? -10.524 -9.210 -47.344 1.00 3.54 323 PRO A N 1
ATOM 2265 C CA . PRO A 1 286 ? -11.826 -9.886 -47.392 1.00 3.66 323 PRO A CA 1
ATOM 2266 C C . PRO A 1 286 ? -12.523 -9.999 -46.016 1.00 3.93 323 PRO A C 1
ATOM 2267 O O . PRO A 1 286 ? -13.745 -9.892 -45.904 1.00 3.79 323 PRO A O 1
ATOM 2271 N N . GLN A 1 287 ? -11.722 -10.093 -44.943 1.00 4.14 324 GLN A N 1
ATOM 2272 C CA . GLN A 1 287 ? -12.212 -10.367 -43.603 1.00 4.63 324 GLN A CA 1
ATOM 2273 C C . GLN A 1 287 ? -12.730 -9.085 -42.931 1.00 4.99 324 GLN A C 1
ATOM 2274 O O . GLN A 1 287 ? -13.257 -9.111 -41.820 1.00 5.15 324 GLN A O 1
ATOM 2280 N N . ALA A 1 288 ? -12.550 -7.930 -43.563 1.00 5.62 325 ALA A N 1
ATOM 2281 C CA . ALA A 1 288 ? -12.925 -6.681 -42.880 1.00 6.09 325 ALA A CA 1
ATOM 2282 C C . ALA A 1 288 ? -14.443 -6.579 -42.788 1.00 6.94 325 ALA A C 1
ATOM 2283 O O . ALA A 1 288 ? -15.110 -6.539 -43.823 1.00 7.02 325 ALA A O 1
ATOM 2285 N N . PRO A 1 289 ? -15.018 -6.435 -41.564 1.00 7.40 326 PRO A N 1
ATOM 2286 C CA . PRO A 1 289 ? -16.451 -6.247 -41.402 1.00 7.68 326 PRO A CA 1
ATOM 2287 C C . PRO A 1 289 ? -16.889 -4.949 -42.091 1.00 8.19 326 PRO A C 1
ATOM 2288 O O . PRO A 1 289 ? -16.094 -3.963 -42.240 1.00 7.78 326 PRO A O 1
ATOM 2292 N N . ASN A 1 290 ? -18.155 -4.942 -42.489 1.00 8.47 327 ASN A N 1
ATOM 2293 C CA . ASN A 1 290 ? -18.729 -3.769 -43.037 1.00 9.21 327 ASN A CA 1
ATOM 2294 C C . ASN A 1 290 ? -18.564 -2.682 -41.978 1.00 8.98 327 ASN A C 1
ATOM 2295 O O . ASN A 1 290 ? -18.897 -2.909 -40.827 1.00 9.61 327 ASN A O 1
ATOM 2300 N N . GLY A 1 291 ? -18.009 -1.540 -42.382 1.00 8.74 328 GLY A N 1
ATOM 2301 C CA . GLY A 1 291 ? -17.873 -0.407 -41.508 1.00 8.95 328 GLY A CA 1
ATOM 2302 C C . GLY A 1 291 ? -16.454 -0.211 -41.010 1.00 8.85 328 GLY A C 1
ATOM 2303 O O . GLY A 1 291 ? -16.156 0.831 -40.467 1.00 8.86 328 GLY A O 1
ATOM 2304 N N . TYR A 1 292 ? -15.575 -1.210 -41.205 1.00 8.91 329 TYR A N 1
ATOM 2305 C CA . TYR A 1 292 ? -14.212 -1.182 -40.632 1.00 8.81 329 TYR A CA 1
ATOM 2306 C C . TYR A 1 292 ? -13.464 0.093 -41.035 1.00 10.11 329 TYR A C 1
ATOM 2307 O O . TYR A 1 292 ? -13.543 0.556 -42.173 1.00 9.58 329 TYR A O 1
ATOM 2316 N N . ASN A 1 293 ? -12.682 0.630 -40.094 1.00 11.88 330 ASN A N 1
ATOM 2317 C CA . ASN A 1 293 ? -11.847 1.798 -40.326 1.00 15.28 330 ASN A CA 1
ATOM 2318 C C . ASN A 1 293 ? -12.790 2.945 -40.710 1.00 17.81 330 ASN A C 1
ATOM 2319 O O . ASN A 1 293 ? -13.738 3.257 -39.985 1.00 22.59 330 ASN A O 1
ATOM 2324 N N . ASP A 1 294 ? -12.620 3.501 -41.898 1.00 19.02 331 ASP A 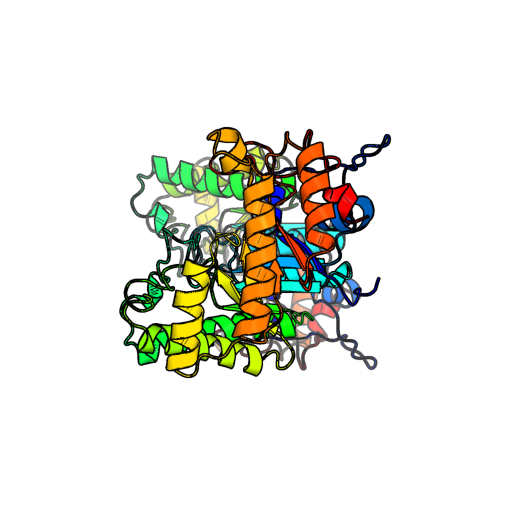N 1
ATOM 2325 C CA . ASP A 1 294 ? -13.351 4.715 -42.226 1.00 23.43 331 ASP A CA 1
ATOM 2326 C C . ASP A 1 294 ? -14.792 4.416 -42.710 1.00 20.28 331 ASP A C 1
ATOM 2327 O O . ASP A 1 294 ? -15.392 5.301 -43.278 1.00 20.83 331 ASP A O 1
ATOM 2332 N N . GLY A 1 295 ? -15.347 3.209 -42.487 1.00 15.45 332 GLY A N 1
ATOM 2333 C CA . GLY A 1 295 ? -16.609 2.805 -43.136 1.00 13.43 332 GLY A CA 1
ATOM 2334 C C . GLY A 1 295 ? -16.396 1.902 -44.353 1.00 11.74 332 GLY A C 1
ATOM 2335 O O . GLY A 1 295 ? -17.178 1.908 -45.294 1.00 12.52 332 GLY A O 1
ATOM 2336 N N . TYR A 1 296 ? -15.353 1.078 -44.335 1.00 9.66 333 TYR A N 1
ATOM 2337 C CA . TYR A 1 296 ? -15.040 0.209 -45.491 1.00 8.86 333 TYR A CA 1
ATOM 2338 C C . TYR A 1 296 ? -16.152 -0.829 -45.717 1.00 8.04 333 TYR A C 1
ATOM 2339 O O . TYR A 1 296 ? -16.492 -1.545 -44.795 1.00 7.68 333 TYR A O 1
ATOM 2348 N N . ASN A 1 297 ? -16.663 -0.944 -46.957 1.00 7.68 334 ASN A N 1
ATOM 2349 C CA . ASN A 1 297 ? -17.764 -1.875 -47.200 1.00 7.75 334 ASN A CA 1
ATOM 2350 C C . ASN A 1 297 ? -17.424 -2.902 -48.280 1.00 7.02 334 ASN A C 1
ATOM 2351 O O . ASN A 1 297 ? -18.367 -3.621 -48.736 1.00 6.77 334 ASN A O 1
ATOM 2356 N N . LEU A 1 298 ? -16.147 -3.027 -48.676 1.00 6.21 335 LEU A N 1
ATOM 2357 C CA . LEU A 1 298 ? -15.838 -3.912 -49.838 1.00 6.11 335 LEU A CA 1
ATOM 2358 C C . LEU A 1 298 ? -15.124 -5.186 -49.384 1.00 5.53 335 LEU A C 1
ATOM 2359 O O . LEU A 1 298 ? -14.426 -5.813 -50.165 1.00 4.96 335 LEU A O 1
ATOM 2364 N N . GLY A 1 299 ? -15.317 -5.547 -48.111 1.00 5.32 336 GLY A N 1
ATOM 2365 C CA . GLY A 1 299 ? -14.980 -6.869 -47.651 1.00 5.41 336 GLY A CA 1
ATOM 2366 C C . GLY A 1 299 ? -15.879 -7.896 -48.307 1.00 5.49 336 GLY A C 1
ATOM 2367 O O . GLY A 1 299 ? -16.755 -7.525 -49.088 1.00 4.99 336 GLY A O 1
ATOM 2368 N N . CYS A 1 300 ? -15.669 -9.177 -47.988 1.00 5.37 337 CYS A N 1
ATOM 2369 C CA . CYS A 1 300 ? -16.556 -10.234 -48.478 1.00 5.88 337 CYS A CA 1
ATOM 2370 C C . CYS A 1 300 ? -16.870 -11.212 -47.338 1.00 5.74 337 CYS A C 1
ATOM 2371 O O . CYS A 1 300 ? -17.050 -12.424 -47.543 1.00 5.35 337 CYS A O 1
ATOM 2374 N N . PHE A 1 301 ? -16.927 -10.673 -46.127 1.00 6.19 338 PHE A N 1
ATOM 2375 C CA . PHE A 1 301 ? -17.428 -11.409 -44.959 1.00 6.98 338 PHE A CA 1
ATOM 2376 C C . PHE A 1 301 ? -18.728 -10.746 -44.474 1.00 7.74 338 PHE A C 1
ATOM 2377 O O . PHE A 1 301 ? -18.922 -9.564 -44.672 1.00 8.29 338 PHE A O 1
ATOM 2385 N N . ASP A 1 302 ? -19.561 -11.512 -43.776 1.00 9.31 339 ASP A N 1
ATOM 2386 C CA . ASP A 1 302 ? -20.809 -11.046 -43.155 1.00 11.27 339 ASP A CA 1
ATOM 2387 C C . ASP A 1 302 ? -21.051 -11.917 -41.922 1.00 11.36 339 ASP A C 1
ATOM 2388 O O . ASP A 1 302 ? -20.830 -13.092 -42.006 1.00 9.52 339 ASP A O 1
ATOM 2393 N N . ASN A 1 303 ? -21.466 -11.319 -40.797 1.00 12.69 340 ASN A N 1
ATOM 2394 C CA . ASN A 1 303 ? -21.612 -12.087 -39.534 1.00 14.69 340 ASN A CA 1
ATOM 2395 C C . ASN A 1 303 ? -20.306 -12.826 -39.224 1.00 13.08 340 ASN A C 1
ATOM 2396 O O . ASN A 1 303 ? -20.311 -13.947 -38.754 1.00 12.69 340 ASN A O 1
ATOM 2401 N N . ASN A 1 304 ? -19.187 -12.159 -39.516 1.00 13.00 341 ASN A N 1
ATOM 2402 C CA . ASN A 1 304 ? -17.838 -12.573 -39.128 1.00 13.68 341 ASN A CA 1
ATOM 2403 C C . ASN A 1 304 ? -17.386 -13.832 -39.860 1.00 10.95 341 ASN A C 1
ATOM 2404 O O . ASN A 1 304 ? -16.478 -14.482 -39.406 1.00 10.72 341 ASN A O 1
ATOM 2409 N N . ALA A 1 305 ? -18.000 -14.144 -41.011 1.00 9.52 342 ALA A N 1
ATOM 2410 C CA . ALA A 1 305 ? -17.669 -15.303 -41.779 1.00 8.68 342 ALA A CA 1
ATOM 2411 C C . ALA A 1 305 ? -17.676 -14.938 -43.258 1.00 7.75 342 ALA A C 1
ATOM 2412 O O . ALA A 1 305 ? -18.382 -14.019 -43.673 1.00 7.29 342 ALA A O 1
ATOM 2414 N N . PRO A 1 306 ? -16.974 -15.733 -44.095 1.00 7.31 343 PRO A N 1
ATOM 2415 C CA . PRO A 1 306 ? -16.971 -15.523 -45.539 1.00 7.02 343 PRO A CA 1
ATOM 2416 C C . PRO A 1 306 ? -18.366 -15.691 -46.140 1.00 7.01 343 PRO A C 1
ATOM 2417 O O . PRO A 1 306 ? -19.094 -16.614 -45.742 1.00 6.84 343 PRO A O 1
ATOM 2421 N N . THR A 1 307 ? -18.697 -14.810 -47.094 1.00 6.70 344 THR A N 1
ATOM 2422 C CA . THR A 1 307 ? -19.863 -14.972 -47.931 1.00 6.64 344 THR A CA 1
ATOM 2423 C C . THR A 1 307 ? -19.510 -15.989 -49.031 1.00 6.76 344 THR A C 1
ATOM 2424 O O . THR A 1 307 ? -18.450 -16.551 -49.018 1.00 6.68 344 THR A O 1
ATOM 2428 N N . ILE A 1 308 ? -20.380 -16.173 -50.035 1.00 7.23 345 ILE A N 1
ATOM 2429 C CA . ILE A 1 308 ? -20.077 -17.070 -51.173 1.00 7.62 345 ILE A CA 1
ATOM 2430 C C . ILE A 1 308 ? -19.116 -16.421 -52.178 1.00 8.14 345 ILE A C 1
ATOM 2431 O O . ILE A 1 308 ? -18.786 -17.054 -53.180 1.00 8.83 345 ILE A O 1
ATOM 2436 N N . ALA A 1 309 ? -18.687 -15.174 -51.962 1.00 8.04 346 ALA A N 1
ATOM 2437 C CA . ALA A 1 309 ? -17.842 -14.447 -52.950 1.00 8.00 346 ALA A CA 1
ATOM 2438 C C . ALA A 1 309 ? -16.600 -15.280 -53.340 1.00 8.56 346 ALA A C 1
ATOM 2439 O O . ALA A 1 309 ? -16.331 -15.527 -54.519 1.00 8.36 346 ALA A O 1
ATOM 2441 N N . LEU A 1 310 ? -15.840 -15.741 -52.349 1.00 8.66 347 LEU A N 1
ATOM 2442 C CA . LEU A 1 310 ? -14.625 -16.496 -52.630 1.00 9.73 347 LEU A CA 1
ATOM 2443 C C . LEU A 1 310 ? -14.916 -17.976 -52.930 1.00 10.54 347 LEU A C 1
ATOM 2444 O O . LEU A 1 310 ? -13.993 -18.754 -52.996 1.00 9.95 347 LEU A O 1
ATOM 2449 N N . ASP A 1 311 ? -16.184 -18.355 -53.148 1.00 12.03 348 ASP A N 1
ATOM 2450 C CA . ASP A 1 311 ? -16.485 -19.707 -53.681 1.00 13.39 348 ASP A CA 1
ATOM 2451 C C . ASP A 1 311 ? -15.792 -19.869 -55.038 1.00 12.27 348 ASP A C 1
ATOM 2452 O O . ASP A 1 311 ? -15.421 -20.992 -55.410 1.00 11.28 348 ASP A O 1
ATOM 2457 N N . ALA A 1 312 ? -15.549 -18.747 -55.736 1.00 11.48 349 ALA A N 1
ATOM 2458 C CA . ALA A 1 312 ? -14.788 -18.724 -56.991 1.00 10.92 349 ALA A CA 1
ATOM 2459 C C . ALA A 1 312 ? -13.428 -19.429 -56.849 1.00 11.81 349 ALA A C 1
ATOM 2460 O O . ALA A 1 312 ? -12.985 -20.050 -57.783 1.00 11.51 349 ALA A O 1
ATOM 2462 N N . PHE A 1 313 ? -12.773 -19.309 -55.675 1.00 10.19 350 PHE A N 1
ATOM 2463 C CA . PHE A 1 313 ? -11.419 -19.780 -55.431 1.00 10.99 350 PHE A CA 1
ATOM 2464 C C . PHE A 1 313 ? -11.350 -21.280 -55.049 1.00 13.03 350 PHE A C 1
ATOM 2465 O O . PHE A 1 313 ? -10.266 -21.861 -55.052 1.00 12.23 350 PHE A O 1
ATOM 2473 N N . LYS A 1 314 ? -12.480 -21.919 -54.726 1.00 16.98 351 LYS A N 1
ATOM 2474 C CA . LYS A 1 314 ? -12.466 -23.272 -54.070 1.00 20.60 351 LYS A CA 1
ATOM 2475 C C . LYS A 1 314 ? -12.404 -24.430 -55.078 1.00 22.15 351 LYS A C 1
ATOM 2476 O O . LYS A 1 314 ? -12.792 -24.295 -56.239 1.00 25.07 351 LYS A O 1
ATOM 2482 N N . GLU B 1 5 ? 2.631 -22.952 -11.822 1.00 31.30 42 GLU B N 1
ATOM 2483 C CA . GLU B 1 5 ? 2.747 -21.948 -10.734 1.00 29.03 42 GLU B CA 1
ATOM 2484 C C . GLU B 1 5 ? 3.782 -22.387 -9.681 1.00 26.08 42 GLU B C 1
ATOM 2485 O O . GLU B 1 5 ? 4.421 -23.446 -9.795 1.00 27.62 42 GLU B O 1
ATOM 2491 N N . GLY B 1 6 ? 3.948 -21.533 -8.658 1.00 20.05 43 GLY B N 1
ATOM 2492 C CA . GLY B 1 6 ? 5.109 -21.533 -7.801 1.00 16.62 43 GLY B CA 1
ATOM 2493 C C . GLY B 1 6 ? 6.219 -20.658 -8.376 1.00 13.42 43 GLY B C 1
ATOM 2494 O O . GLY B 1 6 ? 5.934 -19.684 -9.094 1.00 11.25 43 GLY B O 1
ATOM 2495 N N . PHE B 1 7 ? 7.471 -21.057 -8.079 1.00 11.02 44 PHE B N 1
ATOM 2496 C CA . PHE B 1 7 ? 8.667 -20.255 -8.277 1.00 9.73 44 PHE B CA 1
ATOM 2497 C C . PHE B 1 7 ? 8.869 -19.961 -9.753 1.00 8.61 44 PHE B C 1
ATOM 2498 O O . PHE B 1 7 ? 8.800 -20.864 -10.570 1.00 8.13 44 PHE B O 1
ATOM 2506 N N . ALA B 1 8 ? 9.093 -18.687 -10.079 1.00 7.41 45 ALA B N 1
ATOM 2507 C CA . ALA B 1 8 ? 9.245 -18.283 -11.481 1.00 6.95 45 ALA B CA 1
ATOM 2508 C C . ALA B 1 8 ? 10.735 -18.363 -11.839 1.00 6.77 45 ALA B C 1
ATOM 2509 O O . ALA B 1 8 ? 11.569 -17.707 -11.208 1.00 6.24 45 ALA B O 1
ATOM 2511 N N . ARG B 1 9 ? 11.070 -19.249 -12.784 1.00 6.30 46 ARG B N 1
ATOM 2512 C CA . ARG B 1 9 ? 12.402 -19.326 -13.403 1.00 6.47 46 ARG B CA 1
ATOM 2513 C C . ARG B 1 9 ? 12.306 -18.606 -14.742 1.00 5.52 46 ARG B C 1
ATOM 2514 O O . ARG B 1 9 ? 11.847 -19.193 -15.734 1.00 5.08 46 ARG B O 1
ATOM 2522 N N . GLY B 1 10 ? 12.673 -17.323 -14.728 1.00 5.10 47 GLY B N 1
ATOM 2523 C CA . GLY B 1 10 ? 12.249 -16.430 -15.849 1.00 4.84 47 GLY B CA 1
ATOM 2524 C C . GLY B 1 10 ? 13.382 -15.933 -16.735 1.00 4.50 47 GLY B C 1
ATOM 2525 O O . GLY B 1 10 ? 14.548 -15.970 -16.369 1.00 4.39 47 GLY B O 1
ATOM 2526 N N . ALA B 1 11 ? 13.006 -15.432 -17.916 1.00 4.25 48 ALA B N 1
ATOM 2527 C CA . ALA B 1 11 ? 13.888 -14.717 -18.778 1.00 4.33 48 ALA B CA 1
ATOM 2528 C C . ALA B 1 11 ? 13.135 -13.529 -19.370 1.00 4.52 48 ALA B C 1
ATOM 2529 O O . ALA B 1 11 ? 11.983 -13.695 -19.756 1.00 4.32 48 ALA B O 1
ATOM 2531 N N . ASP B 1 12 ? 13.811 -12.380 -19.459 1.00 4.73 49 ASP B N 1
ATOM 2532 C CA . ASP B 1 12 ? 13.356 -11.249 -20.245 1.00 4.97 49 ASP B CA 1
ATOM 2533 C C . ASP B 1 12 ? 13.958 -11.446 -21.635 1.00 4.93 49 ASP B C 1
ATOM 2534 O O . ASP B 1 12 ? 15.133 -11.439 -21.770 1.00 5.35 49 ASP B O 1
ATOM 2539 N N . VAL B 1 13 ? 13.123 -11.675 -22.647 1.00 4.81 50 VAL B N 1
ATOM 2540 C CA . VAL B 1 13 ? 13.576 -11.863 -24.022 1.00 4.66 50 VAL B CA 1
ATOM 2541 C C . VAL B 1 13 ? 12.938 -10.803 -24.923 1.00 4.56 50 VAL B C 1
ATOM 2542 O O . VAL B 1 13 ? 12.614 -11.078 -26.066 1.00 4.30 50 VAL B O 1
ATOM 2546 N N . SER B 1 14 ? 12.765 -9.588 -24.390 1.00 4.45 51 SER B N 1
ATOM 2547 C CA . SER B 1 14 ? 12.206 -8.478 -25.199 1.00 4.49 51 SER B CA 1
ATOM 2548 C C . SER B 1 14 ? 12.972 -8.248 -26.516 1.00 4.38 51 SER B C 1
ATOM 2549 O O . SER B 1 14 ? 12.317 -7.894 -27.553 1.00 4.27 51 SER B O 1
ATOM 2552 N N . TRP B 1 15 ? 14.306 -8.375 -26.514 1.00 4.19 52 TRP B N 1
ATOM 2553 C CA . TRP B 1 15 ? 15.137 -8.170 -27.736 1.00 4.26 52 TRP B CA 1
ATOM 2554 C C . TRP B 1 15 ? 14.880 -9.213 -28.834 1.00 4.27 52 TRP B C 1
ATOM 2555 O O . TRP B 1 15 ? 15.397 -9.068 -29.951 1.00 4.21 52 TRP B O 1
ATOM 2566 N N . LEU B 1 16 ? 14.173 -10.294 -28.502 1.00 4.46 53 LEU B N 1
ATOM 2567 C CA . LEU B 1 16 ? 14.200 -11.492 -29.340 1.00 4.62 53 LEU B CA 1
ATOM 2568 C C . LEU B 1 16 ? 13.624 -11.209 -30.739 1.00 4.63 53 LEU B C 1
ATOM 2569 O O . LEU B 1 16 ? 14.143 -11.693 -31.759 1.00 4.69 53 LEU B O 1
ATOM 2574 N N . THR B 1 17 ? 12.557 -10.424 -30.830 1.00 4.51 54 THR B N 1
ATOM 2575 C CA . THR B 1 17 ? 12.008 -10.178 -32.167 1.00 4.70 54 THR B CA 1
ATOM 2576 C C . THR B 1 17 ? 12.981 -9.358 -33.034 1.00 4.93 54 THR B C 1
ATOM 2577 O O . THR B 1 17 ? 13.091 -9.599 -34.235 1.00 4.55 54 THR B O 1
ATOM 2581 N N . GLN B 1 18 ? 13.638 -8.356 -32.445 1.00 5.50 55 GLN B N 1
ATOM 2582 C CA . GLN B 1 18 ? 14.625 -7.567 -33.165 1.00 6.32 55 GLN B CA 1
ATOM 2583 C C . GLN B 1 18 ? 15.790 -8.469 -33.617 1.00 6.08 55 GLN B C 1
ATOM 2584 O O . GLN B 1 18 ? 16.223 -8.405 -34.772 1.00 5.70 55 GLN B O 1
ATOM 2590 N N . MET B 1 19 ? 16.273 -9.330 -32.713 1.00 5.70 56 MET B N 1
ATOM 2591 C CA . MET B 1 19 ? 17.396 -10.209 -32.986 1.00 5.62 56 MET B CA 1
ATOM 2592 C C . MET B 1 19 ? 17.025 -11.205 -34.087 1.00 5.67 56 MET B C 1
ATOM 2593 O O . MET B 1 19 ? 17.830 -11.479 -34.983 1.00 5.56 56 MET B O 1
ATOM 2598 N N . GLU B 1 20 ? 15.800 -11.712 -34.061 1.00 6.04 57 GLU B N 1
ATOM 2599 C CA . GLU B 1 20 ? 15.343 -12.635 -35.132 1.00 6.67 57 GLU B CA 1
ATOM 2600 C C . GLU B 1 20 ? 15.395 -11.909 -36.485 1.00 6.57 57 GLU B C 1
ATOM 2601 O O . GLU B 1 20 ? 15.860 -12.467 -37.487 1.00 6.26 57 GLU B O 1
ATOM 2607 N N . ALA B 1 21 ? 14.943 -10.654 -36.492 1.00 7.09 58 ALA B N 1
ATOM 2608 C CA . ALA B 1 21 ? 14.886 -9.806 -37.695 1.00 7.41 58 ALA B CA 1
ATOM 2609 C C . ALA B 1 21 ? 16.296 -9.522 -38.203 1.00 8.01 58 ALA B C 1
ATOM 2610 O O . ALA B 1 21 ? 16.497 -9.488 -39.429 1.00 7.44 58 ALA B O 1
ATOM 2612 N N . GLU B 1 22 ? 17.257 -9.400 -37.270 1.00 8.62 59 GLU B N 1
ATOM 2613 C CA . GLU B 1 22 ? 18.626 -9.095 -37.641 1.00 10.51 59 GLU B CA 1
ATOM 2614 C C . GLU B 1 22 ? 19.377 -10.366 -38.070 1.00 10.94 59 GLU B C 1
ATOM 2615 O O . GLU B 1 22 ? 20.481 -10.259 -38.550 1.00 14.62 59 GLU B O 1
ATOM 2621 N N . GLY B 1 23 ? 18.801 -11.551 -37.900 1.00 9.53 60 GLY B N 1
ATOM 2622 C CA . GLY B 1 23 ? 19.441 -12.736 -38.410 1.00 9.35 60 GLY B CA 1
ATOM 2623 C C . GLY B 1 23 ? 20.119 -13.593 -37.350 1.00 9.18 60 GLY B C 1
ATOM 2624 O O . GLY B 1 23 ? 20.663 -14.630 -37.684 1.00 8.35 60 GLY B O 1
ATOM 2625 N N . LEU B 1 24 ? 20.027 -13.236 -36.072 1.00 9.41 61 LEU B N 1
ATOM 2626 C CA . LEU B 1 24 ? 20.638 -14.071 -35.019 1.00 10.01 61 LEU B CA 1
ATOM 2627 C C . LEU B 1 24 ? 19.905 -15.406 -34.927 1.00 9.76 61 LEU B C 1
ATOM 2628 O O . LEU B 1 24 ? 18.667 -15.464 -35.011 1.00 9.46 61 LEU B O 1
ATOM 2633 N N . LYS B 1 25 ? 20.677 -16.465 -34.721 1.00 9.59 62 LYS B N 1
ATOM 2634 C CA . LYS B 1 25 ? 20.169 -17.800 -34.518 1.00 10.27 62 LYS B CA 1
ATOM 2635 C C . LYS B 1 25 ? 20.708 -18.352 -33.196 1.00 8.93 62 LYS B C 1
ATOM 2636 O O . LYS B 1 25 ? 21.718 -17.909 -32.722 1.00 8.54 62 LYS B O 1
ATOM 2642 N N . PHE B 1 26 ? 20.012 -19.346 -32.655 1.00 8.39 63 PHE B N 1
ATOM 2643 C CA . PHE B 1 26 ? 20.298 -19.901 -31.352 1.00 8.49 63 PHE B CA 1
ATOM 2644 C C . PHE B 1 26 ? 20.301 -21.418 -31.453 1.00 8.35 63 PHE B C 1
ATOM 2645 O O . PHE B 1 26 ? 19.612 -21.997 -32.277 1.00 9.09 63 PHE B O 1
ATOM 2653 N N . TYR B 1 27 ? 21.126 -22.047 -30.631 1.00 9.16 64 TYR B N 1
ATOM 2654 C CA . TYR B 1 27 ? 21.445 -23.476 -30.801 1.00 9.71 64 TYR B CA 1
ATOM 2655 C C . TYR B 1 27 ? 21.414 -24.181 -29.447 1.00 9.84 64 TYR B C 1
ATOM 2656 O O . TYR B 1 27 ? 21.682 -23.574 -28.406 1.00 8.68 64 TYR B O 1
ATOM 2665 N N . THR B 1 28 ? 21.088 -25.469 -29.476 1.00 10.04 65 THR B N 1
ATOM 2666 C CA . THR B 1 28 ? 21.110 -26.271 -28.265 1.00 10.26 65 THR B CA 1
ATOM 2667 C C . THR B 1 28 ? 22.549 -26.344 -27.762 1.00 10.53 65 THR B C 1
ATOM 2668 O O . THR B 1 28 ? 23.492 -26.334 -28.548 1.00 9.93 65 THR B O 1
ATOM 2672 N N . PRO B 1 29 ? 22.774 -26.359 -26.431 1.00 11.38 66 PRO B N 1
ATOM 2673 C CA . PRO B 1 29 ? 24.126 -26.341 -25.877 1.00 13.30 66 PRO B CA 1
ATOM 2674 C C . PRO B 1 29 ? 24.727 -27.748 -25.771 1.00 15.77 66 PRO B C 1
ATOM 2675 O O . PRO B 1 29 ? 25.234 -28.142 -24.724 1.00 17.50 66 PRO B O 1
ATOM 2679 N N . ASP B 1 30 ? 24.636 -28.497 -26.852 1.00 17.69 67 ASP B N 1
ATOM 2680 C CA . ASP B 1 30 ? 25.048 -29.894 -26.856 1.00 18.35 67 ASP B CA 1
ATOM 2681 C C . ASP B 1 30 ? 25.680 -30.217 -28.214 1.00 20.53 67 ASP B C 1
ATOM 2682 O O . ASP B 1 30 ? 25.857 -29.350 -29.082 1.00 19.17 67 ASP B O 1
ATOM 2687 N N . GLU B 1 31 ? 25.971 -31.508 -28.382 1.00 23.48 68 GLU B N 1
ATOM 2688 C CA . GLU B 1 31 ? 26.617 -32.124 -29.536 1.00 26.32 68 GLU B CA 1
ATOM 2689 C C . GLU B 1 31 ? 25.787 -31.876 -30.811 1.00 22.95 68 GLU B C 1
ATOM 2690 O O . GLU B 1 31 ? 26.292 -31.509 -31.866 1.00 22.41 68 GLU B O 1
ATOM 2696 N N . ASN B 1 32 ? 24.484 -32.091 -30.680 1.00 20.56 69 ASN B N 1
ATOM 2697 C CA . ASN B 1 32 ? 23.506 -31.951 -31.727 1.00 19.97 69 ASN B CA 1
ATOM 2698 C C . ASN B 1 32 ? 23.517 -30.520 -32.306 1.00 16.84 69 ASN B C 1
ATOM 2699 O O . ASN B 1 32 ? 23.351 -30.320 -33.497 1.00 16.15 69 ASN B O 1
ATOM 2704 N N . ARG B 1 33 ? 23.643 -29.527 -31.426 1.00 16.21 70 ARG B N 1
ATOM 2705 C CA . ARG B 1 33 ? 23.702 -28.110 -31.771 1.00 15.47 70 ARG B CA 1
ATOM 2706 C C . ARG B 1 33 ? 22.582 -27.787 -32.760 1.00 15.39 70 ARG B C 1
ATOM 2707 O O . ARG B 1 33 ? 22.818 -27.413 -33.900 1.00 15.88 70 ARG B O 1
ATOM 2715 N N . GLN B 1 34 ? 21.350 -28.016 -32.313 1.00 16.45 71 GLN B N 1
ATOM 2716 C CA . GLN B 1 34 ? 20.179 -27.857 -33.142 1.00 17.70 71 GLN B CA 1
ATOM 2717 C C . GLN B 1 34 ? 19.735 -26.391 -33.040 1.00 16.77 71 GLN B C 1
ATOM 2718 O O . GLN B 1 34 ? 19.503 -25.888 -31.941 1.00 13.59 71 GLN B O 1
ATOM 2724 N N . GLU B 1 35 ? 19.617 -25.731 -34.195 1.00 17.09 72 GLU B N 1
ATOM 2725 C CA . GLU B 1 35 ? 18.980 -24.413 -34.294 1.00 18.09 72 GLU B CA 1
ATOM 2726 C C . GLU B 1 35 ? 17.545 -24.508 -33.756 1.00 15.72 72 GLU B C 1
ATOM 2727 O O . GLU B 1 35 ? 16.865 -25.430 -34.072 1.00 13.49 72 GLU B O 1
ATOM 2733 N N . MET B 1 36 ? 17.117 -23.550 -32.917 1.00 14.50 73 MET B N 1
ATOM 2734 C CA . MET B 1 36 ? 15.801 -23.589 -32.205 1.00 14.71 73 MET B CA 1
ATOM 2735 C C . MET B 1 36 ? 15.313 -22.157 -31.935 1.00 13.09 73 MET B C 1
ATOM 2736 O O . MET B 1 36 ? 16.124 -21.255 -31.723 1.00 10.98 73 MET B O 1
ATOM 2741 N N . GLU B 1 37 ? 13.991 -21.972 -31.957 1.00 12.12 74 GLU B N 1
ATOM 2742 C CA . GLU B 1 37 ? 13.399 -20.716 -31.581 1.00 11.73 74 GLU B CA 1
ATOM 2743 C C . GLU B 1 37 ? 13.801 -20.481 -30.122 1.00 11.14 74 GLU B C 1
ATOM 2744 O O . GLU B 1 37 ? 13.928 -21.439 -29.316 1.00 9.06 74 GLU B O 1
ATOM 2750 N N . CYS B 1 38 ? 14.072 -19.228 -29.775 1.00 9.91 75 CYS B N 1
ATOM 2751 C CA . CYS B 1 38 ? 14.769 -19.005 -28.521 1.00 10.44 75 CYS B CA 1
ATOM 2752 C C . CYS B 1 38 ? 13.925 -19.333 -27.270 1.00 9.50 75 CYS B C 1
ATOM 2753 O O . CYS B 1 38 ? 14.444 -19.875 -26.286 1.00 9.03 75 CYS B O 1
ATOM 2756 N N . MET B 1 39 ? 12.637 -19.005 -27.246 1.00 9.41 76 MET B N 1
ATOM 2757 C CA . MET B 1 39 ? 11.829 -19.280 -26.053 1.00 9.44 76 MET B CA 1
ATOM 2758 C C . MET B 1 39 ? 11.745 -20.797 -25.818 1.00 9.49 76 MET B C 1
ATOM 2759 O O . MET B 1 39 ? 11.852 -21.290 -24.686 1.00 8.26 76 MET B O 1
ATOM 2764 N N . ASP B 1 40 ? 11.546 -21.523 -26.909 1.00 9.83 77 ASP B N 1
ATOM 2765 C CA . ASP B 1 40 ? 11.504 -22.988 -26.857 1.00 10.41 77 ASP B CA 1
ATOM 2766 C C . ASP B 1 40 ? 12.808 -23.547 -26.276 1.00 9.36 77 ASP B C 1
ATOM 2767 O O . ASP B 1 40 ? 12.826 -24.444 -25.426 1.00 8.92 77 ASP B O 1
ATOM 2772 N N . LEU B 1 41 ? 13.930 -23.016 -26.746 1.00 8.67 78 LEU B N 1
ATOM 2773 C CA . LEU B 1 41 ? 15.287 -23.398 -26.263 1.00 8.07 78 LEU B CA 1
ATOM 2774 C C . LEU B 1 41 ? 15.453 -23.123 -24.766 1.00 7.53 78 LEU B C 1
ATOM 2775 O O . LEU B 1 41 ? 15.996 -23.971 -24.024 1.00 7.01 78 LEU B O 1
ATOM 2780 N N . LEU B 1 42 ? 14.994 -21.942 -24.307 1.00 7.07 79 LEU B N 1
ATOM 2781 C CA . LEU B 1 42 ? 15.079 -21.594 -22.903 1.00 7.24 79 LEU B CA 1
ATOM 2782 C C . LEU B 1 42 ? 14.182 -22.513 -22.066 1.00 7.48 79 LEU B C 1
ATOM 2783 O O . LEU B 1 42 ? 14.604 -22.995 -21.011 1.00 7.45 79 LEU B O 1
ATOM 2788 N N . ARG B 1 43 ? 12.983 -22.810 -22.559 1.00 8.09 80 ARG B N 1
ATOM 2789 C CA . ARG B 1 43 ? 12.055 -23.644 -21.834 1.00 8.86 80 ARG B CA 1
ATOM 2790 C C . ARG B 1 43 ? 12.614 -25.076 -21.722 1.00 10.00 80 ARG B C 1
ATOM 2791 O O . ARG B 1 43 ? 12.583 -25.665 -20.639 1.00 9.61 80 ARG B O 1
ATOM 2799 N N . ASP B 1 44 ? 13.138 -25.608 -22.821 1.00 10.71 81 ASP B N 1
ATOM 2800 C CA . ASP B 1 44 ? 13.426 -27.054 -22.904 1.00 12.54 81 ASP B CA 1
ATOM 2801 C C . ASP B 1 44 ? 14.852 -27.378 -22.425 1.00 13.17 81 ASP B C 1
ATOM 2802 O O . ASP B 1 44 ? 15.096 -28.520 -21.961 1.00 13.54 81 ASP B O 1
ATOM 2807 N N . TYR B 1 45 ? 15.785 -26.414 -22.484 1.00 11.67 82 TYR B N 1
ATOM 2808 C CA . TYR B 1 45 ? 17.189 -26.667 -22.142 1.00 12.17 82 TYR B CA 1
ATOM 2809 C C . TYR B 1 45 ? 17.677 -25.830 -20.951 1.00 11.92 82 TYR B C 1
ATOM 2810 O O . TYR B 1 45 ? 18.698 -26.152 -20.389 1.00 12.53 82 TYR B O 1
ATOM 2819 N N . CYS B 1 46 ? 16.970 -24.764 -20.574 1.00 10.74 83 CYS B N 1
ATOM 2820 C CA . CYS B 1 46 ? 17.451 -23.871 -19.528 1.00 10.47 83 CYS B CA 1
ATOM 2821 C C . CYS B 1 46 ? 16.453 -23.738 -18.372 1.00 9.63 83 CYS B C 1
ATOM 2822 O O . CYS B 1 46 ? 16.602 -22.861 -17.541 1.00 9.79 83 CYS B O 1
ATOM 2825 N N . GLY B 1 47 ? 15.414 -24.579 -18.320 1.00 8.82 84 GLY B N 1
ATOM 2826 C CA . GLY B 1 47 ? 14.498 -24.634 -17.169 1.00 8.26 84 GLY B CA 1
ATOM 2827 C C . GLY B 1 47 ? 13.580 -23.415 -17.018 1.00 7.53 84 GLY B C 1
ATOM 2828 O O . GLY B 1 47 ? 12.961 -23.221 -15.947 1.00 7.85 84 GLY B O 1
ATOM 2829 N N . VAL B 1 48 ? 13.446 -22.616 -18.083 1.00 6.64 85 VAL B N 1
ATOM 2830 C CA . VAL B 1 48 ? 12.650 -21.379 -18.000 1.00 6.34 85 VAL B CA 1
ATOM 2831 C C . VAL B 1 48 ? 11.143 -21.714 -18.042 1.00 6.01 85 VAL B C 1
ATOM 2832 O O . VAL B 1 48 ? 10.685 -22.491 -18.867 1.00 5.57 85 VAL B O 1
ATOM 2836 N N . ASN B 1 49 ? 10.369 -21.139 -17.102 1.00 5.68 86 ASN B N 1
ATOM 2837 C CA . ASN B 1 49 ? 8.921 -21.337 -17.067 1.00 5.31 86 ASN B CA 1
ATOM 2838 C C . ASN B 1 49 ? 8.159 -20.016 -17.226 1.00 5.01 86 ASN B C 1
ATOM 2839 O O . ASN B 1 49 ? 6.926 -20.033 -17.254 1.00 4.74 86 ASN B O 1
ATOM 2844 N N . SER B 1 50 ? 8.889 -18.902 -17.332 1.00 4.71 87 SER B N 1
ATOM 2845 C CA . SER B 1 50 ? 8.300 -17.538 -17.265 1.00 4.81 87 SER B CA 1
ATOM 2846 C C . SER B 1 50 ? 9.074 -16.607 -18.197 1.00 4.43 87 SER B C 1
ATOM 2847 O O . SER B 1 50 ? 10.263 -16.751 -18.321 1.00 4.65 87 SER B O 1
ATOM 2850 N N . ILE B 1 51 ? 8.380 -15.641 -18.804 1.00 4.18 88 ILE B N 1
ATOM 2851 C CA . ILE B 1 51 ? 8.920 -14.684 -19.748 1.00 4.17 88 ILE B CA 1
ATOM 2852 C C . ILE B 1 51 ? 8.520 -13.276 -19.307 1.00 3.91 88 ILE B C 1
ATOM 2853 O O . ILE B 1 51 ? 7.350 -13.039 -19.016 1.00 3.95 88 ILE B O 1
ATOM 2858 N N . ARG B 1 52 ? 9.456 -12.339 -19.342 1.00 3.66 89 ARG B N 1
ATOM 2859 C CA . ARG B 1 52 ? 9.184 -10.924 -19.050 1.00 3.41 89 ARG B CA 1
ATOM 2860 C C . ARG B 1 52 ? 9.382 -10.117 -20.337 1.00 3.32 89 ARG B C 1
ATOM 2861 O O . ARG B 1 52 ? 10.288 -10.448 -21.104 1.00 3.33 89 ARG B O 1
ATOM 2869 N N . LEU B 1 53 ? 8.552 -9.088 -20.557 1.00 3.13 90 LEU B N 1
ATOM 2870 C CA . LEU B 1 53 ? 8.522 -8.272 -21.793 1.00 3.17 90 LEU B CA 1
ATOM 2871 C C . LEU B 1 53 ? 8.376 -6.807 -21.424 1.00 3.14 90 LEU B C 1
ATOM 2872 O O . LEU B 1 53 ? 7.483 -6.506 -20.675 1.00 3.14 90 LEU B O 1
ATOM 2877 N N . ARG B 1 54 ? 9.231 -5.925 -21.943 1.00 3.20 91 ARG B N 1
ATOM 2878 C CA . ARG B 1 54 ? 9.085 -4.525 -21.646 1.00 3.29 91 ARG B CA 1
ATOM 2879 C C . ARG B 1 54 ? 8.138 -3.884 -22.665 1.00 3.22 91 ARG B C 1
ATOM 2880 O O . ARG B 1 54 ? 8.025 -4.337 -23.773 1.00 3.11 91 ARG B O 1
ATOM 2888 N N . VAL B 1 55 ? 7.514 -2.786 -22.239 1.00 3.28 92 VAL B N 1
ATOM 2889 C CA . VAL B 1 55 ? 6.579 -2.004 -23.042 1.00 3.46 92 VAL B CA 1
ATOM 2890 C C . VAL B 1 55 ? 7.009 -0.546 -23.072 1.00 3.63 92 VAL B C 1
ATOM 2891 O O . VAL B 1 55 ? 7.125 0.109 -22.045 1.00 3.46 92 VAL B O 1
ATOM 2895 N N . TRP B 1 56 ? 7.176 -0.069 -24.303 1.00 3.99 93 TRP B N 1
ATOM 2896 C CA . TRP B 1 56 ? 7.419 1.300 -24.624 1.00 4.24 93 TRP B CA 1
ATOM 2897 C C . TRP B 1 56 ? 6.195 1.842 -25.362 1.00 4.76 93 TRP B C 1
ATOM 2898 O O . TRP B 1 56 ? 5.462 1.090 -26.019 1.00 4.63 93 TRP B O 1
ATOM 2909 N N . VAL B 1 57 ? 5.946 3.140 -25.209 1.00 5.22 94 VAL B N 1
ATOM 2910 C CA . VAL B 1 57 ? 4.637 3.703 -25.605 1.00 6.14 94 VAL B CA 1
ATOM 2911 C C . VAL B 1 57 ? 4.626 3.984 -27.128 1.00 7.09 94 VAL B C 1
ATOM 2912 O O . VAL B 1 57 ? 3.896 3.296 -27.887 1.00 8.11 94 VAL B O 1
ATOM 2916 N N . ASN B 1 58 ? 5.507 4.885 -27.578 1.00 7.90 95 ASN B N 1
ATOM 2917 C CA . ASN B 1 58 ? 5.592 5.308 -28.991 1.00 8.91 95 ASN B CA 1
ATOM 2918 C C . ASN B 1 58 ? 7.041 5.195 -29.476 1.00 9.31 95 ASN B C 1
ATOM 2919 O O . ASN B 1 58 ? 7.664 6.194 -29.878 1.00 9.40 95 ASN B O 1
ATOM 2924 N N . PRO B 1 59 ? 7.664 3.993 -29.438 1.00 9.17 96 PRO B N 1
ATOM 2925 C CA . PRO B 1 59 ? 9.055 3.845 -29.852 1.00 10.05 96 PRO B CA 1
ATOM 2926 C C . PRO B 1 59 ? 9.180 3.995 -31.373 1.00 11.72 96 PRO B C 1
ATOM 2927 O O . PRO B 1 59 ? 8.360 3.446 -32.125 1.00 10.84 96 PRO B O 1
ATOM 2931 N N . LYS B 1 60 ? 10.182 4.762 -31.822 1.00 14.75 97 LYS B N 1
ATOM 2932 C CA . LYS B 1 60 ? 10.260 5.139 -33.244 1.00 19.26 97 LYS B CA 1
ATOM 2933 C C . LYS B 1 60 ? 10.523 3.914 -34.137 1.00 18.13 97 LYS B C 1
ATOM 2934 O O . LYS B 1 60 ? 10.056 3.901 -35.258 1.00 19.68 97 LYS B O 1
ATOM 2940 N N . ASP B 1 61 ? 11.254 2.916 -33.624 1.00 15.77 98 ASP B N 1
ATOM 2941 C CA . ASP B 1 61 ? 11.637 1.720 -34.396 1.00 16.25 98 ASP B CA 1
ATOM 2942 C C . ASP B 1 61 ? 10.639 0.570 -34.172 1.00 13.12 98 ASP B C 1
ATOM 2943 O O . ASP B 1 61 ? 10.847 -0.550 -34.673 1.00 12.93 98 ASP B O 1
ATOM 2948 N N . GLY B 1 62 ? 9.581 0.832 -33.396 1.00 10.04 99 GLY B N 1
ATOM 2949 C CA . GLY B 1 62 ? 8.478 -0.102 -33.226 1.00 8.96 99 GLY B CA 1
ATOM 2950 C C . GLY B 1 62 ? 8.730 -1.155 -32.156 1.00 8.00 99 GLY B C 1
ATOM 2951 O O . GLY B 1 62 ? 7.768 -1.542 -31.459 1.00 7.10 99 GLY B O 1
ATOM 2952 N N . TRP B 1 63 ? 9.987 -1.618 -31.986 1.00 7.57 100 TRP B N 1
ATOM 2953 C CA . TRP B 1 63 ? 10.220 -2.667 -30.991 1.00 7.51 100 TRP B CA 1
ATOM 2954 C C . TRP B 1 63 ? 9.708 -2.231 -29.601 1.00 6.77 100 TRP B C 1
ATOM 2955 O O . TRP B 1 63 ? 9.860 -1.079 -29.163 1.00 6.31 100 TRP B O 1
ATOM 2966 N N . ASN B 1 64 ? 9.057 -3.188 -28.917 1.00 5.99 101 ASN B N 1
ATOM 2967 C CA . ASN B 1 64 ? 8.537 -3.059 -27.550 1.00 5.89 101 ASN B CA 1
ATOM 2968 C C . ASN B 1 64 ? 7.234 -2.251 -27.473 1.00 5.58 101 ASN B C 1
ATOM 2969 O O . ASN B 1 64 ? 6.755 -1.995 -26.387 1.00 5.53 101 ASN B O 1
ATOM 2974 N N . ASN B 1 65 ? 6.679 -1.850 -28.620 1.00 5.40 102 ASN B N 1
ATOM 2975 C CA . ASN B 1 65 ? 5.348 -1.290 -28.655 1.00 5.60 102 ASN B CA 1
ATOM 2976 C C . ASN B 1 65 ? 4.352 -2.405 -28.325 1.00 5.71 102 ASN B C 1
ATOM 2977 O O . ASN B 1 65 ? 4.705 -3.583 -28.241 1.00 5.53 102 ASN B O 1
ATOM 2982 N N . MET B 1 66 ? 3.105 -2.005 -28.119 1.00 6.21 103 MET B N 1
ATOM 2983 C CA . MET B 1 66 ? 2.018 -2.936 -27.857 1.00 6.82 103 MET B CA 1
ATOM 2984 C C . MET B 1 66 ? 2.011 -4.095 -28.878 1.00 6.32 103 MET B C 1
ATOM 2985 O O . MET B 1 66 ? 1.894 -5.293 -28.470 1.00 5.77 103 MET B O 1
ATOM 2990 N N . ASN B 1 67 ? 2.087 -3.765 -30.175 1.00 5.58 104 ASN B N 1
ATOM 2991 C CA . ASN B 1 67 ? 2.014 -4.755 -31.247 1.00 5.66 104 ASN B CA 1
ATOM 2992 C C . ASN B 1 67 ? 3.082 -5.863 -31.093 1.00 5.17 104 ASN B C 1
ATOM 2993 O O . ASN B 1 67 ? 2.784 -7.035 -31.211 1.00 4.96 104 ASN B O 1
ATOM 2998 N N . ASP B 1 68 ? 4.328 -5.458 -30.796 1.00 4.70 105 ASP B N 1
ATOM 2999 C CA . ASP B 1 68 ? 5.446 -6.334 -30.631 1.00 4.62 105 ASP B CA 1
ATOM 3000 C C . ASP B 1 68 ? 5.271 -7.185 -29.364 1.00 4.55 105 ASP B C 1
ATOM 3001 O O . ASP B 1 68 ? 5.541 -8.358 -29.373 1.00 4.39 105 ASP B O 1
ATOM 3006 N N . VAL B 1 69 ? 4.835 -6.553 -28.276 1.00 4.43 106 VAL B N 1
ATOM 3007 C CA . VAL B 1 69 ? 4.633 -7.253 -27.022 1.00 4.40 106 VAL B CA 1
ATOM 3008 C C . VAL B 1 69 ? 3.611 -8.386 -27.217 1.00 4.31 106 VAL B C 1
ATOM 3009 O O . VAL B 1 69 ? 3.802 -9.481 -26.721 1.00 3.86 106 VAL B O 1
ATOM 3013 N N . ILE B 1 70 ? 2.540 -8.078 -27.946 1.00 4.35 107 ILE B N 1
ATOM 3014 C CA . ILE B 1 70 ? 1.503 -9.048 -28.265 1.00 4.91 107 ILE B CA 1
ATOM 3015 C C . ILE B 1 70 ? 2.128 -10.281 -28.938 1.00 4.88 107 ILE B C 1
ATOM 3016 O O . ILE B 1 70 ? 1.811 -11.432 -28.594 1.00 4.84 107 ILE B O 1
ATOM 3021 N N . VAL B 1 71 ? 3.014 -10.055 -29.909 1.00 5.01 108 VAL B N 1
ATOM 3022 C CA . VAL B 1 71 ? 3.610 -11.178 -30.654 1.00 5.05 108 VAL B CA 1
ATOM 3023 C C . VAL B 1 71 ? 4.316 -12.124 -29.675 1.00 4.91 108 VAL B C 1
ATOM 3024 O O . VAL B 1 71 ? 4.131 -13.354 -29.669 1.00 4.57 108 VAL B O 1
ATOM 3028 N N . LYS B 1 72 ? 5.181 -11.521 -28.856 1.00 4.68 109 LYS B N 1
ATOM 3029 C CA . LYS B 1 72 ? 6.022 -12.242 -27.961 1.00 4.88 109 LYS B CA 1
ATOM 3030 C C . LYS B 1 72 ? 5.201 -12.905 -26.852 1.00 4.88 109 LYS B C 1
ATOM 3031 O O . LYS B 1 72 ? 5.491 -14.009 -26.431 1.00 4.53 109 LYS B O 1
ATOM 3037 N N . ALA B 1 73 ? 4.204 -12.185 -26.333 1.00 5.14 110 ALA B N 1
ATOM 3038 C CA . ALA B 1 73 ? 3.357 -12.707 -25.276 1.00 5.29 110 ALA B CA 1
ATOM 3039 C C . ALA B 1 73 ? 2.561 -13.908 -25.782 1.00 5.69 110 ALA B C 1
ATOM 3040 O O . ALA B 1 73 ? 2.389 -14.878 -25.056 1.00 5.13 110 ALA B O 1
ATOM 3042 N N . LYS B 1 74 ? 2.022 -13.810 -27.000 1.00 6.20 111 LYS B N 1
ATOM 3043 C CA . LYS B 1 74 ? 1.251 -14.925 -27.556 1.00 7.23 111 LYS B CA 1
ATOM 3044 C C . LYS B 1 74 ? 2.146 -16.158 -27.718 1.00 7.31 111 LYS B C 1
ATOM 3045 O O . LYS B 1 74 ? 1.716 -17.305 -27.494 1.00 7.14 111 LYS B O 1
ATOM 3051 N N . ARG B 1 75 ? 3.389 -15.926 -28.124 1.00 7.10 112 ARG B N 1
ATOM 3052 C CA . ARG B 1 75 ? 4.338 -17.015 -28.335 1.00 7.39 112 ARG B CA 1
ATOM 3053 C C . ARG B 1 75 ? 4.685 -17.692 -27.005 1.00 7.46 112 ARG B C 1
ATOM 3054 O O . ARG B 1 75 ? 4.719 -18.934 -26.900 1.00 7.06 112 ARG B O 1
ATOM 3062 N N . ALA B 1 76 ? 4.946 -16.878 -25.979 1.00 7.78 113 ALA B N 1
ATOM 3063 C CA . ALA B 1 76 ? 5.117 -17.385 -24.616 1.00 7.74 113 ALA B CA 1
ATOM 3064 C C . ALA B 1 76 ? 3.916 -18.246 -24.191 1.00 8.10 113 ALA B C 1
ATOM 3065 O O . ALA B 1 76 ? 4.113 -19.398 -23.718 1.00 6.77 113 ALA B O 1
ATOM 3067 N N . GLU B 1 77 ? 2.705 -17.701 -24.335 1.00 8.91 114 GLU B N 1
ATOM 3068 C CA . GLU B 1 77 ? 1.469 -18.383 -23.941 1.00 11.13 114 GLU B CA 1
ATOM 3069 C C . GLU B 1 77 ? 1.355 -19.735 -24.657 1.00 10.60 114 GLU B C 1
ATOM 3070 O O . GLU B 1 77 ? 0.991 -20.726 -24.004 1.00 9.36 114 GLU B O 1
ATOM 3076 N N . ARG B 1 78 ? 1.699 -19.766 -25.947 1.00 11.03 115 ARG B N 1
ATOM 3077 C CA . ARG B 1 78 ? 1.585 -20.983 -26.803 1.00 12.30 115 ARG B CA 1
ATOM 3078 C C . ARG B 1 78 ? 2.527 -22.083 -26.268 1.00 10.75 115 ARG B C 1
ATOM 3079 O O . ARG B 1 78 ? 2.188 -23.280 -26.351 1.00 9.81 115 ARG B O 1
ATOM 3087 N N . LEU B 1 79 ? 3.656 -21.673 -25.677 1.00 9.02 116 LEU B N 1
ATOM 3088 C CA . LEU B 1 79 ? 4.604 -22.562 -25.072 1.00 8.70 116 LEU B CA 1
ATOM 3089 C C . LEU B 1 79 ? 4.243 -22.890 -23.605 1.00 8.39 116 LEU B C 1
ATOM 3090 O O . LEU B 1 79 ? 4.975 -23.643 -22.986 1.00 7.91 116 LEU B O 1
ATOM 3095 N N . GLY B 1 80 ? 3.145 -22.350 -23.064 1.00 7.38 117 GLY B N 1
ATOM 3096 C CA . GLY B 1 80 ? 2.729 -22.613 -21.689 1.00 7.75 117 GLY B CA 1
ATOM 3097 C C . GLY B 1 80 ? 3.603 -21.869 -20.684 1.00 7.25 117 GLY B C 1
ATOM 3098 O O . GLY B 1 80 ? 3.761 -22.277 -19.564 1.00 7.18 117 GLY B O 1
ATOM 3099 N N . LEU B 1 81 ? 4.219 -20.765 -21.114 1.00 7.17 118 LEU B N 1
ATOM 3100 C CA . LEU B 1 81 ? 5.102 -19.944 -20.236 1.00 6.92 118 LEU B CA 1
ATOM 3101 C C . LEU B 1 81 ? 4.260 -18.859 -19.569 1.00 7.06 118 LEU B C 1
ATOM 3102 O O . LEU B 1 81 ? 3.373 -18.342 -20.208 1.00 7.54 118 LEU B O 1
ATOM 3107 N N . ARG B 1 82 ? 4.537 -18.544 -18.289 1.00 6.40 119 ARG B N 1
ATOM 3108 C CA . ARG B 1 82 ? 3.856 -17.473 -17.571 1.00 6.28 119 ARG B CA 1
ATOM 3109 C C . ARG B 1 82 ? 4.482 -16.137 -18.000 1.00 6.07 119 ARG B C 1
ATOM 3110 O O . ARG B 1 82 ? 5.629 -16.086 -18.278 1.00 6.07 119 ARG B O 1
ATOM 3118 N N . THR B 1 83 ? 3.731 -15.048 -18.048 1.00 5.96 120 THR B N 1
ATOM 3119 C CA . THR B 1 83 ? 4.311 -13.797 -18.549 1.00 6.09 120 THR B CA 1
ATOM 3120 C C . THR B 1 83 ? 4.177 -12.645 -17.552 1.00 5.34 120 THR B C 1
ATOM 3121 O O . THR B 1 83 ? 3.188 -12.531 -16.837 1.00 4.86 120 THR B O 1
ATOM 3125 N N . MET B 1 84 ? 5.204 -11.801 -17.550 1.00 4.97 121 MET B N 1
ATOM 3126 C CA . MET B 1 84 ? 5.254 -10.560 -16.826 1.00 5.04 121 MET B CA 1
ATOM 3127 C C . MET B 1 84 ? 5.354 -9.451 -17.868 1.00 4.66 121 MET B C 1
ATOM 3128 O O . MET B 1 84 ? 6.136 -9.582 -18.790 1.00 4.50 121 MET B O 1
ATOM 3133 N N . ILE B 1 85 ? 4.510 -8.431 -17.733 1.00 4.40 122 ILE B N 1
ATOM 3134 C CA . ILE B 1 85 ? 4.529 -7.291 -18.572 1.00 4.41 122 ILE B CA 1
ATOM 3135 C C . ILE B 1 85 ? 5.116 -6.133 -17.769 1.00 4.41 122 ILE B C 1
ATOM 3136 O O . ILE B 1 85 ? 4.634 -5.819 -16.727 1.00 4.42 122 ILE B O 1
ATOM 3141 N N . ASP B 1 86 ? 6.111 -5.463 -18.326 1.00 4.48 123 ASP B N 1
ATOM 3142 C CA . ASP B 1 86 ? 6.879 -4.433 -17.630 1.00 4.78 123 ASP B CA 1
ATOM 3143 C C . ASP B 1 86 ? 6.688 -3.090 -18.335 1.00 4.45 123 ASP B C 1
ATOM 3144 O O . ASP B 1 86 ? 7.308 -2.841 -19.324 1.00 4.38 123 ASP B O 1
ATOM 3149 N N . PHE B 1 87 ? 5.865 -2.218 -17.771 1.00 4.32 124 PHE B N 1
ATOM 3150 C CA . PHE B 1 87 ? 5.638 -0.924 -18.386 1.00 4.33 124 PHE B CA 1
ATOM 3151 C C . PHE B 1 87 ? 6.758 0.044 -18.005 1.00 4.48 124 PHE B C 1
ATOM 3152 O O . PHE B 1 87 ? 6.942 0.307 -16.830 1.00 4.78 124 PHE B O 1
ATOM 3160 N N . HIS B 1 88 ? 7.437 0.607 -19.000 1.00 4.41 125 HIS B N 1
ATOM 3161 C CA . HIS B 1 88 ? 8.540 1.578 -18.777 1.00 4.46 125 HIS B CA 1
ATOM 3162 C C . HIS B 1 88 ? 7.987 3.002 -18.669 1.00 4.79 125 HIS B C 1
ATOM 3163 O O . HIS B 1 88 ? 8.649 3.865 -18.098 1.00 4.54 125 HIS B O 1
ATOM 3170 N N . PHE B 1 89 ? 6.812 3.263 -19.273 1.00 5.11 126 PHE B N 1
ATOM 3171 C CA . PHE B 1 89 ? 6.194 4.594 -19.233 1.00 5.73 126 PHE B CA 1
ATOM 3172 C C . PHE B 1 89 ? 7.166 5.591 -19.890 1.00 5.95 126 PHE B C 1
ATOM 3173 O O . PHE B 1 89 ? 7.462 6.651 -19.345 1.00 6.09 126 PHE B O 1
ATOM 3181 N N . SER B 1 90 ? 7.676 5.187 -21.052 1.00 5.75 127 SER B N 1
ATOM 3182 C CA . SER B 1 90 ? 8.680 5.909 -21.822 1.00 5.91 127 SER B CA 1
ATOM 3183 C C . SER B 1 90 ? 8.582 5.384 -23.248 1.00 5.93 127 SER B C 1
ATOM 3184 O O . SER B 1 90 ? 8.013 4.309 -23.471 1.00 5.70 127 SER B O 1
ATOM 3187 N N . ASP B 1 91 ? 9.151 6.137 -24.187 1.00 5.97 128 ASP B N 1
ATOM 3188 C CA . ASP B 1 91 ? 9.253 5.673 -25.575 1.00 6.38 128 ASP B CA 1
ATOM 3189 C C . ASP B 1 91 ? 10.541 4.879 -25.757 1.00 5.86 128 ASP B C 1
ATOM 3190 O O . ASP B 1 91 ? 10.783 4.313 -26.780 1.00 5.64 128 ASP B O 1
ATOM 3195 N N . THR B 1 92 ? 11.384 4.905 -24.722 1.00 5.75 129 THR B N 1
ATOM 3196 C CA . THR B 1 92 ? 12.713 4.305 -24.724 1.00 5.88 129 THR B CA 1
ATOM 3197 C C . THR B 1 92 ? 13.014 3.748 -23.326 1.00 5.77 129 THR B C 1
ATOM 3198 O O . THR B 1 92 ? 12.125 3.677 -22.472 1.00 6.01 129 THR B O 1
ATOM 3202 N N . TRP B 1 93 ? 14.272 3.359 -23.143 1.00 5.65 130 TRP B N 1
ATOM 3203 C CA . TRP B 1 93 ? 14.775 2.695 -21.950 1.00 5.73 130 TRP B CA 1
ATOM 3204 C C . TRP B 1 93 ? 14.475 3.524 -20.708 1.00 5.91 130 TRP B C 1
ATOM 3205 O O . TRP B 1 93 ? 14.838 4.690 -20.653 1.00 5.87 130 TRP B O 1
ATOM 3216 N N . ALA B 1 94 ? 13.881 2.881 -19.703 1.00 6.18 131 ALA B N 1
ATOM 3217 C CA . ALA B 1 94 ? 13.628 3.503 -18.394 1.00 6.45 131 ALA B CA 1
ATOM 3218 C C . ALA B 1 94 ? 14.556 2.798 -17.417 1.00 6.88 131 ALA B C 1
ATOM 3219 O O . ALA B 1 94 ? 14.614 1.552 -17.390 1.00 6.57 131 ALA B O 1
ATOM 3221 N N . ASP B 1 95 ? 15.353 3.591 -16.696 1.00 7.59 132 ASP B N 1
ATOM 3222 C CA . ASP B 1 95 ? 16.336 3.044 -15.741 1.00 8.42 132 ASP B CA 1
ATOM 3223 C C . ASP B 1 95 ? 16.567 4.131 -14.700 1.00 8.42 132 ASP B C 1
ATOM 3224 O O . ASP B 1 95 ? 15.980 5.198 -14.821 1.00 8.58 132 ASP B O 1
ATOM 3229 N N . PRO B 1 96 ? 17.437 3.945 -13.687 1.00 8.32 133 PRO B N 1
ATOM 3230 C CA . PRO B 1 96 ? 17.584 4.977 -12.651 1.00 9.31 133 PRO B CA 1
ATOM 3231 C C . PRO B 1 96 ? 18.079 6.360 -13.120 1.00 9.83 133 PRO B C 1
ATOM 3232 O O . PRO B 1 96 ? 17.753 7.378 -12.512 1.00 10.94 133 PRO B O 1
ATOM 3236 N N . GLY B 1 97 ? 18.837 6.426 -14.205 1.00 10.05 134 GLY B N 1
ATOM 3237 C CA . GLY B 1 97 ? 19.317 7.709 -14.712 1.00 10.21 134 GLY B CA 1
ATOM 3238 C C . GLY B 1 97 ? 18.445 8.240 -15.832 1.00 10.61 134 GLY B C 1
ATOM 3239 O O . GLY B 1 97 ? 18.710 9.321 -16.357 1.00 9.73 134 GLY B O 1
ATOM 3240 N N . HIS B 1 98 ? 17.419 7.473 -16.232 1.00 10.03 135 HIS B N 1
ATOM 3241 C CA . HIS B 1 98 ? 16.569 7.866 -17.378 1.00 10.83 135 HIS B CA 1
ATOM 3242 C C . HIS B 1 98 ? 15.127 7.429 -17.143 1.00 9.60 135 HIS B C 1
ATOM 3243 O O . HIS B 1 98 ? 14.802 6.269 -17.347 1.00 8.83 135 HIS B O 1
ATOM 3250 N N . GLN B 1 99 ? 14.259 8.379 -16.796 1.00 8.55 136 GLN B N 1
ATOM 3251 C CA . GLN B 1 99 ? 12.858 8.104 -16.613 1.00 8.41 136 GLN B CA 1
ATOM 3252 C C . GLN B 1 99 ? 12.101 9.189 -17.375 1.00 8.88 136 GLN B C 1
ATOM 3253 O O . GLN B 1 99 ? 11.515 10.085 -16.784 1.00 8.58 136 GLN B O 1
ATOM 3259 N N . GLU B 1 100 ? 12.151 9.093 -18.698 1.00 9.57 137 GLU B N 1
ATOM 3260 C CA . GLU B 1 100 ? 11.645 10.168 -19.579 1.00 11.18 137 GLU B CA 1
ATOM 3261 C C . GLU B 1 100 ? 10.255 9.740 -20.054 1.00 9.74 137 GLU B C 1
ATOM 3262 O O . GLU B 1 100 ? 10.102 8.696 -20.643 1.00 8.61 137 GLU B O 1
ATOM 3268 N N . MET B 1 101 ? 9.238 10.557 -19.780 1.00 9.27 138 MET B N 1
ATOM 3269 C CA . MET B 1 101 ? 7.902 10.207 -20.196 1.00 9.69 138 MET B CA 1
ATOM 3270 C C . MET B 1 101 ? 7.820 10.247 -21.720 1.00 8.68 138 MET B C 1
ATOM 3271 O O . MET B 1 101 ? 8.691 10.815 -22.361 1.00 8.05 138 MET B O 1
ATOM 3276 N N . PRO B 1 102 ? 6.831 9.570 -22.337 1.00 8.39 139 PRO B N 1
ATOM 3277 C CA . PRO B 1 102 ? 6.668 9.554 -23.787 1.00 9.02 139 PRO B CA 1
ATOM 3278 C C . PRO B 1 102 ? 6.579 10.990 -24.321 1.00 10.48 139 PRO B C 1
ATOM 3279 O O . PRO B 1 102 ? 6.082 11.852 -23.640 1.00 9.62 139 PRO B O 1
ATOM 3283 N N . GLU B 1 103 ? 7.080 11.202 -25.525 1.00 13.16 140 GLU B N 1
ATOM 3284 C CA . GLU B 1 103 ? 7.066 12.513 -26.154 1.00 16.44 140 GLU B CA 1
ATOM 3285 C C . GLU B 1 103 ? 5.630 13.059 -26.177 1.00 14.94 140 GLU B C 1
ATOM 3286 O O . GLU B 1 103 ? 5.426 14.247 -25.915 1.00 15.65 140 GLU B O 1
ATOM 3292 N N . ALA B 1 104 ? 4.655 12.181 -26.428 1.00 12.57 141 ALA B N 1
ATOM 3293 C CA . ALA B 1 104 ? 3.283 12.552 -26.644 1.00 12.55 141 ALA B CA 1
ATOM 3294 C C . ALA B 1 104 ? 2.614 13.014 -25.349 1.00 11.74 141 ALA B C 1
ATOM 3295 O O . ALA B 1 104 ? 1.516 13.529 -25.425 1.00 11.38 141 ALA B O 1
ATOM 3297 N N . TRP B 1 105 ? 3.239 12.770 -24.186 1.00 10.20 142 TRP B N 1
ATOM 3298 C CA . TRP B 1 105 ? 2.629 13.092 -22.887 1.00 10.10 142 TRP B CA 1
ATOM 3299 C C . TRP B 1 105 ? 3.210 14.372 -22.284 1.00 10.23 142 TRP B C 1
ATOM 3300 O O . TRP B 1 105 ? 2.743 14.802 -21.231 1.00 9.62 142 TRP B O 1
ATOM 3311 N N . LYS B 1 106 ? 4.243 14.939 -22.915 1.00 11.44 143 LYS B N 1
ATOM 3312 C CA . LYS B 1 106 ? 5.090 15.956 -22.230 1.00 13.94 143 LYS B CA 1
ATOM 3313 C C . LYS B 1 106 ? 4.323 17.268 -22.034 1.00 14.26 143 LYS B C 1
ATOM 3314 O O . LYS B 1 106 ? 4.647 18.038 -21.115 1.00 13.40 143 LYS B O 1
ATOM 3320 N N . GLU B 1 107 ? 3.299 17.500 -22.861 1.00 15.55 144 GLU B N 1
ATOM 3321 C CA . GLU B 1 107 ? 2.535 18.749 -22.795 1.00 16.92 144 GLU B CA 1
ATOM 3322 C C . GLU B 1 107 ? 1.406 18.634 -21.790 1.00 15.48 144 GLU B C 1
ATOM 3323 O O . GLU B 1 107 ? 0.859 19.660 -21.438 1.00 15.13 144 GLU B O 1
ATOM 3329 N N . LEU B 1 108 ? 1.058 17.405 -21.372 1.00 13.51 145 LEU B N 1
ATOM 3330 C CA . LEU B 1 108 ? -0.139 17.117 -20.563 1.00 13.07 145 LEU B CA 1
ATOM 3331 C C . LEU B 1 108 ? -0.010 17.701 -19.145 1.00 13.25 145 LEU B C 1
ATOM 3332 O O . LEU B 1 108 ? 1.065 17.682 -18.528 1.00 14.26 145 LEU B O 1
ATOM 3337 N N . SER B 1 109 ? -1.151 18.153 -18.628 1.00 13.32 146 SER B N 1
ATOM 3338 C CA . SER B 1 109 ? -1.358 18.471 -17.202 1.00 14.13 146 SER B CA 1
ATOM 3339 C C . SER B 1 109 ? -1.199 17.192 -16.375 1.00 14.03 146 SER B C 1
ATOM 3340 O O . SER B 1 109 ? -1.385 16.077 -16.901 1.00 12.94 146 SER B O 1
ATOM 3343 N N . PHE B 1 110 ? -0.937 17.363 -15.082 1.00 13.27 147 PHE B N 1
ATOM 3344 C CA . PHE B 1 110 ? -0.758 16.218 -14.217 1.00 13.74 147 PHE B CA 1
ATOM 3345 C C . PHE B 1 110 ? -1.999 15.327 -14.269 1.00 12.99 147 PHE B C 1
ATOM 3346 O O . PHE B 1 110 ? -1.894 14.099 -14.387 1.00 11.49 147 PHE B O 1
ATOM 3354 N N . ASP B 1 111 ? -3.178 15.946 -14.210 1.00 13.49 148 ASP B N 1
ATOM 3355 C CA . ASP B 1 111 ? -4.449 15.193 -14.330 1.00 15.37 148 ASP B CA 1
ATOM 3356 C C . ASP B 1 111 ? -4.537 14.375 -15.631 1.00 14.86 148 ASP B C 1
ATOM 3357 O O . ASP B 1 111 ? -5.013 13.245 -15.600 1.00 14.49 148 ASP B O 1
ATOM 3362 N N . ASP B 1 112 ? -4.153 14.968 -16.763 1.00 14.29 149 ASP B N 1
ATOM 3363 C CA . ASP B 1 112 ? -4.309 14.308 -18.073 1.00 13.96 149 ASP B CA 1
ATOM 3364 C C . ASP B 1 112 ? -3.214 13.254 -18.244 1.00 12.55 149 ASP B C 1
ATOM 3365 O O . ASP B 1 112 ? -3.433 12.258 -18.932 1.00 11.75 149 ASP B O 1
ATOM 3370 N N . LEU B 1 113 ? -2.061 13.482 -17.606 1.00 12.47 150 LEU B N 1
ATOM 3371 C CA . LEU B 1 113 ? -0.952 12.512 -17.572 1.00 12.56 150 LEU B CA 1
ATOM 3372 C C . LEU B 1 113 ? -1.404 11.223 -16.891 1.00 12.63 150 LEU B C 1
ATOM 3373 O O . LEU B 1 113 ? -1.144 10.143 -17.399 1.00 11.87 150 LEU B O 1
ATOM 3378 N N . LYS B 1 114 ? -2.047 11.347 -15.727 1.00 13.25 151 LYS B N 1
ATOM 3379 C CA . LYS B 1 114 ? -2.573 10.183 -14.995 1.00 13.98 151 LYS B CA 1
ATOM 3380 C C . LYS B 1 114 ? -3.496 9.381 -15.914 1.00 13.43 151 LYS B C 1
ATOM 3381 O O . LYS B 1 114 ? -3.378 8.144 -15.984 1.00 12.52 151 LYS B O 1
ATOM 3387 N N . ILE B 1 115 ? -4.395 10.082 -16.614 1.00 11.88 152 ILE B N 1
ATOM 3388 C CA . ILE B 1 115 ? -5.356 9.453 -17.533 1.00 11.71 152 ILE B CA 1
ATOM 3389 C C . ILE B 1 115 ? -4.606 8.757 -18.682 1.00 10.22 152 ILE B C 1
ATOM 3390 O O . ILE B 1 115 ? -4.934 7.604 -19.003 1.00 9.99 152 ILE B O 1
ATOM 3395 N N . ALA B 1 116 ? -3.597 9.413 -19.257 1.00 9.39 153 ALA B N 1
ATOM 3396 C CA . ALA B 1 116 ? -2.855 8.848 -20.371 1.00 8.64 153 ALA B CA 1
ATOM 3397 C C . ALA B 1 116 ? -2.143 7.558 -19.951 1.00 8.43 153 ALA B C 1
ATOM 3398 O O . ALA B 1 116 ? -2.182 6.563 -20.724 1.00 7.92 153 ALA B O 1
ATOM 3400 N N . LEU B 1 117 ? -1.534 7.584 -18.753 1.00 7.91 154 LEU B N 1
ATOM 3401 C CA . LEU B 1 117 ? -0.801 6.440 -18.210 1.00 8.31 154 LEU B CA 1
ATOM 3402 C C . LEU B 1 117 ? -1.782 5.282 -18.046 1.00 8.23 154 LEU B C 1
ATOM 3403 O O . LEU B 1 117 ? -1.549 4.143 -18.501 1.00 8.03 154 LEU B O 1
ATOM 3408 N N . SER B 1 118 ? -2.905 5.592 -17.411 1.00 8.49 155 SER B N 1
ATOM 3409 C CA . SER B 1 118 ? -3.925 4.591 -17.135 1.00 8.85 155 SER B CA 1
ATOM 3410 C C . SER B 1 118 ? -4.452 4.004 -18.459 1.00 9.06 155 SER B C 1
ATOM 3411 O O . SER B 1 118 ? -4.642 2.785 -18.613 1.00 8.09 155 SER B O 1
ATOM 3414 N N . GLU B 1 119 ? -4.710 4.864 -19.443 1.00 9.70 156 GLU B N 1
ATOM 3415 C CA . GLU B 1 119 ? -5.244 4.391 -20.724 1.00 10.93 156 GLU B CA 1
ATOM 3416 C C . GLU B 1 119 ? -4.215 3.517 -21.470 1.00 9.03 156 GLU B C 1
ATOM 3417 O O . GLU B 1 119 ? -4.631 2.591 -22.204 1.00 8.15 156 GLU B O 1
ATOM 3423 N N . HIS B 1 120 ? -2.904 3.829 -21.329 1.00 7.08 157 HIS B N 1
ATOM 3424 C CA . HIS B 1 120 ? -1.827 3.023 -21.942 1.00 6.42 157 HIS B CA 1
ATOM 3425 C C . HIS B 1 120 ? -1.858 1.607 -21.354 1.00 6.21 157 HIS B C 1
ATOM 3426 O O . HIS B 1 120 ? -1.785 0.605 -22.093 1.00 5.65 157 HIS B O 1
ATOM 3433 N N . VAL B 1 121 ? -2.004 1.525 -20.025 1.00 5.85 158 VAL B N 1
ATOM 3434 C CA . VAL B 1 121 ? -1.954 0.237 -19.390 1.00 6.07 158 VAL B CA 1
ATOM 3435 C C . VAL B 1 121 ? -3.185 -0.561 -19.811 1.00 6.06 158 VAL B C 1
ATOM 3436 O O . VAL B 1 121 ? -3.082 -1.703 -20.178 1.00 5.48 158 VAL B O 1
ATOM 3440 N N . LYS B 1 122 ? -4.354 0.088 -19.775 1.00 6.87 159 LYS B N 1
ATOM 3441 C CA . LYS B 1 122 ? -5.599 -0.599 -20.099 1.00 7.61 159 LYS B CA 1
ATOM 3442 C C . LYS B 1 122 ? -5.576 -1.083 -21.555 1.00 7.38 159 LYS B C 1
ATOM 3443 O O . LYS B 1 122 ? -5.996 -2.202 -21.794 1.00 6.73 159 LYS B O 1
ATOM 3449 N N . SER B 1 123 ? -5.056 -0.249 -22.474 1.00 7.39 160 SER B N 1
ATOM 3450 C CA . SER B 1 123 ? -4.976 -0.613 -23.897 1.00 8.07 160 SER B CA 1
ATOM 3451 C C . SER B 1 123 ? -4.151 -1.881 -24.131 1.00 6.98 160 SER B C 1
ATOM 3452 O O . SER B 1 123 ? -4.525 -2.789 -24.936 1.00 6.78 160 SER B O 1
ATOM 3455 N N . VAL B 1 124 ? -2.979 -1.904 -23.520 1.00 6.11 161 VAL B N 1
ATOM 3456 C CA . VAL B 1 124 ? -2.075 -2.996 -23.719 1.00 5.75 161 VAL B CA 1
ATOM 3457 C C . VAL B 1 124 ? -2.656 -4.274 -23.103 1.00 5.42 161 VAL B C 1
ATOM 3458 O O . VAL B 1 124 ? -2.652 -5.303 -23.767 1.00 5.20 161 VAL B O 1
ATOM 3462 N N .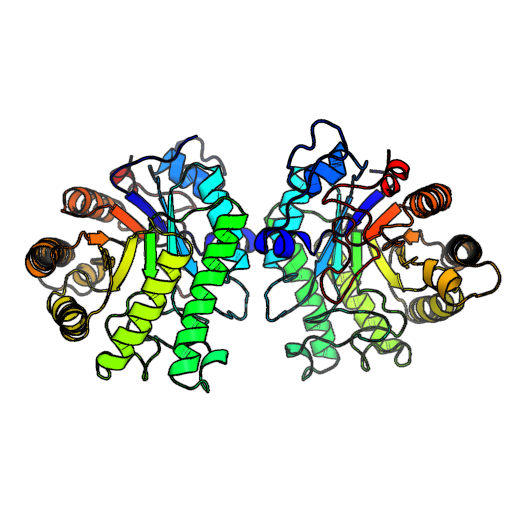 LEU B 1 125 ? -3.125 -4.215 -21.848 1.00 4.94 162 LEU B N 1
ATOM 3463 C CA . LEU B 1 125 ? -3.652 -5.403 -21.217 1.00 4.96 162 LEU B CA 1
ATOM 3464 C C . LEU B 1 125 ? -4.926 -5.861 -21.932 1.00 5.05 162 LEU B C 1
ATOM 3465 O O . LEU B 1 125 ? -5.181 -7.069 -21.988 1.00 5.54 162 LEU B O 1
ATOM 3470 N N . THR B 1 126 ? -5.712 -4.920 -22.436 1.00 5.35 163 THR B N 1
ATOM 3471 C CA . THR B 1 126 ? -6.949 -5.277 -23.143 1.00 5.88 163 THR B CA 1
ATOM 3472 C C . THR B 1 126 ? -6.631 -6.059 -24.430 1.00 5.66 163 THR B C 1
ATOM 3473 O O . THR B 1 126 ? -7.280 -7.080 -24.712 1.00 5.78 163 THR B O 1
ATOM 3477 N N . ALA B 1 127 ? -5.686 -5.547 -25.221 1.00 5.74 164 ALA B N 1
ATOM 3478 C CA . ALA B 1 127 ? -5.226 -6.216 -26.446 1.00 5.77 164 ALA B CA 1
ATOM 3479 C C . ALA B 1 127 ? -4.613 -7.584 -26.112 1.00 5.69 164 ALA B C 1
ATOM 3480 O O . ALA B 1 127 ? -4.816 -8.544 -26.839 1.00 5.52 164 ALA B O 1
ATOM 3482 N N . LEU B 1 128 ? -3.866 -7.687 -25.010 1.00 5.71 165 LEU B N 1
ATOM 3483 C CA . LEU B 1 128 ? -3.347 -9.000 -24.588 1.00 5.87 165 LEU B CA 1
ATOM 3484 C C . LEU B 1 128 ? -4.492 -9.966 -24.266 1.00 6.43 165 LEU B C 1
ATOM 3485 O O . LEU B 1 128 ? -4.451 -11.156 -24.715 1.00 6.33 165 LEU B O 1
ATOM 3490 N N . LYS B 1 129 ? -5.485 -9.503 -23.483 1.00 7.10 166 LYS B N 1
ATOM 3491 C CA . LYS B 1 129 ? -6.619 -10.346 -23.172 1.00 8.32 166 LYS B CA 1
ATOM 3492 C C . LYS B 1 129 ? -7.276 -10.815 -24.480 1.00 8.03 166 LYS B C 1
ATOM 3493 O O . LYS B 1 129 ? -7.618 -12.012 -24.618 1.00 8.02 166 LYS B O 1
ATOM 3499 N N . ALA B 1 130 ? -7.383 -9.915 -25.466 1.00 7.73 167 ALA B N 1
ATOM 3500 C CA . ALA B 1 130 ? -8.115 -10.211 -26.709 1.00 8.13 167 ALA B CA 1
ATOM 3501 C C . ALA B 1 130 ? -7.456 -11.384 -27.437 1.00 8.24 167 ALA B C 1
ATOM 3502 O O . ALA B 1 130 ? -8.133 -12.179 -28.054 1.00 8.41 167 ALA B O 1
ATOM 3504 N N . VAL B 1 131 ? -6.131 -11.491 -27.352 1.00 8.13 168 VAL B N 1
ATOM 3505 C CA . VAL B 1 131 ? -5.425 -12.531 -28.053 1.00 8.07 168 VAL B CA 1
ATOM 3506 C C . VAL B 1 131 ? -5.161 -13.743 -27.142 1.00 8.02 168 VAL B C 1
ATOM 3507 O O . VAL B 1 131 ? -4.407 -14.619 -27.517 1.00 7.98 168 VAL B O 1
ATOM 3511 N N . GLY B 1 132 ? -5.738 -13.760 -25.944 1.00 8.21 169 GLY B N 1
ATOM 3512 C CA . GLY B 1 132 ? -5.738 -14.942 -25.079 1.00 8.04 169 GLY B CA 1
ATOM 3513 C C . GLY B 1 132 ? -4.618 -14.945 -24.064 1.00 8.34 169 GLY B C 1
ATOM 3514 O O . GLY B 1 132 ? -4.258 -16.001 -23.558 1.00 8.91 169 GLY B O 1
ATOM 3515 N N . VAL B 1 133 ? -4.060 -13.775 -23.736 1.00 7.85 170 VAL B N 1
ATOM 3516 C CA . VAL B 1 133 ? -2.900 -13.701 -22.792 1.00 7.64 170 VAL B CA 1
ATOM 3517 C C . VAL B 1 133 ? -3.341 -12.938 -21.545 1.00 7.43 170 VAL B C 1
ATOM 3518 O O . VAL B 1 133 ? -3.774 -11.795 -21.647 1.00 6.96 170 VAL B O 1
ATOM 3522 N N . THR B 1 134 ? -3.187 -13.588 -20.387 1.00 7.52 171 THR B N 1
ATOM 3523 C CA . THR B 1 134 ? -3.412 -12.965 -19.069 1.00 7.90 171 THR B CA 1
ATOM 3524 C C . THR B 1 134 ? -2.089 -12.991 -18.315 1.00 6.97 171 THR B C 1
ATOM 3525 O O . THR B 1 134 ? -1.680 -14.024 -17.799 1.00 6.51 171 THR B O 1
ATOM 3529 N N . PRO B 1 135 ? -1.364 -11.868 -18.227 1.00 6.69 172 PRO B N 1
ATOM 3530 C CA . PRO B 1 135 ? -0.096 -11.867 -17.496 1.00 6.38 172 PRO B CA 1
ATOM 3531 C C . PRO B 1 135 ? -0.284 -12.127 -15.992 1.00 6.14 172 PRO B C 1
ATOM 3532 O O . PRO B 1 135 ? -1.235 -11.668 -15.395 1.00 5.88 172 PRO B O 1
ATOM 3536 N N . GLU B 1 136 ? 0.668 -12.851 -15.411 1.00 6.08 173 GLU B N 1
ATOM 3537 C CA . GLU B 1 136 ? 0.656 -13.238 -14.066 1.00 6.15 173 GLU B CA 1
ATOM 3538 C C . GLU B 1 136 ? 1.153 -12.082 -13.189 1.00 5.17 173 GLU B C 1
ATOM 3539 O O . GLU B 1 136 ? 0.688 -11.940 -12.066 1.00 4.98 173 GLU B O 1
ATOM 3545 N N . TRP B 1 137 ? 2.036 -11.244 -13.737 1.00 4.37 174 TRP B N 1
ATOM 3546 C CA . TRP B 1 137 ? 2.619 -10.100 -13.037 1.00 4.00 174 TRP B CA 1
ATOM 3547 C C . TRP B 1 137 ? 2.684 -8.928 -13.994 1.00 3.74 174 TRP B C 1
ATOM 3548 O O . TRP B 1 137 ? 2.856 -9.115 -15.149 1.00 3.73 174 TRP B O 1
ATOM 3559 N N . VAL B 1 138 ? 2.543 -7.736 -13.464 1.00 3.60 175 VAL B N 1
ATOM 3560 C CA . VAL B 1 138 ? 2.735 -6.527 -14.218 1.00 3.67 175 VAL B CA 1
ATOM 3561 C C . VAL B 1 138 ? 3.603 -5.590 -13.383 1.00 3.85 175 VAL B C 1
ATOM 3562 O O . VAL B 1 138 ? 3.273 -5.381 -12.215 1.00 4.00 175 VAL B O 1
ATOM 3566 N N . GLN B 1 139 ? 4.641 -5.010 -13.992 1.00 4.07 176 GLN B N 1
ATOM 3567 C CA . GLN B 1 139 ? 5.399 -3.929 -13.338 1.00 4.59 176 GLN B CA 1
ATOM 3568 C C . GLN B 1 139 ? 4.852 -2.571 -13.746 1.00 4.75 176 GLN B C 1
ATOM 3569 O O . GLN B 1 139 ? 4.691 -2.285 -14.933 1.00 5.02 176 GLN B O 1
ATOM 3575 N N . VAL B 1 140 ? 4.613 -1.727 -12.752 1.00 5.07 177 VAL B N 1
ATOM 3576 C CA . VAL B 1 140 ? 4.277 -0.343 -12.949 1.00 5.38 177 VAL B CA 1
ATOM 3577 C C . VAL B 1 140 ? 5.576 0.453 -12.802 1.00 5.33 177 VAL B C 1
ATOM 3578 O O . VAL B 1 140 ? 5.999 0.839 -11.688 1.00 5.34 177 VAL B O 1
ATOM 3582 N N . GLY B 1 141 ? 6.203 0.698 -13.951 1.00 5.31 178 GLY B N 1
ATOM 3583 C CA . GLY B 1 141 ? 7.551 1.287 -14.054 1.00 5.28 178 GLY B CA 1
ATOM 3584 C C . GLY B 1 141 ? 8.649 0.238 -14.131 1.00 5.16 178 GLY B C 1
ATOM 3585 O O . GLY B 1 141 ? 8.448 -0.944 -13.806 1.00 5.60 178 GLY B O 1
ATOM 3586 N N . ASN B 1 142 ? 9.847 0.677 -14.494 1.00 4.97 179 ASN B N 1
ATOM 3587 C CA . ASN B 1 142 ? 11.029 -0.155 -14.589 1.00 5.10 179 ASN B CA 1
ATOM 3588 C C . ASN B 1 142 ? 12.209 0.557 -13.916 1.00 4.98 179 ASN B C 1
ATOM 3589 O O . ASN B 1 142 ? 12.557 1.653 -14.326 1.00 4.65 179 ASN B O 1
ATOM 3594 N N . GLU B 1 143 ? 12.751 -0.056 -12.855 1.00 4.98 180 GLU B N 1
ATOM 3595 C CA . GLU B 1 143 ? 13.863 0.496 -12.059 1.00 5.50 180 GLU B CA 1
ATOM 3596 C C . GLU B 1 143 ? 13.595 1.965 -11.703 1.00 5.31 180 GLU B C 1
ATOM 3597 O O . GLU B 1 143 ? 14.440 2.872 -11.969 1.00 5.07 180 GLU B O 1
ATOM 3603 N N . THR B 1 144 ? 12.446 2.188 -11.068 1.00 5.16 181 THR B N 1
ATOM 3604 C CA . THR B 1 144 ? 11.973 3.547 -10.704 1.00 5.45 181 THR B CA 1
ATOM 3605 C C . THR B 1 144 ? 12.626 4.021 -9.394 1.00 5.79 181 THR B C 1
ATOM 3606 O O . THR B 1 144 ? 11.974 4.667 -8.585 1.00 5.79 181 THR B O 1
ATOM 3610 N N . THR B 1 145 ? 13.922 3.750 -9.227 1.00 6.58 182 THR B N 1
ATOM 3611 C CA . THR B 1 145 ? 14.672 4.144 -8.038 1.00 7.26 182 THR B CA 1
ATOM 3612 C C . THR B 1 145 ? 14.509 5.639 -7.756 1.00 7.55 182 THR B C 1
ATOM 3613 O O . THR B 1 145 ? 14.217 5.993 -6.623 1.00 7.50 182 THR B O 1
ATOM 3617 N N . PRO B 1 146 ? 14.582 6.567 -8.747 1.00 7.99 183 PRO B N 1
ATOM 3618 C CA . PRO B 1 146 ? 14.365 7.988 -8.472 1.00 8.46 183 PRO B CA 1
ATOM 3619 C C . PRO B 1 146 ? 12.908 8.437 -8.659 1.00 8.81 183 PRO B C 1
ATOM 3620 O O . PRO B 1 146 ? 12.606 9.626 -8.518 1.00 9.55 183 PRO B O 1
ATOM 3624 N N . GLY B 1 147 ? 12.016 7.492 -8.955 1.00 8.88 184 GLY B N 1
ATOM 3625 C CA . GLY B 1 147 ? 10.650 7.751 -9.374 1.00 8.91 184 GLY B CA 1
ATOM 3626 C C . GLY B 1 147 ? 10.479 7.378 -10.837 1.00 9.26 184 GLY B C 1
ATOM 3627 O O . GLY B 1 147 ? 11.315 6.697 -11.399 1.00 9.37 184 GLY B O 1
ATOM 3628 N N . MET B 1 148 ? 9.402 7.857 -11.451 1.00 10.40 185 MET B N 1
ATOM 3629 C CA . MET B 1 148 ? 9.139 7.637 -12.887 1.00 11.14 185 MET B CA 1
ATOM 3630 C C . MET B 1 148 ? 8.716 8.961 -13.525 1.00 11.00 185 MET B C 1
ATOM 3631 O O . MET B 1 148 ? 8.277 9.850 -12.825 1.00 11.51 185 MET B O 1
ATOM 3636 N N . MET B 1 149 ? 8.825 9.056 -14.854 1.00 10.72 186 MET B N 1
ATOM 3637 C CA . MET B 1 149 ? 8.279 10.173 -15.597 1.00 11.56 186 MET B CA 1
ATOM 3638 C C . MET B 1 149 ? 8.704 11.483 -14.930 1.00 11.46 186 MET B C 1
ATOM 3639 O O . MET B 1 149 ? 7.890 12.354 -14.622 1.00 12.30 186 MET B O 1
ATOM 3644 N N . LEU B 1 150 ? 10.017 11.603 -14.738 1.00 11.98 187 LEU B N 1
ATOM 3645 C CA . LEU B 1 150 ? 10.639 12.693 -14.001 1.00 12.31 187 LEU B CA 1
ATOM 3646 C C . LEU B 1 150 ? 10.489 13.968 -14.828 1.00 13.13 187 LEU B C 1
ATOM 3647 O O . LEU B 1 150 ? 10.416 13.882 -16.041 1.00 13.44 187 LEU B O 1
ATOM 3652 N N . PRO B 1 151 ? 10.401 15.144 -14.179 1.00 13.64 188 PRO B N 1
ATOM 3653 C CA . PRO B 1 151 ? 10.423 15.292 -12.734 1.00 13.74 188 PRO B CA 1
ATOM 3654 C C . PRO B 1 151 ? 9.075 15.032 -12.041 1.00 13.39 188 PRO B C 1
ATOM 3655 O O . PRO B 1 151 ? 9.026 14.944 -10.811 1.00 14.00 188 PRO B O 1
ATOM 3659 N N . VAL B 1 152 ? 8.020 14.903 -12.841 1.00 12.53 189 VAL B N 1
ATOM 3660 C CA . VAL B 1 152 ? 6.651 14.817 -12.363 1.00 12.80 189 VAL B CA 1
ATOM 3661 C C . VAL B 1 152 ? 6.519 13.705 -11.304 1.00 11.84 189 VAL B C 1
ATOM 3662 O O . VAL B 1 152 ? 5.983 13.967 -10.231 1.00 9.87 189 VAL B O 1
ATOM 3666 N N . GLY B 1 153 ? 7.005 12.484 -11.624 1.00 10.30 190 GLY B N 1
ATOM 3667 C CA . GLY B 1 153 ? 6.917 11.345 -10.722 1.00 9.82 190 GLY B CA 1
ATOM 3668 C C . GLY B 1 153 ? 8.180 11.120 -9.915 1.00 9.66 190 GLY B C 1
ATOM 3669 O O . GLY B 1 153 ? 8.481 10.001 -9.467 1.00 8.31 190 GLY B O 1
ATOM 3670 N N . SER B 1 154 ? 8.917 12.202 -9.663 1.00 9.81 191 SER B N 1
ATOM 3671 C CA . SER B 1 154 ? 10.111 12.146 -8.840 1.00 9.96 191 SER B CA 1
ATOM 3672 C C . SER B 1 154 ? 9.752 11.711 -7.418 1.00 10.28 191 SER B C 1
ATOM 3673 O O . SER B 1 154 ? 8.731 12.158 -6.884 1.00 9.39 191 SER B O 1
ATOM 3676 N N . VAL B 1 155 ? 10.658 10.969 -6.759 1.00 10.38 192 VAL B N 1
ATOM 3677 C CA . VAL B 1 155 ? 10.488 10.687 -5.312 1.00 11.28 192 VAL B CA 1
ATOM 3678 C C . VAL B 1 155 ? 10.434 12.002 -4.517 1.00 12.94 192 VAL B C 1
ATOM 3679 O O . VAL B 1 155 ? 9.876 12.032 -3.422 1.00 12.75 192 VAL B O 1
ATOM 3683 N N . ASP B 1 156 ? 10.989 13.088 -5.057 1.00 14.33 193 ASP B N 1
ATOM 3684 C CA . ASP B 1 156 ? 10.889 14.401 -4.381 1.00 16.77 193 ASP B CA 1
ATOM 3685 C C . ASP B 1 156 ? 9.473 14.997 -4.485 1.00 14.74 193 ASP B C 1
ATOM 3686 O O . ASP B 1 156 ? 9.150 15.988 -3.792 1.00 15.69 193 ASP B O 1
ATOM 3691 N N . ASN B 1 157 ? 8.626 14.429 -5.341 1.00 12.00 194 ASN B N 1
ATOM 3692 C CA . ASN B 1 157 ? 7.211 14.795 -5.467 1.00 10.63 194 ASN B CA 1
ATOM 3693 C C . ASN B 1 157 ? 6.367 13.591 -5.040 1.00 10.40 194 ASN B C 1
ATOM 3694 O O . ASN B 1 157 ? 5.719 12.940 -5.868 1.00 7.97 194 ASN B O 1
ATOM 3699 N N . PRO B 1 158 ? 6.373 13.218 -3.744 1.00 9.78 195 PRO B N 1
ATOM 3700 C CA . PRO B 1 158 ? 5.798 11.929 -3.312 1.00 9.85 195 PRO B CA 1
ATOM 3701 C C . PRO B 1 158 ? 4.299 11.740 -3.602 1.00 9.59 195 PRO B C 1
ATOM 3702 O O . PRO B 1 158 ? 3.850 10.640 -3.974 1.00 9.47 195 PRO B O 1
ATOM 3706 N N . GLU B 1 159 ? 3.524 12.801 -3.412 1.00 10.51 196 GLU B N 1
ATOM 3707 C CA . GLU B 1 159 ? 2.106 12.823 -3.729 1.00 11.59 196 GLU B CA 1
ATOM 3708 C C . GLU B 1 159 ? 1.833 12.481 -5.202 1.00 9.93 196 GLU B C 1
ATOM 3709 O O . GLU B 1 159 ? 0.880 11.735 -5.487 1.00 9.31 196 GLU B O 1
ATOM 3715 N N . GLN B 1 160 ? 2.596 13.081 -6.120 1.00 9.06 197 GLN B N 1
ATOM 3716 C CA . GLN B 1 160 ? 2.363 12.905 -7.542 1.00 9.31 197 GLN B CA 1
ATOM 3717 C C . GLN B 1 160 ? 2.833 11.511 -7.963 1.00 7.86 197 GLN B C 1
ATOM 3718 O O . GLN B 1 160 ? 2.154 10.819 -8.748 1.00 7.21 197 GLN B O 1
ATOM 3724 N N . LEU B 1 161 ? 4.006 11.122 -7.464 1.00 7.05 198 LEU B N 1
ATOM 3725 C CA . LEU B 1 161 ? 4.549 9.755 -7.702 1.00 6.87 198 LEU B CA 1
ATOM 3726 C C . LEU B 1 161 ? 3.562 8.696 -7.233 1.00 6.32 198 LEU B C 1
ATOM 3727 O O . LEU B 1 161 ? 3.314 7.728 -7.956 1.00 6.27 198 LEU B O 1
ATOM 3732 N N . THR B 1 162 ? 3.038 8.842 -6.017 1.00 5.95 199 THR B N 1
ATOM 3733 C CA . THR B 1 162 ? 2.117 7.838 -5.513 1.00 5.98 199 THR B CA 1
ATOM 3734 C C . THR B 1 162 ? 0.832 7.792 -6.351 1.00 5.70 199 THR B C 1
ATOM 3735 O O . THR B 1 162 ? 0.321 6.710 -6.644 1.00 6.03 199 THR B O 1
ATOM 3739 N N . ALA B 1 163 ? 0.342 8.954 -6.784 1.00 5.49 200 ALA B N 1
ATOM 3740 C CA . ALA B 1 163 ? -0.849 9.018 -7.638 1.00 5.43 200 ALA B CA 1
ATOM 3741 C C . ALA B 1 163 ? -0.602 8.322 -8.983 1.00 5.37 200 ALA B C 1
ATOM 3742 O O . ALA B 1 163 ? -1.480 7.595 -9.482 1.00 5.29 200 ALA B O 1
ATOM 3744 N N . LEU B 1 164 ? 0.586 8.525 -9.569 1.00 5.53 201 LEU B N 1
ATOM 3745 C CA . LEU B 1 164 ? 0.922 7.902 -10.868 1.00 5.67 201 LEU B CA 1
ATOM 3746 C C . LEU B 1 164 ? 0.974 6.383 -10.680 1.00 5.76 201 LEU B C 1
ATOM 3747 O O . LEU B 1 164 ? 0.390 5.614 -11.498 1.00 5.94 201 LEU B O 1
ATOM 3752 N N . ASN B 1 165 ? 1.653 5.956 -9.610 1.00 5.40 202 ASN B N 1
ATOM 3753 C CA . ASN B 1 165 ? 1.725 4.540 -9.214 1.00 5.30 202 ASN B CA 1
ATOM 3754 C C . ASN B 1 165 ? 0.310 3.947 -9.138 1.00 5.25 202 ASN B C 1
ATOM 3755 O O . ASN B 1 165 ? 0.003 2.852 -9.710 1.00 4.86 202 ASN B O 1
ATOM 3760 N N . ASN B 1 166 ? -0.574 4.652 -8.450 1.00 5.10 203 ASN B N 1
ATOM 3761 C CA . ASN B 1 166 ? -1.872 4.158 -8.155 1.00 5.26 203 ASN B CA 1
ATOM 3762 C C . ASN B 1 166 ? -2.721 4.112 -9.427 1.00 5.38 203 ASN B C 1
ATOM 3763 O O . ASN B 1 166 ? -3.513 3.190 -9.583 1.00 5.32 203 ASN B O 1
ATOM 3768 N N . ALA B 1 167 ? -2.538 5.071 -10.334 1.00 5.62 204 ALA B N 1
ATOM 3769 C CA . ALA B 1 167 ? -3.261 5.039 -11.627 1.00 5.57 204 ALA B CA 1
ATOM 3770 C C . ALA B 1 167 ? -2.857 3.771 -12.395 1.00 5.45 204 ALA B C 1
ATOM 3771 O O . ALA B 1 167 ? -3.684 3.127 -13.043 1.00 5.28 204 ALA B O 1
ATOM 3773 N N . GLY B 1 168 ? -1.569 3.422 -12.324 1.00 5.36 205 GLY B N 1
ATOM 3774 C CA . GLY B 1 168 ? -1.099 2.209 -12.976 1.00 5.47 205 GLY B CA 1
ATOM 3775 C C . GLY B 1 168 ? -1.694 0.962 -12.345 1.00 5.37 205 GLY B C 1
ATOM 3776 O O . GLY B 1 168 ? -2.214 0.061 -13.026 1.00 4.95 205 GLY B O 1
ATOM 3777 N N . TYR B 1 169 ? -1.587 0.898 -11.021 1.00 5.62 206 TYR B N 1
ATOM 3778 C CA . TYR B 1 169 ? -2.100 -0.253 -10.272 1.00 6.06 206 TYR B CA 1
ATOM 3779 C C . TYR B 1 169 ? -3.569 -0.495 -10.625 1.00 6.14 206 TYR B C 1
ATOM 3780 O O . TYR B 1 169 ? -3.973 -1.609 -10.943 1.00 5.74 206 TYR B O 1
ATOM 3789 N N . ASP B 1 170 ? -4.347 0.582 -10.543 1.00 6.47 207 ASP B N 1
ATOM 3790 C CA . ASP B 1 170 ? -5.761 0.522 -10.742 1.00 7.39 207 ASP B CA 1
ATOM 3791 C C . ASP B 1 170 ? -6.089 0.045 -12.166 1.00 6.84 207 ASP B C 1
ATOM 3792 O O . ASP B 1 170 ? -7.073 -0.665 -12.359 1.00 6.45 207 ASP B O 1
ATOM 3797 N N . ALA B 1 171 ? -5.293 0.490 -13.147 1.00 6.64 208 ALA B N 1
ATOM 3798 C CA . ALA B 1 171 ? -5.462 0.128 -14.533 1.00 6.52 208 ALA B CA 1
ATOM 3799 C C . ALA B 1 171 ? -5.223 -1.370 -14.713 1.00 6.32 208 ALA B C 1
ATOM 3800 O O . ALA B 1 171 ? -5.955 -2.057 -15.436 1.00 6.28 208 ALA B O 1
ATOM 3802 N N . VAL B 1 172 ? -4.194 -1.893 -14.051 1.00 6.09 209 VAL B N 1
ATOM 3803 C CA . VAL B 1 172 ? -3.922 -3.323 -14.139 1.00 6.11 209 VAL B CA 1
ATOM 3804 C C . VAL B 1 172 ? -5.126 -4.117 -13.617 1.00 6.35 209 VAL B C 1
ATOM 3805 O O . VAL B 1 172 ? -5.535 -5.122 -14.216 1.00 6.94 209 VAL B O 1
ATOM 3809 N N . LYS B 1 173 ? -5.613 -3.762 -12.424 1.00 6.66 210 LYS B N 1
ATOM 3810 C CA . LYS B 1 173 ? -6.658 -4.530 -11.773 1.00 6.96 210 LYS B CA 1
ATOM 3811 C C . LYS B 1 173 ? -7.955 -4.457 -12.582 1.00 7.02 210 LYS B C 1
ATOM 3812 O O . LYS B 1 173 ? -8.731 -5.426 -12.561 1.00 6.90 210 LYS B O 1
ATOM 3818 N N . ALA B 1 174 ? -8.151 -3.337 -13.290 1.00 7.25 211 ALA B N 1
ATOM 3819 C CA . ALA B 1 174 ? -9.329 -3.090 -14.111 1.00 7.52 211 ALA B CA 1
ATOM 3820 C C . ALA B 1 174 ? -9.471 -4.176 -15.174 1.00 7.86 211 ALA B C 1
ATOM 3821 O O . ALA B 1 174 ? -10.598 -4.625 -15.449 1.00 7.91 211 ALA B O 1
ATOM 3823 N N . ILE B 1 175 ? -8.342 -4.576 -15.766 1.00 7.72 212 ILE B N 1
ATOM 3824 C CA . ILE B 1 175 ? -8.322 -5.534 -16.864 1.00 8.57 212 ILE B CA 1
ATOM 3825 C C . ILE B 1 175 ? -7.917 -6.926 -16.372 1.00 9.26 212 ILE B C 1
ATOM 3826 O O . ILE B 1 175 ? -8.459 -7.906 -16.828 1.00 9.96 212 ILE B O 1
ATOM 3831 N N . CYS B 1 176 ? -6.937 -7.008 -15.466 1.00 8.73 213 CYS B N 1
ATOM 3832 C CA . CYS B 1 176 ? -6.408 -8.294 -14.970 1.00 8.73 213 CYS B CA 1
ATOM 3833 C C . CYS B 1 176 ? -6.444 -8.302 -13.447 1.00 8.16 213 CYS B C 1
ATOM 3834 O O . CYS B 1 176 ? -5.422 -8.103 -12.796 1.00 7.37 213 CYS B O 1
ATOM 3837 N N . PRO B 1 177 ? -7.626 -8.534 -12.857 1.00 8.27 214 PRO B N 1
ATOM 3838 C CA . PRO B 1 177 ? -7.787 -8.461 -11.407 1.00 8.95 214 PRO B CA 1
ATOM 3839 C C . PRO B 1 177 ? -6.895 -9.392 -10.586 1.00 9.66 214 PRO B C 1
ATOM 3840 O O . PRO B 1 177 ? -6.725 -9.133 -9.388 1.00 10.23 214 PRO B O 1
ATOM 3844 N N . ASP B 1 178 ? -6.388 -10.476 -11.190 1.00 9.97 215 ASP B N 1
ATOM 3845 C CA . ASP B 1 178 ? -5.561 -11.456 -10.489 1.00 10.54 215 ASP B CA 1
ATOM 3846 C C . ASP B 1 178 ? -4.062 -11.191 -10.712 1.00 9.52 215 ASP B C 1
ATOM 3847 O O . ASP B 1 178 ? -3.213 -11.841 -10.102 1.00 8.70 215 ASP B O 1
ATOM 3852 N N . ALA B 1 179 ? -3.727 -10.208 -11.551 1.00 8.20 216 ALA B N 1
ATOM 3853 C CA . ALA B 1 179 ? -2.346 -9.915 -11.852 1.00 8.15 216 ALA B CA 1
ATOM 3854 C C . ALA B 1 179 ? -1.671 -9.330 -10.606 1.00 7.82 216 ALA B C 1
ATOM 3855 O O . ALA B 1 179 ? -2.247 -8.477 -9.958 1.00 7.63 216 ALA B O 1
ATOM 3857 N N . LYS B 1 180 ? -0.444 -9.763 -10.304 1.00 7.56 217 LYS B N 1
ATOM 3858 C CA . LYS B 1 180 ? 0.300 -9.176 -9.198 1.00 7.33 217 LYS B CA 1
ATOM 3859 C C . LYS B 1 180 ? 1.067 -7.968 -9.720 1.00 6.44 217 LYS B C 1
ATOM 3860 O O . LYS B 1 180 ? 1.810 -8.092 -10.639 1.00 6.44 217 LYS B O 1
ATOM 3866 N N . VAL B 1 181 ? 0.858 -6.812 -9.101 1.00 5.58 218 VAL B N 1
ATOM 3867 C CA . VAL B 1 181 ? 1.500 -5.575 -9.495 1.00 5.45 218 VAL B CA 1
ATOM 3868 C C . VAL B 1 181 ? 2.792 -5.359 -8.696 1.00 5.07 218 VAL B C 1
ATOM 3869 O O . VAL B 1 181 ? 2.797 -5.371 -7.425 1.00 5.01 218 VAL B O 1
ATOM 3873 N N . ILE B 1 182 ? 3.874 -5.136 -9.456 1.00 4.86 219 ILE B N 1
ATOM 3874 C CA . ILE B 1 182 ? 5.254 -4.997 -8.974 1.00 4.70 219 ILE B CA 1
ATOM 3875 C C . ILE B 1 182 ? 5.704 -3.541 -9.118 1.00 4.54 219 ILE B C 1
ATOM 3876 O O . ILE B 1 182 ? 5.492 -2.916 -10.164 1.00 4.34 219 ILE B O 1
ATOM 3881 N N . VAL B 1 183 ? 6.321 -3.029 -8.048 1.00 4.38 220 VAL B N 1
ATOM 3882 C CA . VAL B 1 183 ? 7.133 -1.836 -8.090 1.00 4.47 220 VAL B CA 1
ATOM 3883 C C . VAL B 1 183 ? 8.581 -2.304 -8.010 1.00 4.51 220 VAL B C 1
ATOM 3884 O O . VAL B 1 183 ? 8.986 -2.945 -6.993 1.00 4.31 220 VAL B O 1
ATOM 3888 N N . HIS B 1 184 ? 9.338 -1.986 -9.068 1.00 4.55 221 HIS B N 1
ATOM 3889 C CA . HIS B 1 184 ? 10.660 -2.551 -9.343 1.00 4.52 221 HIS B CA 1
ATOM 3890 C C . HIS B 1 184 ? 11.712 -1.446 -9.219 1.00 4.65 221 HIS B C 1
ATOM 3891 O O . HIS B 1 184 ? 11.666 -0.428 -9.963 1.00 4.35 221 HIS B O 1
ATOM 3898 N N . LEU B 1 185 ? 12.653 -1.648 -8.305 1.00 4.73 222 LEU B N 1
ATOM 3899 C CA . LEU B 1 185 ? 13.828 -0.783 -8.178 1.00 5.33 222 LEU B CA 1
ATOM 3900 C C . LEU B 1 185 ? 15.099 -1.522 -8.630 1.00 5.68 222 LEU B C 1
ATOM 3901 O O . LEU B 1 185 ? 15.158 -2.746 -8.665 1.00 6.05 222 LEU B O 1
ATOM 3906 N N . ASP B 1 186 ? 16.152 -0.755 -8.944 1.00 6.31 223 ASP B N 1
ATOM 3907 C CA . ASP B 1 186 ? 17.476 -1.309 -9.168 1.00 7.03 223 ASP B CA 1
ATOM 3908 C C . ASP B 1 186 ? 18.149 -1.598 -7.814 1.00 6.82 223 ASP B C 1
ATOM 3909 O O . ASP B 1 186 ? 17.535 -1.442 -6.750 1.00 6.43 223 ASP B O 1
ATOM 3914 N N . ALA B 1 187 ? 19.422 -2.012 -7.881 1.00 6.86 224 ALA B N 1
ATOM 3915 C CA . ALA B 1 187 ? 20.337 -2.111 -6.725 1.00 6.98 224 ALA B CA 1
ATOM 3916 C C . ALA B 1 187 ? 19.659 -2.849 -5.561 1.00 6.81 224 ALA B C 1
ATOM 3917 O O . ALA B 1 187 ? 19.459 -2.309 -4.479 1.00 6.34 224 ALA B O 1
ATOM 3919 N N . GLY B 1 188 ? 19.355 -4.131 -5.770 1.00 7.23 225 GLY B N 1
ATOM 3920 C CA . GLY B 1 188 ? 18.674 -4.935 -4.746 1.00 7.59 225 GLY B CA 1
ATOM 3921 C C . GLY B 1 188 ? 19.514 -5.093 -3.478 1.00 8.45 225 GLY B C 1
ATOM 3922 O O . GLY B 1 188 ? 19.018 -5.529 -2.463 1.00 9.55 225 GLY B O 1
ATOM 3923 N N . ASN B 1 189 ? 20.795 -4.727 -3.558 1.00 9.66 226 ASN B N 1
ATOM 3924 C CA . ASN B 1 189 ? 21.766 -4.846 -2.474 1.00 9.96 226 ASN B CA 1
ATOM 3925 C C . ASN B 1 189 ? 21.606 -3.704 -1.468 1.00 11.52 226 ASN B C 1
ATOM 3926 O O . ASN B 1 189 ? 22.161 -3.809 -0.351 1.00 10.97 226 ASN B O 1
ATOM 3931 N N . ASP B 1 190 ? 20.894 -2.626 -1.853 1.00 11.99 227 ASP B N 1
ATOM 3932 C CA . ASP B 1 190 ? 20.962 -1.334 -1.110 1.00 13.07 227 ASP B CA 1
ATOM 3933 C C . ASP B 1 190 ? 19.609 -1.012 -0.462 1.00 11.15 227 ASP B C 1
ATOM 3934 O O . ASP B 1 190 ? 18.695 -0.504 -1.118 1.00 10.63 227 ASP B O 1
ATOM 3939 N N . GLN B 1 191 ? 19.510 -1.236 0.856 1.00 10.27 228 GLN B N 1
ATOM 3940 C CA . GLN B 1 191 ? 18.221 -1.089 1.582 1.00 10.10 228 GLN B CA 1
ATOM 3941 C C . GLN B 1 191 ? 17.721 0.363 1.501 1.00 9.44 228 GLN B C 1
ATOM 3942 O O . GLN B 1 191 ? 16.570 0.592 1.501 1.00 7.79 228 GLN B O 1
ATOM 3948 N N . TRP B 1 192 ? 18.659 1.310 1.432 1.00 9.94 229 TRP B N 1
ATOM 3949 C CA . TRP B 1 192 ? 18.426 2.735 1.448 1.00 11.35 229 TRP B CA 1
ATOM 3950 C C . TRP B 1 192 ? 17.339 3.163 0.459 1.00 10.50 229 TRP B C 1
ATOM 3951 O O . TRP B 1 192 ? 16.413 3.894 0.842 1.00 9.41 229 TRP B O 1
ATOM 3962 N N . VAL B 1 193 ? 17.483 2.753 -0.807 1.00 9.22 230 VAL B N 1
ATOM 3963 C CA . VAL B 1 193 ? 16.591 3.237 -1.835 1.00 8.55 230 VAL B CA 1
ATOM 3964 C C . VAL B 1 193 ? 15.228 2.541 -1.757 1.00 7.59 230 VAL B C 1
ATOM 3965 O O . VAL B 1 193 ? 14.273 3.092 -2.289 1.00 7.47 230 VAL B O 1
ATOM 3969 N N . TYR B 1 194 ? 15.151 1.358 -1.118 1.00 6.84 231 TYR B N 1
ATOM 3970 C CA . TYR B 1 194 ? 13.885 0.631 -0.880 1.00 6.46 231 TYR B CA 1
ATOM 3971 C C . TYR B 1 194 ? 13.145 1.320 0.256 1.00 6.72 231 TYR B C 1
ATOM 3972 O O . TYR B 1 194 ? 11.952 1.612 0.151 1.00 6.80 231 TYR B O 1
ATOM 3981 N N . ASN B 1 195 ? 13.881 1.678 1.301 1.00 7.18 232 ASN B N 1
ATOM 3982 C CA . ASN B 1 195 ? 13.299 2.482 2.388 1.00 7.67 232 ASN B CA 1
ATOM 3983 C C . ASN B 1 195 ? 12.678 3.742 1.794 1.00 7.78 232 ASN B C 1
ATOM 3984 O O . ASN B 1 195 ? 11.557 4.060 2.115 1.00 7.72 232 ASN B O 1
ATOM 3989 N N . ARG B 1 196 ? 13.423 4.446 0.938 1.00 7.99 233 ARG B N 1
ATOM 3990 C CA . ARG B 1 196 ? 12.982 5.700 0.450 1.00 8.10 233 ARG B CA 1
ATOM 3991 C C . ARG B 1 196 ? 11.642 5.533 -0.291 1.00 7.29 233 ARG B C 1
ATOM 3992 O O . ARG B 1 196 ? 10.673 6.255 -0.037 1.00 6.46 233 ARG B O 1
ATOM 4000 N N . MET B 1 197 ? 11.594 4.576 -1.214 1.00 6.80 234 MET B N 1
ATOM 4001 C CA . MET B 1 197 ? 10.467 4.427 -2.119 1.00 6.73 234 MET B CA 1
ATOM 4002 C C . MET B 1 197 ? 9.236 3.923 -1.378 1.00 6.19 234 MET B C 1
ATOM 4003 O O . MET B 1 197 ? 8.158 4.433 -1.566 1.00 6.20 234 MET B O 1
ATOM 4008 N N . PHE B 1 198 ? 9.405 2.869 -0.574 1.00 6.02 235 PHE B N 1
ATOM 4009 C CA . PHE B 1 198 ? 8.298 2.162 -0.002 1.00 6.07 235 PHE B CA 1
ATOM 4010 C C . PHE B 1 198 ? 7.765 2.899 1.230 1.00 6.35 235 PHE B C 1
ATOM 4011 O O . PHE B 1 198 ? 6.597 2.800 1.497 1.00 6.27 235 PHE B O 1
ATOM 4019 N N . ASP B 1 199 ? 8.596 3.677 1.918 1.00 7.13 236 ASP B N 1
ATOM 4020 C CA . ASP B 1 199 ? 8.090 4.666 2.889 1.00 7.92 236 ASP B CA 1
ATOM 4021 C C . ASP B 1 199 ? 7.211 5.718 2.194 1.00 7.77 236 ASP B C 1
ATOM 4022 O O . ASP B 1 199 ? 6.224 6.097 2.743 1.00 7.80 236 ASP B O 1
ATOM 4027 N N . ILE B 1 200 ? 7.583 6.194 1.007 1.00 7.66 237 ILE B N 1
ATOM 4028 C CA . ILE B 1 200 ? 6.699 7.114 0.280 1.00 7.99 237 ILE B CA 1
ATOM 4029 C C . ILE B 1 200 ? 5.345 6.451 0.009 1.00 7.87 237 ILE B C 1
ATOM 4030 O O . ILE B 1 200 ? 4.310 7.034 0.264 1.00 7.60 237 ILE B O 1
ATOM 4035 N N . LEU B 1 201 ? 5.352 5.252 -0.564 1.00 8.07 238 LEU B N 1
ATOM 4036 C CA . LEU B 1 201 ? 4.124 4.614 -0.923 1.00 8.82 238 LEU B CA 1
ATOM 4037 C C . LEU B 1 201 ? 3.309 4.299 0.344 1.00 9.90 238 LEU B C 1
ATOM 4038 O O . LEU B 1 201 ? 2.085 4.475 0.351 1.00 9.53 238 LEU B O 1
ATOM 4043 N N . GLN B 1 202 ? 3.962 3.882 1.433 1.00 10.40 239 GLN B N 1
ATOM 4044 C CA . GLN B 1 202 ? 3.218 3.639 2.740 1.00 12.14 239 GLN B CA 1
ATOM 4045 C C . GLN B 1 202 ? 2.547 4.933 3.238 1.00 10.69 239 GLN B C 1
ATOM 4046 O O . GLN B 1 202 ? 1.400 4.928 3.589 1.00 11.28 239 GLN B O 1
ATOM 4052 N N . ALA B 1 203 ? 3.269 6.040 3.261 1.00 10.49 240 ALA B N 1
ATOM 4053 C CA . ALA B 1 203 ? 2.747 7.287 3.809 1.00 10.42 240 ALA B CA 1
ATOM 4054 C C . ALA B 1 203 ? 1.606 7.864 2.965 1.00 10.35 240 ALA B C 1
ATOM 4055 O O . ALA B 1 203 ? 0.975 8.807 3.419 1.00 11.59 240 ALA B O 1
ATOM 4057 N N . ASN B 1 204 ? 1.436 7.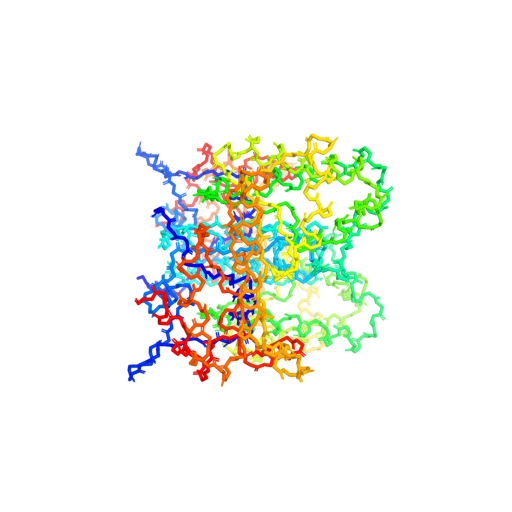419 1.710 1.00 9.50 241 ASN B N 1
ATOM 4058 C CA . ASN B 1 204 ? 0.585 8.128 0.765 1.00 9.08 241 ASN B CA 1
ATOM 4059 C C . ASN B 1 204 ? -0.472 7.193 0.152 1.00 9.00 241 ASN B C 1
ATOM 4060 O O . ASN B 1 204 ? -1.207 7.597 -0.716 1.00 9.08 241 ASN B O 1
ATOM 4065 N N . GLY B 1 205 ? -0.616 5.992 0.693 1.00 8.53 242 GLY B N 1
ATOM 4066 C CA . GLY B 1 205 ? -1.628 5.066 0.232 1.00 8.73 242 GLY B CA 1
ATOM 4067 C C . GLY B 1 205 ? -1.277 4.449 -1.111 1.00 8.10 242 GLY B C 1
ATOM 4068 O O . GLY B 1 205 ? -2.165 4.112 -1.901 1.00 8.18 242 GLY B O 1
ATOM 4069 N N . GLY B 1 206 ? 0.018 4.232 -1.328 1.00 7.69 243 GLY B N 1
ATOM 4070 C CA . GLY B 1 206 ? 0.512 3.594 -2.535 1.00 7.96 243 GLY B CA 1
ATOM 4071 C C . GLY B 1 206 ? 0.102 2.137 -2.587 1.00 8.11 243 GLY B C 1
ATOM 4072 O O . GLY B 1 206 ? 0.220 1.408 -1.591 1.00 8.49 243 GLY B O 1
ATOM 4073 N N . LYS B 1 207 ? -0.294 1.673 -3.770 1.00 7.79 244 LYS B N 1
ATOM 4074 C CA . LYS B 1 207 ? -0.788 0.331 -3.866 1.00 7.89 244 LYS B CA 1
ATOM 4075 C C . LYS B 1 207 ? 0.190 -0.487 -4.703 1.00 7.21 244 LYS B C 1
ATOM 4076 O O . LYS B 1 207 ? 0.609 -0.052 -5.782 1.00 6.57 244 LYS B O 1
ATOM 4082 N N . TYR B 1 208 ? 0.578 -1.657 -4.173 1.00 6.46 245 TYR B N 1
ATOM 4083 C CA . TYR B 1 208 ? 1.443 -2.570 -4.890 1.00 6.53 245 TYR B CA 1
ATOM 4084 C C . TYR B 1 208 ? 1.301 -3.941 -4.216 1.00 6.27 245 TYR B C 1
ATOM 4085 O O . TYR B 1 208 ? 1.022 -4.020 -3.055 1.00 6.47 245 TYR B O 1
ATOM 4094 N N . ASP B 1 209 ? 1.534 -5.005 -4.955 1.00 6.16 246 ASP B N 1
ATOM 4095 C CA . ASP B 1 209 ? 1.404 -6.344 -4.416 1.00 5.87 246 ASP B CA 1
ATOM 4096 C C . ASP B 1 209 ? 2.765 -6.969 -4.117 1.00 6.15 246 ASP B C 1
ATOM 4097 O O . ASP B 1 209 ? 2.830 -7.903 -3.318 1.00 6.28 246 ASP B O 1
ATOM 4102 N N . MET B 1 210 ? 3.838 -6.493 -4.764 1.00 6.11 247 MET B N 1
ATOM 4103 C CA . MET B 1 210 ? 5.139 -7.171 -4.755 1.00 6.38 247 MET B CA 1
ATOM 4104 C C . MET B 1 210 ? 6.256 -6.149 -4.999 1.00 6.02 247 MET B C 1
ATOM 4105 O O . MET B 1 210 ? 6.092 -5.175 -5.743 1.00 5.73 247 MET B O 1
ATOM 4110 N N . ILE B 1 211 ? 7.392 -6.375 -4.344 1.00 5.61 248 ILE B N 1
ATOM 4111 C CA . ILE B 1 211 ? 8.586 -5.544 -4.506 1.00 5.50 248 ILE B CA 1
ATOM 4112 C C . ILE B 1 211 ? 9.501 -6.269 -5.492 1.00 5.49 248 ILE B C 1
ATOM 4113 O O . ILE B 1 211 ? 9.819 -7.430 -5.296 1.00 5.38 248 ILE B O 1
ATOM 4118 N N . GLY B 1 212 ? 9.894 -5.581 -6.569 1.00 5.53 249 GLY B N 1
ATOM 4119 C CA . GLY B 1 212 ? 10.836 -6.100 -7.537 1.00 5.67 249 GLY B CA 1
ATOM 4120 C C . GLY B 1 212 ? 12.229 -5.530 -7.327 1.00 5.84 249 GLY B C 1
ATOM 4121 O O . GLY B 1 212 ? 12.401 -4.335 -6.975 1.00 5.77 249 GLY B O 1
ATOM 4122 N N . MET B 1 213 ? 13.239 -6.357 -7.582 1.00 6.12 250 MET B N 1
ATOM 4123 C CA . MET B 1 213 ? 14.632 -5.933 -7.460 1.00 6.86 250 MET B CA 1
ATOM 4124 C C . MET B 1 213 ? 15.405 -6.352 -8.705 1.00 6.76 250 MET B C 1
ATOM 4125 O O . MET B 1 213 ? 15.120 -7.404 -9.265 1.00 7.09 250 MET B O 1
ATOM 4130 N N . SER B 1 214 ? 16.378 -5.524 -9.101 1.00 6.45 251 SER B N 1
ATOM 4131 C CA . SER B 1 214 ? 17.453 -5.914 -10.018 1.00 6.51 251 SER B CA 1
ATOM 4132 C C . SER B 1 214 ? 18.672 -6.319 -9.196 1.00 6.65 251 SER B C 1
ATOM 4133 O O . SER B 1 214 ? 18.959 -5.669 -8.187 1.00 7.00 251 SER B O 1
ATOM 4136 N N . LEU B 1 215 ? 19.416 -7.337 -9.649 1.00 6.50 252 LEU B N 1
ATOM 4137 C CA . LEU B 1 215 ? 20.700 -7.693 -9.083 1.00 6.42 252 LEU B CA 1
ATOM 4138 C C . LEU B 1 215 ? 21.690 -7.997 -10.209 1.00 6.23 252 LEU B C 1
ATOM 4139 O O . LEU B 1 215 ? 21.580 -9.013 -10.885 1.00 6.13 252 LEU B O 1
ATOM 4144 N N . TYR B 1 216 ? 22.622 -7.067 -10.401 1.00 5.99 253 TYR B N 1
ATOM 4145 C CA . TYR B 1 216 ? 23.783 -7.214 -11.257 1.00 6.33 253 TYR B CA 1
ATOM 4146 C C . TYR B 1 216 ? 25.036 -6.926 -10.428 1.00 6.51 253 TYR B C 1
ATOM 4147 O O . TYR B 1 216 ? 25.482 -5.782 -10.325 1.00 7.45 253 TYR B O 1
ATOM 4156 N N . PRO B 1 217 ? 25.629 -7.941 -9.781 1.00 6.47 254 PRO B N 1
ATOM 4157 C CA . PRO B 1 217 ? 26.610 -7.671 -8.732 1.00 6.59 254 PRO B CA 1
ATOM 4158 C C . PRO B 1 217 ? 28.067 -7.583 -9.194 1.00 6.78 254 PRO B C 1
ATOM 4159 O O . PRO B 1 217 ? 28.903 -7.131 -8.436 1.00 6.92 254 PRO B O 1
ATOM 4163 N N . TYR B 1 218 ? 28.367 -8.002 -10.422 1.00 7.15 255 TYR B N 1
ATOM 4164 C CA . TYR B 1 218 ? 29.765 -8.131 -10.872 1.00 7.86 255 TYR B CA 1
ATOM 4165 C C . TYR B 1 218 ? 30.520 -6.795 -10.895 1.00 7.77 255 TYR B C 1
ATOM 4166 O O . TYR B 1 218 ? 31.727 -6.801 -10.742 1.00 6.87 255 TYR B O 1
ATOM 4175 N N . TRP B 1 219 ? 29.821 -5.663 -11.068 1.00 8.13 256 TRP B N 1
ATOM 4176 C CA . TRP B 1 219 ? 30.474 -4.345 -11.015 1.00 9.16 256 TRP B CA 1
ATOM 4177 C C . TRP B 1 219 ? 31.359 -4.207 -9.767 1.00 8.85 256 TRP B C 1
ATOM 4178 O O . TRP B 1 219 ? 32.334 -3.504 -9.800 1.00 8.50 256 TRP B O 1
ATOM 4189 N N . ALA B 1 220 ? 30.998 -4.852 -8.657 1.00 8.84 257 ALA B N 1
ATOM 4190 C CA . ALA B 1 220 ? 31.762 -4.671 -7.416 1.00 9.10 257 ALA B CA 1
ATOM 4191 C C . ALA B 1 220 ? 33.109 -5.388 -7.503 1.00 9.37 257 ALA B C 1
ATOM 4192 O O . ALA B 1 220 ? 34.072 -4.982 -6.875 1.00 9.17 257 ALA B O 1
ATOM 4194 N N . GLU B 1 221 ? 33.155 -6.482 -8.260 1.00 10.29 258 GLU B N 1
ATOM 4195 C CA . GLU B 1 221 ? 34.394 -7.157 -8.571 1.00 11.91 258 GLU B CA 1
ATOM 4196 C C . GLU B 1 221 ? 35.279 -6.226 -9.413 1.00 11.54 258 GLU B C 1
ATOM 4197 O O . GLU B 1 221 ? 36.475 -6.043 -9.147 1.00 10.91 258 GLU B O 1
ATOM 4203 N N . GLN B 1 222 ? 34.664 -5.635 -10.444 1.00 10.77 259 GLN B N 1
ATOM 4204 C CA . GLN B 1 222 ? 35.353 -4.756 -11.369 1.00 11.08 259 GLN B CA 1
ATOM 4205 C C . GLN B 1 222 ? 35.827 -3.478 -10.665 1.00 12.11 259 GLN B C 1
ATOM 4206 O O . GLN B 1 222 ? 36.892 -2.999 -10.995 1.00 11.83 259 GLN B O 1
ATOM 4212 N N . GLU B 1 223 ? 35.038 -2.912 -9.743 1.00 13.82 260 GLU B N 1
ATOM 4213 C CA . GLU B 1 223 ? 35.428 -1.662 -9.066 1.00 16.50 260 GLU B CA 1
ATOM 4214 C C . GLU B 1 223 ? 36.225 -1.976 -7.794 1.00 18.96 260 GLU B C 1
ATOM 4215 O O . GLU B 1 223 ? 36.535 -1.061 -7.025 1.00 20.63 260 GLU B O 1
ATOM 4221 N N . GLY B 1 224 ? 36.580 -3.252 -7.591 1.00 19.64 261 GLY B N 1
ATOM 4222 C CA . GLY B 1 224 ? 37.416 -3.706 -6.444 1.00 22.37 261 GLY B CA 1
ATOM 4223 C C . GLY B 1 224 ? 36.843 -3.294 -5.089 1.00 23.96 261 GLY B C 1
ATOM 4224 O O . GLY B 1 224 ? 37.600 -2.911 -4.176 1.00 26.17 261 GLY B O 1
ATOM 4225 N N . LYS B 1 225 ? 35.512 -3.383 -4.946 1.00 22.31 262 LYS B N 1
ATOM 4226 C CA . LYS B 1 225 ? 34.810 -3.034 -3.720 1.00 22.50 262 LYS B CA 1
ATOM 4227 C C . LYS B 1 225 ? 35.001 -4.177 -2.720 1.00 21.73 262 LYS B C 1
ATOM 4228 O O . LYS B 1 225 ? 35.039 -5.335 -3.087 1.00 18.80 262 LYS B O 1
ATOM 4234 N N . THR B 1 226 ? 35.110 -3.832 -1.440 1.00 21.71 263 THR B N 1
ATOM 4235 C CA . THR B 1 226 ? 35.419 -4.831 -0.408 1.00 20.57 263 THR B CA 1
ATOM 4236 C C . THR B 1 226 ? 34.411 -5.977 -0.543 1.00 18.29 263 THR B C 1
ATOM 4237 O O . THR B 1 226 ? 33.217 -5.720 -0.485 1.00 17.34 263 THR B O 1
ATOM 4241 N N . GLY B 1 227 ? 34.918 -7.196 -0.781 1.00 16.11 264 GLY B N 1
ATOM 4242 C CA . GLY B 1 227 ? 34.126 -8.440 -0.797 1.00 15.03 264 GLY B CA 1
ATOM 4243 C C . GLY B 1 227 ? 33.508 -8.752 -2.155 1.00 13.75 264 GLY B C 1
ATOM 4244 O O . GLY B 1 227 ? 32.857 -9.778 -2.327 1.00 13.59 264 GLY B O 1
ATOM 4245 N N . GLY B 1 228 ? 33.676 -7.859 -3.126 1.00 12.05 265 GLY B N 1
ATOM 4246 C CA . GLY B 1 228 ? 33.380 -8.216 -4.496 1.00 11.52 265 GLY B CA 1
ATOM 4247 C C . GLY B 1 228 ? 31.896 -8.476 -4.751 1.00 10.38 265 GLY B C 1
ATOM 4248 O O . GLY B 1 228 ? 31.021 -7.953 -4.074 1.00 9.33 265 GLY B O 1
ATOM 4249 N N . TRP B 1 229 ? 31.619 -9.269 -5.785 1.00 10.68 266 TRP B N 1
ATOM 4250 C CA . TRP B 1 229 ? 30.238 -9.533 -6.195 1.00 10.37 266 TRP B CA 1
ATOM 4251 C C . TRP B 1 229 ? 29.517 -10.385 -5.150 1.00 9.89 266 TRP B C 1
ATOM 4252 O O . TRP B 1 229 ? 28.355 -10.194 -4.949 1.00 8.54 266 TRP B O 1
ATOM 4263 N N . LEU B 1 230 ? 30.226 -11.297 -4.457 1.00 10.38 267 LEU B N 1
ATOM 4264 C CA . LEU B 1 230 ? 29.628 -12.115 -3.390 1.00 11.02 267 LEU B CA 1
ATOM 4265 C C . LEU B 1 230 ? 28.914 -11.233 -2.355 1.00 10.81 267 LEU B C 1
ATOM 4266 O O . LEU B 1 230 ? 27.824 -11.535 -1.927 1.00 10.70 267 LEU B O 1
ATOM 4271 N N . LYS B 1 231 ? 29.554 -10.152 -1.928 1.00 10.97 268 LYS B N 1
ATOM 4272 C CA . LYS B 1 231 ? 29.015 -9.308 -0.854 1.00 11.51 268 LYS B CA 1
ATOM 4273 C C . LYS B 1 231 ? 27.783 -8.527 -1.323 1.00 10.55 268 LYS B C 1
ATOM 4274 O O . LYS B 1 231 ? 26.908 -8.259 -0.534 1.00 10.64 268 LYS B O 1
ATOM 4280 N N . VAL B 1 232 ? 27.747 -8.121 -2.591 1.00 9.66 269 VAL B N 1
ATOM 4281 C CA . VAL B 1 232 ? 26.596 -7.445 -3.141 1.00 8.79 269 VAL B CA 1
ATOM 4282 C C . VAL B 1 232 ? 25.391 -8.399 -3.129 1.00 8.56 269 VAL B C 1
ATOM 4283 O O . VAL B 1 232 ? 24.280 -8.007 -2.740 1.00 7.84 269 VAL B O 1
ATOM 4287 N N . ALA B 1 233 ? 25.618 -9.651 -3.548 1.00 8.40 270 ALA B N 1
ATOM 4288 C CA . ALA B 1 233 ? 24.639 -10.711 -3.471 1.00 8.69 270 ALA B CA 1
ATOM 4289 C C . ALA B 1 233 ? 24.158 -10.919 -2.026 1.00 8.99 270 ALA B C 1
ATOM 4290 O O . ALA B 1 233 ? 22.961 -10.928 -1.786 1.00 9.18 270 ALA B O 1
ATOM 4292 N N . ASP B 1 234 ? 25.093 -11.049 -1.080 1.00 9.30 271 ASP B N 1
ATOM 4293 C CA . ASP B 1 234 ? 24.795 -11.170 0.347 1.00 10.71 271 ASP B CA 1
ATOM 4294 C C . ASP B 1 234 ? 23.951 -9.981 0.862 1.00 9.98 271 ASP B C 1
ATOM 4295 O O . ASP B 1 234 ? 22.982 -10.172 1.586 1.00 9.66 271 ASP B O 1
ATOM 4300 N N . ASP B 1 235 ? 24.298 -8.752 0.479 1.00 10.27 272 ASP B N 1
ATOM 4301 C CA . ASP B 1 235 ? 23.532 -7.567 0.877 1.00 10.47 272 ASP B CA 1
ATOM 4302 C C . ASP B 1 235 ? 22.115 -7.608 0.258 1.00 9.36 272 ASP B C 1
ATOM 4303 O O . ASP B 1 235 ? 21.145 -7.144 0.869 1.00 8.06 272 ASP B O 1
ATOM 4308 N N . CYS B 1 236 ? 21.981 -8.160 -0.959 1.00 8.48 273 CYS B N 1
ATOM 4309 C CA . CYS B 1 236 ? 20.655 -8.330 -1.579 1.00 8.43 273 CYS B CA 1
ATOM 4310 C C . CYS B 1 236 ? 19.798 -9.308 -0.754 1.00 8.02 273 CYS B C 1
ATOM 4311 O O . CYS B 1 236 ? 18.679 -9.038 -0.461 1.00 7.20 273 CYS B O 1
ATOM 4314 N N . ILE B 1 237 ? 20.378 -10.431 -0.347 1.00 8.37 274 ILE B N 1
ATOM 4315 C CA . ILE B 1 237 ? 19.704 -11.383 0.528 1.00 9.13 274 ILE B CA 1
ATOM 4316 C C . ILE B 1 237 ? 19.226 -10.693 1.824 1.00 8.55 274 ILE B C 1
ATOM 4317 O O . ILE B 1 237 ? 18.103 -10.945 2.289 1.00 8.53 274 ILE B O 1
ATOM 4322 N N . ALA B 1 238 ? 20.058 -9.823 2.404 1.00 8.33 275 ALA B N 1
ATOM 4323 C CA . ALA B 1 238 ? 19.696 -9.100 3.624 1.00 8.10 275 ALA B CA 1
ATOM 4324 C C . ALA B 1 238 ? 18.559 -8.098 3.354 1.00 7.86 275 ALA B C 1
ATOM 4325 O O . ALA B 1 238 ? 17.726 -7.878 4.194 1.00 8.40 275 ALA B O 1
ATOM 4327 N N . ASN B 1 239 ? 18.568 -7.460 2.193 1.00 6.94 276 ASN B N 1
ATOM 4328 C CA . ASN B 1 239 ? 17.564 -6.507 1.860 1.00 6.64 276 ASN B CA 1
ATOM 4329 C C . ASN B 1 239 ? 16.219 -7.204 1.638 1.00 6.41 276 ASN B C 1
ATOM 4330 O O . ASN B 1 239 ? 15.218 -6.655 1.942 1.00 5.82 276 ASN B O 1
ATOM 4335 N N . ILE B 1 240 ? 16.237 -8.389 1.025 1.00 6.73 277 ILE B N 1
ATOM 4336 C CA . ILE B 1 240 ? 15.016 -9.186 0.805 1.00 7.64 277 ILE B CA 1
ATOM 4337 C C . ILE B 1 240 ? 14.350 -9.449 2.169 1.00 8.64 277 ILE B C 1
ATOM 4338 O O . ILE B 1 240 ? 13.155 -9.182 2.366 1.00 8.71 277 ILE B O 1
ATOM 4343 N N . LYS B 1 241 ? 15.121 -9.961 3.135 1.00 9.19 278 LYS B N 1
ATOM 4344 C CA . LYS B 1 241 ? 14.593 -10.181 4.478 1.00 10.78 278 LYS B CA 1
ATOM 4345 C C . LYS B 1 241 ? 14.042 -8.883 5.067 1.00 9.26 278 LYS B C 1
ATOM 4346 O O . LYS B 1 241 ? 12.986 -8.891 5.616 1.00 9.07 278 LYS B O 1
ATOM 4352 N N . HIS B 1 242 ? 14.778 -7.782 4.922 1.00 8.70 279 HIS B N 1
ATOM 4353 C CA . HIS B 1 242 ? 14.406 -6.504 5.452 1.00 8.54 279 HIS B CA 1
ATOM 4354 C C . HIS B 1 242 ? 13.074 -6.014 4.890 1.00 8.18 279 HIS B C 1
ATOM 4355 O O . HIS B 1 242 ? 12.235 -5.606 5.642 1.00 7.48 279 HIS B O 1
ATOM 4362 N N . VAL B 1 243 ? 12.929 -5.963 3.560 1.00 8.02 280 VAL B N 1
ATOM 4363 C CA . VAL B 1 243 ? 11.719 -5.413 2.968 1.00 8.40 280 VAL B CA 1
ATOM 4364 C C . VAL B 1 243 ? 10.507 -6.314 3.250 1.00 9.09 280 VAL B C 1
ATOM 4365 O O . VAL B 1 243 ? 9.390 -5.826 3.437 1.00 8.95 280 VAL B O 1
ATOM 4369 N N . LYS B 1 244 ? 10.700 -7.628 3.318 1.00 10.37 281 LYS B N 1
ATOM 4370 C CA . LYS B 1 244 ? 9.589 -8.496 3.662 1.00 12.14 281 LYS B CA 1
ATOM 4371 C C . LYS B 1 244 ? 9.090 -8.207 5.085 1.00 13.39 281 LYS B C 1
ATOM 4372 O O . LYS B 1 244 ? 7.894 -8.127 5.323 1.00 14.19 281 LYS B O 1
ATOM 4378 N N . GLN B 1 245 ? 10.014 -8.103 6.027 1.00 14.75 282 GLN B N 1
ATOM 4379 C CA . GLN B 1 245 ? 9.705 -7.842 7.428 1.00 17.46 282 GLN B CA 1
ATOM 4380 C C . GLN B 1 245 ? 9.045 -6.457 7.598 1.00 16.76 282 GLN B C 1
ATOM 4381 O O . GLN B 1 245 ? 8.076 -6.302 8.338 1.00 17.39 282 GLN B O 1
ATOM 4387 N N . LYS B 1 246 ? 9.588 -5.439 6.930 1.00 14.97 283 LYS B N 1
ATOM 4388 C CA . LYS B 1 246 ? 9.136 -4.072 7.107 1.00 13.44 283 LYS B CA 1
ATOM 4389 C C . LYS B 1 246 ? 7.818 -3.786 6.367 1.00 12.57 283 LYS B C 1
ATOM 4390 O O . LYS B 1 246 ? 7.005 -3.017 6.893 1.00 12.72 283 LYS B O 1
ATOM 4396 N N . TYR B 1 247 ? 7.636 -4.298 5.136 1.00 11.20 284 TYR B N 1
ATOM 4397 C CA . TYR B 1 247 ? 6.483 -3.932 4.309 1.00 10.43 284 TYR B CA 1
ATOM 4398 C C . TYR B 1 247 ? 5.467 -5.068 4.178 1.00 11.13 284 TYR B C 1
ATOM 4399 O O . TYR B 1 247 ? 4.354 -4.804 3.696 1.00 10.92 284 TYR B O 1
ATOM 4408 N N . ASN B 1 248 ? 5.823 -6.274 4.625 1.00 11.46 285 ASN B N 1
ATOM 4409 C CA . ASN B 1 248 ? 4.965 -7.441 4.570 1.00 13.14 285 ASN B CA 1
ATOM 4410 C C . ASN B 1 248 ? 4.499 -7.678 3.117 1.00 10.85 285 ASN B C 1
ATOM 4411 O O . ASN B 1 248 ? 3.333 -7.853 2.827 1.00 10.09 285 ASN B O 1
ATOM 4416 N N . LYS B 1 249 ? 5.458 -7.655 2.198 1.00 9.70 286 LYS B N 1
ATOM 4417 C CA . LYS B 1 249 ? 5.202 -7.907 0.786 1.00 9.33 286 LYS B CA 1
ATOM 4418 C C . LYS B 1 249 ? 6.200 -8.937 0.299 1.00 8.79 286 LYS B C 1
ATOM 4419 O O . LYS B 1 249 ? 7.336 -8.984 0.779 1.00 10.05 286 LYS B O 1
ATOM 4425 N N . PRO B 1 250 ? 5.812 -9.774 -0.675 1.00 7.55 287 PRO B N 1
ATOM 4426 C CA . PRO B 1 250 ? 6.748 -10.670 -1.331 1.00 7.22 287 PRO B CA 1
ATOM 4427 C C . PRO B 1 250 ? 7.703 -9.921 -2.260 1.00 6.80 287 PRO B C 1
ATOM 4428 O O . PRO B 1 250 ? 7.432 -8.788 -2.654 1.00 6.80 287 PRO B O 1
ATOM 4432 N N . VAL B 1 251 ? 8.791 -10.587 -2.626 1.00 6.60 288 VAL B N 1
ATOM 4433 C CA . VAL B 1 251 ? 9.827 -10.008 -3.440 1.00 6.68 288 VAL B CA 1
ATOM 4434 C C . VAL B 1 251 ? 10.066 -10.876 -4.677 1.00 6.62 288 VAL B C 1
ATOM 4435 O O . VAL B 1 251 ? 10.174 -12.104 -4.601 1.00 6.25 288 VAL B O 1
ATOM 4439 N N . MET B 1 252 ? 10.214 -10.197 -5.813 1.00 6.75 289 MET B N 1
ATOM 4440 C CA . MET B 1 252 ? 10.606 -10.839 -7.067 1.00 7.07 289 MET B CA 1
ATOM 4441 C C . MET B 1 252 ? 11.971 -10.297 -7.517 1.00 6.81 289 MET B C 1
ATOM 4442 O O . MET B 1 252 ? 12.205 -9.081 -7.496 1.00 6.82 289 MET B O 1
ATOM 4447 N N . ILE B 1 253 ? 12.889 -11.173 -7.939 1.00 6.40 290 ILE B N 1
ATOM 4448 C CA . ILE B 1 253 ? 14.074 -10.677 -8.605 1.00 6.49 290 ILE B CA 1
ATOM 4449 C C . ILE B 1 253 ? 13.715 -10.515 -10.083 1.00 6.03 290 ILE B C 1
ATOM 4450 O O . ILE B 1 253 ? 13.712 -11.483 -10.857 1.00 5.87 290 ILE B O 1
ATOM 4455 N N . CYS B 1 254 ? 13.403 -9.273 -10.454 1.00 5.88 291 CYS B N 1
ATOM 4456 C CA . CYS B 1 254 ? 12.873 -8.956 -11.750 1.00 5.94 291 CYS B CA 1
ATOM 4457 C C . CYS B 1 254 ? 13.965 -8.976 -12.811 1.00 5.45 291 CYS B C 1
ATOM 4458 O O . CYS B 1 254 ? 13.658 -9.180 -13.998 1.00 5.08 291 CYS B O 1
ATOM 4461 N N . GLU B 1 255 ? 15.218 -8.750 -12.412 1.00 5.00 292 GLU B N 1
ATOM 4462 C CA . GLU B 1 255 ? 16.373 -8.797 -13.337 1.00 5.22 292 GLU B CA 1
ATOM 4463 C C . GLU B 1 255 ? 17.617 -9.301 -12.593 1.00 5.04 292 GLU B C 1
ATOM 4464 O O . GLU B 1 255 ? 17.930 -8.824 -11.474 1.00 4.60 292 GLU B O 1
ATOM 4470 N N . ILE B 1 256 ? 18.309 -10.247 -13.221 1.00 4.80 293 ILE B N 1
ATOM 4471 C CA . ILE B 1 256 ? 19.600 -10.696 -12.794 1.00 5.17 293 ILE B CA 1
ATOM 4472 C C . ILE B 1 256 ? 20.513 -10.879 -14.034 1.00 5.30 293 ILE B C 1
ATOM 4473 O O . ILE B 1 256 ? 20.061 -11.150 -15.193 1.00 4.89 293 ILE B O 1
ATOM 4478 N N . GLY B 1 257 ? 21.807 -10.666 -13.813 1.00 5.22 294 GLY B N 1
ATOM 4479 C CA . GLY B 1 257 ? 22.783 -10.826 -14.861 1.00 5.86 294 GLY B CA 1
ATOM 4480 C C . GLY B 1 257 ? 24.213 -10.769 -14.356 1.00 6.30 294 GLY B C 1
ATOM 4481 O O . GLY B 1 257 ? 24.523 -10.066 -13.414 1.00 6.13 294 GLY B O 1
ATOM 4482 N N . MET B 1 258 ? 25.060 -11.553 -15.021 1.00 6.80 295 MET B N 1
ATOM 4483 C CA . MET B 1 258 ? 26.511 -11.603 -14.795 1.00 7.66 295 MET B CA 1
ATOM 4484 C C . MET B 1 258 ? 27.190 -11.669 -16.155 1.00 7.80 295 MET B C 1
ATOM 4485 O O . MET B 1 258 ? 26.526 -11.978 -17.162 1.00 6.97 295 MET B O 1
ATOM 4490 N N . PRO B 1 259 ? 28.505 -11.353 -16.247 1.00 7.82 296 PRO B N 1
ATOM 4491 C CA . PRO B 1 259 ? 29.217 -11.444 -17.516 1.00 7.94 296 PRO B CA 1
ATOM 4492 C C . PRO B 1 259 ? 29.036 -12.824 -18.168 1.00 8.10 296 PRO B C 1
ATOM 4493 O O . PRO B 1 259 ? 28.984 -13.878 -17.504 1.00 7.48 296 PRO B O 1
ATOM 4497 N N . TYR B 1 260 ? 28.853 -12.796 -19.487 1.00 8.51 297 TYR B N 1
ATOM 4498 C CA . TYR B 1 260 ? 28.593 -14.023 -20.250 1.00 8.92 297 TYR B CA 1
ATOM 4499 C C . TYR B 1 260 ? 29.754 -15.017 -20.106 1.00 9.66 297 TYR B C 1
ATOM 4500 O O . TYR B 1 260 ? 29.578 -16.222 -20.287 1.00 9.51 297 TYR B O 1
ATOM 4509 N N . ASP B 1 261 ? 30.954 -14.492 -19.825 1.00 10.91 298 ASP B N 1
ATOM 4510 C CA . ASP B 1 261 ? 32.162 -15.311 -19.649 1.00 12.01 298 ASP B CA 1
ATOM 4511 C C . ASP B 1 261 ? 32.488 -15.584 -18.168 1.00 12.30 298 ASP B C 1
ATOM 4512 O O . ASP B 1 261 ? 33.562 -16.059 -17.871 1.00 11.99 298 ASP B O 1
ATOM 4517 N N . GLN B 1 262 ? 31.542 -15.347 -17.263 1.00 11.74 299 GLN B N 1
ATOM 4518 C CA . GLN B 1 262 ? 31.592 -15.801 -15.874 1.00 11.40 299 GLN B CA 1
ATOM 4519 C C . GLN B 1 262 ? 30.436 -16.774 -15.603 1.00 11.04 299 GLN B C 1
ATOM 4520 O O . GLN B 1 262 ? 29.706 -16.592 -14.647 1.00 10.31 299 GLN B O 1
ATOM 4526 N N . ALA B 1 263 ? 30.277 -17.812 -16.446 1.00 10.29 300 ALA B N 1
ATOM 4527 C CA . ALA B 1 263 ? 29.127 -18.748 -16.384 1.00 10.28 300 ALA B CA 1
ATOM 4528 C C . ALA B 1 263 ? 29.063 -19.493 -15.050 1.00 10.70 300 ALA B C 1
ATOM 4529 O O . ALA B 1 263 ? 28.009 -19.696 -14.509 1.00 9.40 300 ALA B O 1
ATOM 4531 N N . GLU B 1 264 ? 30.217 -19.916 -14.528 1.00 12.33 301 GLU B N 1
ATOM 4532 C CA . GLU B 1 264 ? 30.262 -20.672 -13.282 1.00 13.08 301 GLU B CA 1
ATOM 4533 C C . GLU B 1 264 ? 29.831 -19.775 -12.106 1.00 12.03 301 GLU B C 1
ATOM 4534 O O . GLU B 1 264 ? 29.012 -20.191 -11.286 1.00 10.90 301 GLU B O 1
ATOM 4540 N N . ALA B 1 265 ? 30.365 -18.546 -12.019 1.00 11.46 302 ALA B N 1
ATOM 4541 C CA . ALA B 1 265 ? 29.951 -17.596 -10.965 1.00 11.17 302 ALA B CA 1
ATOM 4542 C C . ALA B 1 265 ? 28.455 -17.279 -11.082 1.00 10.51 302 ALA B C 1
ATOM 4543 O O . ALA B 1 265 ? 27.757 -17.081 -10.090 1.00 10.02 302 ALA B O 1
ATOM 4545 N N . CYS B 1 266 ? 27.967 -17.212 -12.315 1.00 10.15 303 CYS B N 1
ATOM 4546 C CA . CYS B 1 266 ? 26.592 -16.848 -12.571 1.00 9.98 303 CYS B CA 1
ATOM 4547 C C . CYS B 1 266 ? 25.640 -17.958 -12.099 1.00 10.24 303 CYS B C 1
ATOM 4548 O O . CYS B 1 266 ? 24.613 -17.715 -11.453 1.00 9.78 303 CYS B O 1
ATOM 4551 N N . LYS B 1 267 ? 26.020 -19.206 -12.390 1.00 10.57 304 LYS B N 1
ATOM 4552 C CA . LYS B 1 267 ? 25.319 -20.360 -11.892 1.00 11.14 304 LYS B CA 1
ATOM 4553 C C . LYS B 1 267 ? 25.284 -20.343 -10.364 1.00 10.79 304 LYS B C 1
ATOM 4554 O O . LYS B 1 267 ? 24.244 -20.578 -9.785 1.00 10.63 304 LYS B O 1
ATOM 4560 N N . GLN B 1 268 ? 26.415 -20.072 -9.721 1.00 11.04 305 GLN B N 1
ATOM 4561 C CA . GLN B 1 268 ? 26.437 -19.984 -8.247 1.00 12.21 305 GLN B CA 1
ATOM 4562 C C . GLN B 1 268 ? 25.553 -18.847 -7.723 1.00 10.10 305 GLN B C 1
ATOM 4563 O O . GLN B 1 268 ? 24.884 -19.026 -6.724 1.00 9.86 305 GLN B O 1
ATOM 4569 N N . LEU B 1 269 ? 25.586 -17.677 -8.363 1.00 8.56 306 LEU B N 1
ATOM 4570 C CA . LEU B 1 269 ? 24.743 -16.567 -7.939 1.00 7.75 306 LEU B CA 1
ATOM 4571 C C . LEU B 1 269 ? 23.273 -16.969 -7.987 1.00 7.55 306 LEU B C 1
ATOM 4572 O O . LEU B 1 269 ? 22.559 -16.750 -7.053 1.00 7.14 306 LEU B O 1
ATOM 4577 N N . ILE B 1 270 ? 22.839 -17.515 -9.133 1.00 7.80 307 ILE B N 1
ATOM 4578 C CA . ILE B 1 270 ? 21.434 -17.864 -9.300 1.00 7.98 307 ILE B CA 1
ATOM 4579 C C . ILE B 1 270 ? 21.055 -18.932 -8.264 1.00 8.33 307 ILE B C 1
ATOM 4580 O O . ILE B 1 270 ? 19.978 -18.826 -7.662 1.00 7.89 307 ILE B O 1
ATOM 4585 N N . THR B 1 271 ? 21.915 -19.959 -8.078 1.00 8.84 308 THR B N 1
ATOM 4586 C CA . THR B 1 271 ? 21.642 -21.045 -7.136 1.00 9.56 308 THR B CA 1
ATOM 4587 C C . THR B 1 271 ? 21.432 -20.476 -5.738 1.00 9.96 308 THR B C 1
ATOM 4588 O O . THR B 1 271 ? 20.504 -20.859 -5.045 1.00 10.35 308 THR B O 1
ATOM 4592 N N . LYS B 1 272 ? 22.295 -19.536 -5.354 1.00 10.70 309 LYS B N 1
ATOM 4593 C CA . LYS B 1 272 ? 22.228 -18.907 -4.045 1.00 11.15 309 LYS B CA 1
ATOM 4594 C C . LYS B 1 272 ? 20.917 -18.125 -3.903 1.00 10.97 309 LYS B C 1
ATOM 4595 O O . LYS B 1 272 ? 20.247 -18.206 -2.891 1.00 10.07 309 LYS B O 1
ATOM 4601 N N . MET B 1 273 ? 20.563 -17.316 -4.906 1.00 10.39 310 MET B N 1
ATOM 4602 C CA . MET B 1 273 ? 19.379 -16.455 -4.777 1.00 10.50 310 MET B CA 1
ATOM 4603 C C . MET B 1 273 ? 18.085 -17.278 -4.829 1.00 11.20 310 MET B C 1
ATOM 4604 O O . MET B 1 273 ? 17.083 -16.865 -4.261 1.00 11.01 310 MET B O 1
ATOM 4609 N N . MET B 1 274 ? 18.124 -18.447 -5.466 1.00 12.32 311 MET B N 1
ATOM 4610 C CA . MET B 1 274 ? 16.980 -19.345 -5.473 1.00 14.54 311 MET B CA 1
ATOM 4611 C C . MET B 1 274 ? 16.648 -19.869 -4.065 1.00 16.25 311 MET B C 1
ATOM 4612 O O . MET B 1 274 ? 15.539 -20.379 -3.878 1.00 18.70 311 MET B O 1
ATOM 4617 N N . GLN B 1 275 ? 17.569 -19.746 -3.105 1.00 17.43 312 GLN B N 1
ATOM 4618 C CA . GLN B 1 275 ? 17.356 -20.182 -1.709 1.00 20.31 312 GLN B CA 1
ATOM 4619 C C . GLN B 1 275 ? 16.819 -19.043 -0.843 1.00 20.41 312 GLN B C 1
ATOM 4620 O O . GLN B 1 275 ? 16.494 -19.247 0.311 1.00 18.87 312 GLN B O 1
ATOM 4626 N N . ALA B 1 276 ? 16.872 -17.813 -1.355 1.00 19.16 313 ALA B N 1
ATOM 4627 C CA . ALA B 1 276 ? 16.330 -16.697 -0.637 1.00 18.35 313 ALA B CA 1
ATOM 4628 C C . ALA B 1 276 ? 14.797 -16.766 -0.784 1.00 18.68 313 ALA B C 1
ATOM 4629 O O . ALA B 1 276 ? 14.266 -17.518 -1.641 1.00 20.46 313 ALA B O 1
ATOM 4631 N N . ASP B 1 277 ? 14.075 -16.003 0.043 1.00 18.05 314 ASP B N 1
ATOM 4632 C CA . ASP B 1 277 ? 12.636 -16.087 0.076 1.00 18.30 314 ASP B CA 1
ATOM 4633 C C . ASP B 1 277 ? 12.077 -15.116 -0.975 1.00 15.02 314 ASP B C 1
ATOM 4634 O O . ASP B 1 277 ? 11.476 -14.129 -0.620 1.00 14.10 314 ASP B O 1
ATOM 4639 N N . VAL B 1 278 ? 12.348 -15.406 -2.254 1.00 12.06 315 VAL B N 1
ATOM 4640 C CA . VAL B 1 278 ? 11.852 -14.631 -3.393 1.00 10.67 315 VAL B CA 1
ATOM 4641 C C . VAL B 1 278 ? 10.848 -15.499 -4.162 1.00 10.07 315 VAL B C 1
ATOM 4642 O O . VAL B 1 278 ? 10.881 -16.750 -4.087 1.00 9.12 315 VAL B O 1
ATOM 4646 N N . GLU B 1 279 ? 9.980 -14.843 -4.938 1.00 9.28 316 GLU B N 1
ATOM 4647 C CA . GLU B 1 279 ? 8.932 -15.526 -5.675 1.00 9.41 316 GLU B CA 1
ATOM 4648 C C . GLU B 1 279 ? 9.455 -15.981 -7.041 1.00 8.03 316 GLU B C 1
ATOM 4649 O O . GLU B 1 279 ? 8.769 -16.681 -7.779 1.00 7.41 316 GLU B O 1
ATOM 4655 N N . GLY B 1 280 ? 10.656 -15.549 -7.401 1.00 6.98 317 GLY B N 1
ATOM 4656 C CA . GLY B 1 280 ? 11.198 -15.889 -8.682 1.00 6.64 317 GLY B CA 1
ATOM 4657 C C . GLY B 1 280 ? 12.355 -15.003 -9.044 1.00 6.02 317 GLY B C 1
ATOM 4658 O O . GLY B 1 280 ? 12.635 -14.037 -8.329 1.00 5.61 317 GLY B O 1
ATOM 4659 N N . ILE B 1 281 ? 12.989 -15.382 -10.150 1.00 5.52 318 ILE B N 1
ATOM 4660 C CA . ILE B 1 281 ? 14.182 -14.797 -10.686 1.00 5.39 318 ILE B CA 1
ATOM 4661 C C . ILE B 1 281 ? 14.103 -14.798 -12.217 1.00 4.99 318 ILE B C 1
ATOM 4662 O O . ILE B 1 281 ? 13.900 -15.838 -12.806 1.00 4.81 318 ILE B O 1
ATOM 4667 N N . PHE B 1 282 ? 14.305 -13.613 -12.829 1.00 4.46 319 PHE B N 1
ATOM 4668 C CA . PHE B 1 282 ? 14.274 -13.422 -14.271 1.00 4.21 319 PHE B CA 1
ATOM 4669 C C . PHE B 1 282 ? 15.652 -12.945 -14.765 1.00 4.12 319 PHE B C 1
ATOM 4670 O O . PHE B 1 282 ? 16.072 -11.836 -14.518 1.00 3.87 319 PHE B O 1
ATOM 4678 N N . TYR B 1 283 ? 16.343 -13.799 -15.501 1.00 4.19 320 TYR B N 1
ATOM 4679 C CA . TYR B 1 283 ? 17.552 -13.440 -16.167 1.00 4.27 320 TYR B CA 1
ATOM 4680 C C . TYR B 1 283 ? 17.244 -12.407 -17.248 1.00 4.00 320 TYR B C 1
ATOM 4681 O O . TYR B 1 283 ? 16.320 -12.595 -18.031 1.00 3.85 320 TYR B O 1
ATOM 4690 N N . TRP B 1 284 ? 18.024 -11.330 -17.304 1.00 3.81 321 TRP B N 1
ATOM 4691 C CA . TRP B 1 284 ? 17.768 -10.290 -18.291 1.00 3.92 321 TRP B CA 1
ATOM 4692 C C . TRP B 1 284 ? 18.501 -10.578 -19.615 1.00 3.84 321 TRP B C 1
ATOM 4693 O O . TRP B 1 284 ? 19.722 -10.552 -19.686 1.00 4.26 321 TRP B O 1
ATOM 4704 N N . GLU B 1 285 ? 17.725 -10.818 -20.678 1.00 3.62 322 GLU B N 1
ATOM 4705 C CA . GLU B 1 285 ? 18.187 -11.000 -22.065 1.00 3.59 322 GLU B CA 1
ATOM 4706 C C . GLU B 1 285 ? 19.318 -12.031 -22.120 1.00 3.55 322 GLU B C 1
ATOM 4707 O O . GLU B 1 285 ? 20.438 -11.731 -22.540 1.00 3.22 322 GLU B O 1
ATOM 4713 N N . PRO B 1 286 ? 19.063 -13.271 -21.656 1.00 3.65 323 PRO B N 1
ATOM 4714 C CA . PRO B 1 286 ? 20.108 -14.293 -21.561 1.00 3.91 323 PRO B CA 1
ATOM 4715 C C . PRO B 1 286 ? 20.733 -14.573 -22.922 1.00 4.34 323 PRO B C 1
ATOM 4716 O O . PRO B 1 286 ? 21.944 -14.799 -23.004 1.00 4.32 323 PRO B O 1
ATOM 4720 N N . GLN B 1 287 ? 19.886 -14.507 -23.966 1.00 5.07 324 GLN B N 1
ATOM 4721 C CA . GLN B 1 287 ? 20.249 -14.849 -25.334 1.00 5.63 324 GLN B CA 1
ATOM 4722 C C . GLN B 1 287 ? 21.116 -13.758 -25.978 1.00 6.17 324 GLN B C 1
ATOM 4723 O O . GLN B 1 287 ? 21.701 -14.025 -27.031 1.00 6.95 324 GLN B O 1
ATOM 4729 N N . ALA B 1 288 ? 21.201 -12.545 -25.406 1.00 6.99 325 ALA B N 1
ATOM 4730 C CA . ALA B 1 288 ? 22.014 -11.457 -26.007 1.00 7.22 325 ALA B CA 1
ATOM 4731 C C . ALA B 1 288 ? 23.474 -11.885 -26.185 1.00 8.07 325 ALA B C 1
ATOM 4732 O O . ALA B 1 288 ? 24.181 -12.139 -25.204 1.00 8.45 325 ALA B O 1
ATOM 4734 N N . PRO B 1 289 ? 24.020 -11.890 -27.417 1.00 8.38 326 PRO B N 1
ATOM 4735 C CA . PRO B 1 289 ? 25.434 -12.181 -27.611 1.00 8.66 326 PRO B CA 1
ATOM 4736 C C . PRO B 1 289 ? 26.292 -11.051 -27.021 1.00 8.30 326 PRO B C 1
ATOM 4737 O O . PRO B 1 289 ? 25.868 -9.880 -26.935 1.00 8.05 326 PRO B O 1
ATOM 4741 N N . ASN B 1 290 ? 27.478 -11.424 -26.557 1.00 8.82 327 ASN B N 1
ATOM 4742 C CA . ASN B 1 290 ? 28.431 -10.442 -26.064 1.00 9.05 327 ASN B CA 1
ATOM 4743 C C . ASN B 1 290 ? 28.636 -9.372 -27.144 1.00 8.79 327 ASN B C 1
ATOM 4744 O O . ASN B 1 290 ? 28.898 -9.704 -28.289 1.00 9.27 327 ASN B O 1
ATOM 4749 N N . GLY B 1 291 ? 28.466 -8.116 -26.757 1.00 8.57 328 GLY B N 1
ATOM 4750 C CA . GLY B 1 291 ? 28.571 -6.951 -27.614 1.00 8.83 328 GLY B CA 1
ATOM 4751 C C . GLY B 1 291 ? 27.235 -6.445 -28.139 1.00 9.33 328 GLY B C 1
ATOM 4752 O O . GLY B 1 291 ? 27.184 -5.372 -28.798 1.00 9.34 328 GLY B O 1
ATOM 4753 N N . TYR B 1 292 ? 26.134 -7.169 -27.881 1.00 8.85 329 TYR B N 1
ATOM 4754 C CA . TYR B 1 292 ? 24.850 -6.787 -28.472 1.00 9.33 329 TYR B CA 1
ATOM 4755 C C . TYR B 1 292 ? 24.512 -5.341 -28.099 1.00 10.73 329 TYR B C 1
ATOM 4756 O O . TYR B 1 292 ? 24.745 -4.908 -26.963 1.00 11.06 329 TYR B O 1
ATOM 4765 N N . ASN B 1 293 ? 23.930 -4.611 -29.057 1.00 12.03 330 ASN B N 1
ATOM 4766 C CA . ASN B 1 293 ? 23.486 -3.230 -28.866 1.00 14.66 330 ASN B CA 1
ATOM 4767 C C . ASN B 1 293 ? 24.723 -2.397 -28.497 1.00 17.24 330 ASN B C 1
ATOM 4768 O O . ASN B 1 293 ? 25.692 -2.417 -29.221 1.00 22.45 330 ASN B O 1
ATOM 4773 N N . ASP B 1 294 ? 24.741 -1.732 -27.346 1.00 19.86 331 ASP B N 1
ATOM 4774 C CA . ASP B 1 294 ? 25.846 -0.803 -27.042 1.00 25.27 331 ASP B CA 1
ATOM 4775 C C . ASP B 1 294 ? 27.158 -1.538 -26.671 1.00 20.96 331 ASP B C 1
ATOM 4776 O O . ASP B 1 294 ? 28.109 -0.874 -26.363 1.00 22.45 331 ASP B O 1
ATOM 4781 N N . GLY B 1 295 ? 27.223 -2.877 -26.721 1.00 17.23 332 GLY B N 1
ATOM 4782 C CA . GLY B 1 295 ? 28.321 -3.635 -26.092 1.00 14.96 332 GLY B CA 1
ATOM 4783 C C . GLY B 1 295 ? 27.873 -4.423 -24.862 1.00 13.80 332 GLY B C 1
ATOM 4784 O O . GLY B 1 295 ? 28.654 -4.623 -23.904 1.00 13.61 332 GLY B O 1
ATOM 4785 N N . TYR B 1 296 ? 26.630 -4.901 -24.854 1.00 11.15 333 TYR B N 1
ATOM 4786 C CA . TYR B 1 296 ? 26.136 -5.595 -23.674 1.00 10.37 333 TYR B CA 1
ATOM 4787 C C . TYR B 1 296 ? 26.923 -6.896 -23.449 1.00 10.60 333 TYR B C 1
ATOM 4788 O O . TYR B 1 296 ? 26.947 -7.761 -24.306 1.00 10.12 333 TYR B O 1
ATOM 4797 N N . ASN B 1 297 ? 27.475 -7.116 -22.245 1.00 11.50 334 ASN B N 1
ATOM 4798 C CA . ASN B 1 297 ? 28.184 -8.395 -22.045 1.00 12.16 334 ASN B CA 1
ATOM 4799 C C . ASN B 1 297 ? 27.634 -9.202 -20.862 1.00 10.13 334 ASN B C 1
ATOM 4800 O O . ASN B 1 297 ? 28.345 -10.110 -20.459 1.00 10.13 334 ASN B O 1
ATOM 4805 N N . LEU B 1 298 ? 26.391 -8.953 -20.394 1.00 8.61 335 LEU B N 1
ATOM 4806 C CA . LEU B 1 298 ? 25.804 -9.655 -19.232 1.00 8.25 335 LEU B CA 1
ATOM 4807 C C . LEU B 1 298 ? 24.753 -10.682 -19.679 1.00 7.58 335 LEU B C 1
ATOM 4808 O O . LEU B 1 298 ? 24.000 -11.158 -18.847 1.00 7.17 335 LEU B O 1
ATOM 4813 N N . GLY B 1 299 ? 24.762 -11.060 -20.960 1.00 6.84 336 GLY B N 1
ATOM 4814 C CA . GLY B 1 299 ? 24.070 -12.251 -21.407 1.00 6.89 336 GLY B CA 1
ATOM 4815 C C . GLY B 1 299 ? 24.627 -13.511 -20.767 1.00 6.66 336 GLY B C 1
ATOM 4816 O O . GLY B 1 299 ? 25.529 -13.462 -19.946 1.00 6.21 336 GLY B O 1
ATOM 4817 N N . CYS B 1 300 ? 24.031 -14.653 -21.087 1.00 6.59 337 CYS B N 1
ATOM 4818 C CA . CYS B 1 300 ? 24.582 -15.937 -20.622 1.00 7.03 337 CYS B CA 1
ATOM 4819 C C . CYS B 1 300 ? 24.577 -16.986 -21.740 1.00 7.08 337 CYS B C 1
ATOM 4820 O O . CYS B 1 300 ? 24.343 -18.163 -21.501 1.00 6.98 337 CYS B O 1
ATOM 4823 N N . PHE B 1 301 ? 24.887 -16.524 -22.946 1.00 7.47 338 PHE B N 1
ATOM 4824 C CA . PHE B 1 301 ? 25.079 -17.315 -24.144 1.00 7.78 338 PHE B CA 1
ATOM 4825 C C . PHE B 1 301 ? 26.493 -17.052 -24.664 1.00 8.56 338 PHE B C 1
ATOM 4826 O O . PHE B 1 301 ? 27.050 -15.941 -24.516 1.00 8.63 338 PHE B O 1
ATOM 4834 N N . ASP B 1 302 ? 27.075 -18.084 -25.266 1.00 9.67 339 ASP B N 1
ATOM 4835 C CA . ASP B 1 302 ? 28.336 -18.018 -25.948 1.00 11.91 339 ASP B CA 1
ATOM 4836 C C . ASP B 1 302 ? 28.219 -18.928 -27.168 1.00 11.09 339 ASP B C 1
ATOM 4837 O O . ASP B 1 302 ? 27.604 -19.974 -27.073 1.00 10.36 339 ASP B O 1
ATOM 4842 N N . ASN B 1 303 ? 28.777 -18.515 -28.303 1.00 12.28 340 ASN B N 1
ATOM 4843 C CA . ASN B 1 303 ? 28.742 -19.359 -29.527 1.00 13.17 340 ASN B CA 1
ATOM 4844 C C . ASN B 1 303 ? 27.282 -19.657 -29.909 1.00 12.91 340 ASN B C 1
ATOM 4845 O O . ASN B 1 303 ? 26.980 -20.737 -30.393 1.00 11.72 340 ASN B O 1
ATOM 4850 N N . ASN B 1 304 ? 26.393 -18.680 -29.666 1.00 12.01 341 ASN B N 1
ATOM 4851 C CA . ASN B 1 304 ? 24.948 -18.698 -30.012 1.00 11.95 341 ASN B CA 1
ATOM 4852 C C . ASN B 1 304 ? 24.167 -19.768 -29.239 1.00 10.47 341 ASN B C 1
ATOM 4853 O O . ASN B 1 304 ? 23.114 -20.158 -29.678 1.00 10.28 341 ASN B O 1
ATOM 4858 N N . ALA B 1 305 ? 24.659 -20.181 -28.069 1.00 9.32 342 ALA B N 1
ATOM 4859 C CA . ALA B 1 305 ? 24.004 -21.201 -27.250 1.00 8.90 342 ALA B CA 1
ATOM 4860 C C . ALA B 1 305 ? 24.108 -20.847 -25.774 1.00 8.35 342 ALA B C 1
ATOM 4861 O O . ALA B 1 305 ? 25.001 -20.114 -25.356 1.00 8.01 342 ALA B O 1
ATOM 4863 N N . PRO B 1 306 ? 23.235 -21.416 -24.928 1.00 8.69 343 PRO B N 1
ATOM 4864 C CA . PRO B 1 306 ? 23.323 -21.220 -23.486 1.00 8.78 343 PRO B CA 1
ATOM 4865 C C . PRO B 1 306 ? 24.667 -21.712 -22.927 1.00 9.46 343 PRO B C 1
ATOM 4866 O O . PRO B 1 306 ? 25.162 -22.776 -23.346 1.00 9.32 343 PRO B O 1
ATOM 4870 N N . THR B 1 307 ? 25.243 -20.928 -22.013 1.00 9.05 344 THR B N 1
ATOM 4871 C CA . THR B 1 307 ? 26.326 -21.408 -21.147 1.00 9.24 344 THR B CA 1
ATOM 4872 C C . THR B 1 307 ? 25.723 -22.251 -20.017 1.00 9.75 344 THR B C 1
ATOM 4873 O O . THR B 1 307 ? 24.526 -22.449 -20.003 1.00 9.56 344 THR B O 1
ATOM 4877 N N . ILE B 1 308 ? 26.552 -22.701 -19.051 1.00 10.93 345 ILE B N 1
ATOM 4878 C CA . ILE B 1 308 ? 26.063 -23.439 -17.870 1.00 11.81 345 ILE B CA 1
ATOM 4879 C C . ILE B 1 308 ? 25.319 -22.544 -16.868 1.00 11.21 345 ILE B C 1
ATOM 4880 O O . ILE B 1 308 ? 24.771 -23.085 -15.913 1.00 10.49 345 ILE B O 1
ATOM 4885 N N . ALA B 1 309 ? 25.290 -21.211 -17.052 1.00 10.52 346 ALA B N 1
ATOM 4886 C CA . ALA B 1 309 ? 24.671 -20.309 -16.053 1.00 10.70 346 ALA B CA 1
ATOM 4887 C C . ALA B 1 309 ? 23.266 -20.772 -15.650 1.00 10.82 346 ALA B C 1
ATOM 4888 O O . ALA B 1 309 ? 22.934 -20.889 -14.449 1.00 11.54 346 ALA B O 1
ATOM 4890 N N . LEU B 1 310 ? 22.416 -21.050 -16.646 1.00 11.28 347 LEU B N 1
ATOM 4891 C CA . LEU B 1 310 ? 21.017 -21.355 -16.364 1.00 11.50 347 LEU B CA 1
ATOM 4892 C C . LEU B 1 310 ? 20.813 -22.840 -16.021 1.00 13.12 347 LEU B C 1
ATOM 4893 O O . LEU B 1 310 ? 19.690 -23.266 -15.797 1.00 12.77 347 LEU B O 1
ATOM 4898 N N . ASP B 1 311 ? 21.891 -23.618 -15.900 1.00 14.41 348 ASP B N 1
ATOM 4899 C CA . ASP B 1 311 ? 21.802 -24.945 -15.243 1.00 14.99 348 ASP B CA 1
ATOM 4900 C C . ASP B 1 311 ? 21.310 -24.768 -13.799 1.00 14.49 348 ASP B C 1
ATOM 4901 O O . ASP B 1 311 ? 20.749 -25.680 -13.210 1.00 13.55 348 ASP B O 1
ATOM 4906 N N . ALA B 1 312 ? 21.446 -23.565 -13.237 1.00 13.55 349 ALA B N 1
ATOM 4907 C CA . ALA B 1 312 ? 20.831 -23.292 -11.929 1.00 13.32 349 ALA B CA 1
ATOM 4908 C C . ALA B 1 312 ? 19.292 -23.443 -11.974 1.00 12.81 349 ALA B C 1
ATOM 4909 O O . ALA B 1 312 ? 18.664 -23.783 -10.971 1.00 13.34 349 ALA B O 1
ATOM 4911 N N . PHE B 1 313 ? 18.659 -23.193 -13.126 1.00 12.47 350 PHE B N 1
ATOM 4912 C CA . PHE B 1 313 ? 17.244 -23.368 -13.247 1.00 14.06 350 PHE B CA 1
ATOM 4913 C C . PHE B 1 313 ? 16.852 -24.834 -13.518 1.00 17.25 350 PHE B C 1
ATOM 4914 O O . PHE B 1 313 ? 15.695 -25.184 -13.283 1.00 18.38 350 PHE B O 1
ATOM 4922 N N . LYS B 1 314 ? 17.752 -25.667 -14.045 1.00 23.19 351 LYS B N 1
ATOM 4923 C CA . LYS B 1 314 ? 17.440 -27.137 -14.165 1.00 30.00 351 LYS B CA 1
ATOM 4924 C C . LYS B 1 314 ? 18.381 -27.977 -13.295 1.00 29.79 351 LYS B C 1
ATOM 4925 O O . LYS B 1 314 ? 18.039 -28.311 -12.141 1.00 33.94 351 LYS B O 1
#

Sequence (624 aa):
VVKEEGFARGADVSWLTQMEAEGLKFYTPDENRQEMECMDLLRDYCGVNSIRLRVWVNPKDGWNNMNDVIVKAKRAERLGLRTMIDFHFSDTWADPGHQEMPEAWKELSFDDLKIALSEHVKSVLTALKAVGVTPEWVQVGNETTPGMMLPVGSVDNPEQLTALNNAGYDAVKAICPDAKVIVHLDAGNDQWVYNRMFDILQANGGKYDMIGMSLYPYWAEQEGKTGGWLKVADDCIANIKHVKQKYNKPVMICEIGMPYDQAEACKQLITKMMQADVEGIFYWEPQAPNGYNDGYNLGCFDNNAPTIALDAFKEGFARGADVSWLTQMEAEGLKFYTPDENRQEMECMDLLRDYCGVNSIRLRVWVNPKDGWNNMNDVIVKAKRAERLGLRTMIDFHFSDTWADPGHQEMPEAWKELSFDDLKIALSEHVKSVLTALKAVGVTPEWVQVGNETTPGMMLPVGSVDNPEQLTALNNAGYDAVKAICPDAKVIVHLDAGNDQWVYNRMFDILQANGGKYDMIGMSLYPYWAEQEGKTGGWLKVADDCIANIKHVKQKYNKPVMICEIGMPYDQAEACKQLITKMMQADVEGIFYWEPQAPNGYNDGYNLGCFDNNAPTIALDAFK

Foldseek 3Di:
DAADDFFAAAAEALCLVVCVVVPAWFFAPDPVGHTDRVVLNCVPRLQGRAYEAEAADAAPVPRRHLVNVLVVQLVCVVSNHAYEYEYAQHNDDHAQVDAAHHPVLVPDDLVVSLVVLLVRLLVSQQSNVVSPGAHQAYELHEQQLQAHNPPQRGLVNLQSVLSSQVSNVVSSCVRHVNHFYEHEHEQLLDLVSVCSNVVSCVVNVHDGAEYEYEQEQQVCVVVVPPPHSVNSLVSSLVSQVVCCVPVVHAYEHEEYWYFLVCQVVLLVSLLVCVPRRHRYHYYYNQQAEQLPDPRDGGHNDDPNYGGCNSVSND/DFAAAAAAALCLVVCVVVPAWFFAPDPCRDTDRVVCNCVPRLLGQEYEHEAADAAPVPRRHLVNVLVVQLVCVVVNHAYEYEYAQHNDDHAQVDQAHYPVCPVPDLVVNLVVLLVRLLVSLVVNVVSPGAHQAYEPHEQCLQAHNPPQGGLVNLQSRLSSQVSNVVSSCVRRVNHFYEHEHEQLLDLVSVCSNVVSCVVRVRDGAEYEYEQEQQVCVVVVPVPHSVNSLVSSLVSQVVCCVVVVHAYAHPEYFYFLVPQVVLLVSLLVVVPRRHRYHYYYNQQAEQLPDPRDGRHNDDPNYGDCNSVSSD

Nearest PDB structures (foldseek):
  6gp5-assembly2_B  TM=1.002E+00  e=5.025E-68  Bacteroides thetaiotaomicron VPI-5482
  4bf7-assembly1_A  TM=8.884E-01  e=1.085E-26  Aspergillus nidulans FGSC A4
  6q3r-assembly2_B  TM=8.757E-01  e=1.228E-26  Aspergillus aculeatus
  7osk-assembly2_B  TM=8.705E-01  e=5.449E-26  Ignisphaera aggregans DSM 17230
  2gft-assembly1_A  TM=8.385E-01  e=1.897E-26  Bacillus licheniformis

Organism: Bacteroides thetaiotaomicron (strain ATCC 29148 / DSM 2079 / JCM 5827 / CCUG 10774 / NCTC 10582 / VPI-5482 / E50) (NCBI:txid226186)

Secondary structure (DSSP, 8-state):
-----SSEEEEE-TTHHHHHHHT--EE-SSTT--EE-HHHHHHHHH---EEEEEE-SS-TT-TTSHHHHHHHHHHHHHTT-EEEEEE--SSS--BTTB-PPPGGGTTS-HHHHHHHHHHHHHHHHHHHHHTT---SEEEESSS-TTEETTTTEETTSHHHHHHHHHHHHHHHHHH-TTPEEEEEES-TT-HHHHHHHHHHHHHHT---SEEEEEE--THHHHTT-TTHHHHHHHHHHHHHHHHHHHH---EEEEEE---TT-HHHHHHHHHHHTTSS-SEEEEESTTPPTTHHHHB----EETTEE-SGGGGG-/--SEEEEE-TTHHHHHHHT---B-SSSS--B--HHHHHHHHS---EEEEEE-SS-TT-TTSHHHHHHHHHHHHHTT-EEEEEE-SSSS--BTTB-PPPGGGTT--HHHHHHHHHHHHHHHHHHHHHTT---SEEEESSS-TTEETTTTEETTSHHHHHHHHHHHHHHHHHH-TTPEEEEEES-TT-HHHHHHHHHHHHHHT---SEEEEEE--THHHHTT-TTHHHHHHHHHHHHHHHHHHHH---EEEEEE---TT-HHHHHHHHHHHTTSS-SEEEEESTTPPTTBTTTB----EETTEE-GGGGGT-